Protein AF-A0A7W1SVP7-F1 (afdb_monomer)

Solvent-accessible surface area (backbone atoms only — not comparable to full-atom values): 25548 Å² total; per-residue (Å²): 128,88,80,67,82,64,46,71,54,61,38,70,56,96,87,42,77,47,46,69,47,73,54,61,92,83,50,46,76,50,76,49,80,47,77,47,55,62,50,96,64,29,56,47,53,60,30,68,34,83,86,42,60,93,93,51,44,38,65,47,50,73,44,81,31,41,32,37,41,35,35,33,38,31,66,30,43,86,88,39,77,67,35,49,58,38,66,38,47,73,22,39,77,49,75,40,72,68,48,72,66,72,82,87,90,76,89,82,87,52,100,83,60,86,76,84,83,90,82,86,86,86,77,90,73,79,76,60,49,39,33,35,20,51,80,97,49,75,73,42,78,51,44,72,46,55,47,71,77,19,26,39,25,35,75,56,95,58,102,47,83,44,58,43,90,93,48,60,78,58,90,77,42,46,75,47,77,51,70,73,89,85,76,84,55,62,57,42,60,41,55,67,67,61,23,61,72,62,38,51,94,90,48,81,28,82,78,86,84,85,78,38,59,52,36,66,56,55,77,39,38,64,31,29,30,32,43,44,38,23,47,52,66,34,63,74,56,89,57,46,70,54,71,48,76,45,48,49,80,72,32,63,95,66,60,57,83,79,52,63,72,40,78,44,81,47,78,40,72,96,76,73,39,74,49,70,25,34,26,74,39,64,45,78,44,81,76,35,84,90,80,67,40,28,41,36,41,40,31,33,27,18,61,54,57,52,60,78,78,58,41,68,44,90,61,82,58,74,79,84,63,98,61,73,68,40,51,48,90,40,55,90,64,64,47,43,72,60,47,67,62,45,43,78,78,44,79,54,56,54,35,36,33,31,37,41,64,50,75,43,49,81,77,30,17,37,43,32,20,63,48,97,62,56,82,68,94,86,42,64,90,45,51,73,48,75,35,72,51,33,67,43,80,44,79,44,91,52,44,67,44,59,38,24,36,34,40,30,41,53,50,90,78,59,36,38,20,78,53,73,37,77,46,80,43,81,49,75,99

Radius of gyration: 29.54 Å; Cα contacts (8 Å, |Δi|>4): 801; chains: 1; bounding box: 64×72×72 Å

Nearest PDB structures (foldseek):
  7jw7-assembly1_B  TM=5.241E-01  e=2.105E-01  synthetic construct
  2obg-assembly1_A-2  TM=4.899E-01  e=1.994E-01  unclassified
  5mtn-assembly1_B  TM=4.805E-01  e=2.616E-01  synthetic construct
  5n48-assembly1_B  TM=5.850E-01  e=6.948E-01  Homo sapiens
  2ha1-assembly1_A  TM=2.186E-01  e=3.250E-01  Homo sapiens

Sequence (429 aa):
MPSGAQSKIQALVNGQPGQAITTVAGHQYALSTRLYSAEVYRKRQIFHSPQHGPGQGLGGDAVSADVRVVLEVHDIDPNDPSSLVSAATVLYDGLLANVPEFCTYCLINATSLFADITFTRMLQGVDVEVRSALPNAGFRTRLVGARIDGAECSITMDPALQFFSQYVPAENELIEVHYRSGQRAAARVLDGASIAAVKNGTDDGVRGLVKGQQSPAPRTATDCENAARALLETFSGPAWSGSYETWSDFLPNASEDIFPGDAVQVNAPSRGGAFSALVHEVRIAVRDMAGEHSVYTIGFADEAAKPVMFTPMTATPYDAASLTAIDKEATGEAFMEDLTAAEVTDVSSTSMTVDAGVRPPGGGGIEVRRSDYGWGQVNDRNLAGRFTTQTIMLPRLSRTQDYFLRQYDGSKPPRYSRHTTALHVDYPL

Foldseek 3Di:
DPPPQWDKDWDADPNDTFAIDTDDPQKDKDKDKDKAKLDPAQFFDFFDAQVDDPPRTFGGDGDFIKIWIWIWMQIGRPVDPVSLQAATHTRDTDIDGRDHRDDDDDDDDDPPDPDDDPDDDDDDDANKWKWKADVVGDIDTFAEDDSSVRGQWYQDPPRDIGGDPVNPDDVPMDMDMAGDDDDDQAAAEDAPVQQVVQDDDPRSSDDDDDFAFDVVHGPHVLSNLSNNLRCCNHQSDDWDWDKDKDKCCPDPPRHDDDDFQDKDFDDDVVVPDTDIWTFHDWDWAQDDPVVRMIMIITIIIHCNHPNDSTDTDPDDDDDPPPHDYDYSVCRPPLADAWLSVKDFPDDDQWKTKIQSNDQAEPLWFKWKFQDPDDPDDPDCPRTQDTGRGRIDMGTDPDQKGKMKIWIWHNDVVIHIHPDIDMDIGRHHD

Secondary structure (DSSP, 8-state):
----TT-EEEEEETTEEEEEEE--TT-EEEEEEEEEES-S-SBPPEE--TTS-TT--EE--B----EEEEEEEEEE-TT-GGGGGSPPEEEEEEEETT--S---------TT--------------SEEEEEE-TTSPPEEE-BS-GGGT-SEEE-SSS-EEE-TTSPPPTT-EEEEEE---------EE-HHHHHHH--TT----------EEES---SHHHHHHHHHHHHHHHSS---EEEEEEEGGGSGGGTPPP-TT-EEEEEEGGGTEEEEEEEEEEEEEEEETTTTEEEEEEEEE-TTTS-SS-EE-SSPPPP--SPPPEEGGGTTTSSBPP-TT-EEEEE-SSEEEEE-SSPPPTT-EEEEESSS--TTTT--TTEEEEESSSEEEEE--SSEEEEEEEEE-SSSSPPBBSSPEEEEEE---

pLDDT: mean 88.81, std 8.26, range [36.69, 97.88]

Mean predicted aligned error: 8.08 Å

Structure (mmCIF, N/CA/C/O backbone):
data_AF-A0A7W1SVP7-F1
#
_entry.id   AF-A0A7W1SVP7-F1
#
loop_
_atom_site.group_PDB
_atom_site.id
_atom_site.type_symbol
_atom_site.label_atom_id
_atom_site.label_alt_id
_atom_site.label_comp_id
_atom_site.label_asym_id
_atom_site.label_entity_id
_atom_site.label_seq_id
_atom_site.pdbx_PDB_ins_code
_atom_site.Cartn_x
_atom_site.Cartn_y
_atom_site.Cartn_z
_atom_site.occupancy
_atom_site.B_iso_or_equiv
_atom_site.auth_seq_id
_atom_site.auth_comp_id
_atom_site.auth_asym_id
_atom_site.auth_atom_id
_atom_site.pdbx_PDB_model_num
ATOM 1 N N . MET A 1 1 ? -9.668 -41.669 27.945 1.00 36.69 1 MET A N 1
ATOM 2 C CA . MET A 1 1 ? -9.770 -40.269 27.491 1.00 36.69 1 MET A CA 1
ATOM 3 C C . MET A 1 1 ? -8.942 -39.434 28.454 1.00 36.69 1 MET A C 1
ATOM 5 O O . MET A 1 1 ? -9.292 -39.457 29.630 1.00 36.69 1 MET A O 1
ATOM 9 N N . PRO A 1 2 ? -7.825 -38.795 28.066 1.00 39.84 2 PRO A N 1
ATOM 10 C CA . PRO A 1 2 ? -7.155 -37.875 28.978 1.00 39.84 2 PRO A CA 1
ATOM 11 C C . PRO A 1 2 ? -8.128 -36.737 29.306 1.00 39.84 2 PRO A C 1
ATOM 13 O O . PRO A 1 2 ? -8.636 -36.073 28.406 1.00 39.84 2 PRO A O 1
ATOM 16 N N . SER A 1 3 ? -8.449 -36.569 30.586 1.00 46.09 3 SER A N 1
ATOM 17 C CA . SER A 1 3 ? -9.324 -35.510 31.077 1.00 46.09 3 SER A CA 1
ATOM 18 C C . SER A 1 3 ? -8.552 -34.189 31.099 1.00 46.09 3 SER A C 1
ATOM 20 O O . SER A 1 3 ? -7.839 -33.908 32.061 1.00 46.09 3 SER A O 1
ATOM 22 N N . GLY A 1 4 ? -8.690 -33.375 30.053 1.00 48.75 4 GLY A N 1
ATOM 23 C CA . GLY A 1 4 ? -8.208 -31.988 30.010 1.00 48.75 4 GLY A CA 1
ATOM 24 C C . GLY A 1 4 ? -9.033 -31.051 30.899 1.00 48.75 4 GLY A C 1
ATOM 25 O O . GLY A 1 4 ? -9.511 -30.019 30.436 1.00 48.75 4 GLY A O 1
ATOM 26 N N . ALA A 1 5 ? -9.277 -31.426 32.157 1.00 54.00 5 ALA A N 1
ATOM 27 C CA . ALA A 1 5 ? -9.993 -30.566 33.086 1.00 54.00 5 ALA A CA 1
ATOM 28 C C . ALA A 1 5 ? -9.142 -29.308 33.329 1.00 54.00 5 ALA A C 1
ATOM 30 O O . ALA A 1 5 ? -8.083 -29.394 33.944 1.00 54.00 5 ALA A O 1
ATOM 31 N N . GLN A 1 6 ? -9.631 -28.161 32.845 1.00 70.31 6 GLN A N 1
ATOM 32 C CA . GLN A 1 6 ? -9.048 -26.822 33.017 1.00 70.31 6 GLN A CA 1
ATOM 33 C C . GLN A 1 6 ? -7.821 -26.489 32.144 1.00 70.31 6 GLN A C 1
ATOM 35 O O . GLN A 1 6 ? -6.890 -25.828 32.612 1.00 70.31 6 GLN A O 1
ATOM 40 N N . SER A 1 7 ? -7.820 -26.870 30.861 1.00 83.56 7 SER A N 1
ATOM 41 C CA . SER A 1 7 ? -6.889 -26.255 29.902 1.00 83.56 7 SER A CA 1
ATOM 42 C C . SER A 1 7 ? -7.092 -24.734 29.862 1.00 83.56 7 SER A C 1
ATOM 44 O O . SER A 1 7 ? -8.197 -24.228 30.072 1.00 83.56 7 SER A O 1
ATOM 46 N N . LYS A 1 8 ? -6.016 -23.984 29.614 1.00 88.19 8 LYS A N 1
ATOM 47 C CA . LYS A 1 8 ? -6.078 -22.527 29.456 1.00 88.19 8 LYS A CA 1
ATOM 48 C C . LYS A 1 8 ? -5.736 -22.148 28.026 1.00 88.19 8 LYS A C 1
ATOM 50 O O . LYS A 1 8 ? -4.767 -22.662 27.475 1.00 88.19 8 LYS A O 1
ATOM 55 N N . ILE A 1 9 ? -6.506 -21.226 27.463 1.00 91.06 9 ILE A N 1
ATOM 56 C CA . ILE A 1 9 ? -6.196 -20.583 26.185 1.00 91.06 9 ILE A CA 1
ATOM 57 C C . ILE A 1 9 ? -5.713 -19.173 26.505 1.00 91.06 9 ILE A C 1
ATOM 59 O O . ILE A 1 9 ? -6.384 -18.443 27.232 1.00 91.06 9 ILE A O 1
ATOM 63 N N . GLN A 1 10 ? -4.539 -18.803 26.001 1.00 92.62 10 GLN A N 1
ATOM 64 C CA . GLN A 1 10 ? -3.907 -17.518 26.281 1.00 92.62 10 GLN A CA 1
ATOM 65 C C . GLN A 1 10 ? -3.123 -17.045 25.059 1.00 92.62 10 GLN A C 1
ATOM 67 O O . GLN A 1 10 ? -2.457 -17.839 24.396 1.00 92.62 10 GLN A O 1
ATOM 72 N N . ALA A 1 11 ? -3.186 -15.744 24.779 1.00 93.88 11 ALA A N 1
ATOM 73 C CA . ALA A 1 11 ? -2.334 -15.119 23.776 1.00 93.88 11 ALA A CA 1
ATOM 74 C C . ALA A 1 11 ? -0.880 -15.045 24.267 1.00 93.88 11 ALA A C 1
ATOM 76 O O . ALA A 1 11 ? -0.636 -14.730 25.429 1.00 93.88 11 ALA A O 1
ATOM 77 N N . LEU A 1 12 ? 0.087 -15.276 23.380 1.00 92.94 12 LEU A N 1
ATOM 78 C CA . LEU A 1 12 ? 1.503 -15.037 23.651 1.00 92.94 12 LEU A CA 1
ATOM 79 C C . LEU A 1 12 ? 2.052 -14.113 22.567 1.00 92.94 12 LEU A C 1
ATOM 81 O O . LEU A 1 12 ? 2.131 -14.503 21.404 1.00 92.94 12 LEU A O 1
ATOM 85 N N . VAL A 1 13 ? 2.430 -12.894 22.943 1.00 92.75 13 VAL A N 1
ATOM 86 C CA . VAL A 1 13 ? 2.922 -11.876 22.007 1.00 92.75 13 VAL A CA 1
ATOM 87 C C . VAL A 1 13 ? 4.297 -11.418 22.466 1.00 92.75 13 VAL A C 1
ATOM 89 O O . VAL A 1 13 ? 4.459 -10.982 23.601 1.00 92.75 13 VAL A O 1
ATOM 92 N N . ASN A 1 14 ? 5.315 -11.565 21.611 1.00 90.19 14 ASN A N 1
ATOM 93 C CA . ASN A 1 14 ? 6.721 -11.287 21.948 1.00 90.19 14 ASN A CA 1
ATOM 94 C C . ASN A 1 14 ? 7.183 -11.968 23.254 1.00 90.19 14 ASN A C 1
ATOM 96 O O . ASN A 1 14 ? 7.904 -11.388 24.064 1.00 90.19 14 ASN A O 1
ATOM 100 N N . GLY A 1 15 ? 6.724 -13.205 23.478 1.00 89.00 15 GLY A N 1
ATOM 101 C CA . GLY A 1 15 ? 7.018 -13.981 24.686 1.00 89.00 15 GLY A CA 1
ATOM 102 C C . GLY A 1 15 ? 6.269 -13.528 25.945 1.00 89.00 15 GLY A C 1
ATOM 103 O O . GLY A 1 15 ? 6.475 -14.121 27.000 1.00 89.00 15 GLY A O 1
ATOM 104 N N . GLN A 1 16 ? 5.395 -12.520 25.852 1.00 89.44 16 GLN A N 1
ATOM 105 C CA . GLN A 1 16 ? 4.590 -12.031 26.968 1.00 89.44 16 GLN A C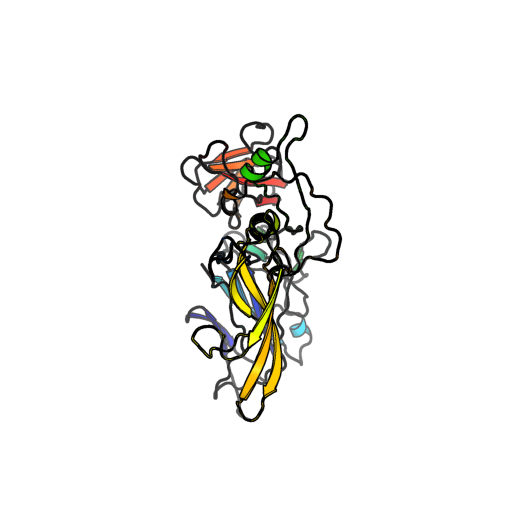A 1
ATOM 106 C C . GLN A 1 16 ? 3.166 -12.598 26.917 1.00 89.44 16 GLN A C 1
ATOM 108 O O . GLN A 1 16 ? 2.515 -12.529 25.867 1.00 89.44 16 GLN A O 1
ATOM 113 N N . PRO A 1 17 ? 2.672 -13.180 28.023 1.00 91.12 17 PRO A N 1
ATOM 114 C CA . PRO A 1 17 ? 1.328 -13.732 28.081 1.00 91.12 17 PRO A CA 1
ATOM 115 C C . PRO A 1 17 ? 0.265 -12.623 28.163 1.00 91.12 17 PRO A C 1
ATOM 117 O O . PRO A 1 17 ? 0.399 -11.679 28.939 1.00 91.12 17 PRO A O 1
ATOM 120 N N . GLY A 1 18 ? -0.808 -12.760 27.383 1.00 86.38 18 GLY A N 1
ATOM 121 C CA . GLY A 1 18 ? -1.999 -11.905 27.415 1.00 86.38 18 GLY A CA 1
ATOM 122 C C . GLY A 1 18 ? -3.057 -12.388 28.411 1.00 86.38 18 GLY A C 1
ATOM 123 O O . GLY A 1 18 ? -2.762 -13.118 29.359 1.00 86.38 18 GLY A O 1
ATOM 124 N N . GLN A 1 19 ? -4.319 -12.019 28.192 1.00 89.69 19 GLN A N 1
ATOM 125 C CA . GLN A 1 19 ? -5.432 -12.546 28.984 1.00 89.69 19 GLN A CA 1
ATOM 126 C C . GLN A 1 19 ? -5.613 -14.048 28.713 1.00 89.69 19 GLN A C 1
ATOM 128 O O . GLN A 1 19 ? -5.438 -14.514 27.586 1.00 89.69 19 GLN A O 1
ATOM 133 N N . ALA A 1 20 ? -5.939 -14.812 29.759 1.00 90.50 20 ALA A N 1
ATOM 134 C CA . ALA A 1 20 ? -6.217 -16.240 29.661 1.00 90.50 20 ALA A CA 1
ATOM 135 C C . ALA A 1 20 ? -7.700 -16.526 29.909 1.00 90.50 20 ALA A C 1
ATOM 137 O O . ALA A 1 20 ? -8.305 -15.933 30.803 1.00 90.50 20 ALA A O 1
ATOM 138 N N . ILE A 1 21 ? -8.248 -17.496 29.184 1.00 92.06 21 ILE A N 1
ATOM 139 C CA . ILE A 1 21 ? -9.541 -18.113 29.485 1.00 92.06 21 ILE A CA 1
ATOM 140 C C . ILE A 1 21 ? -9.334 -19.560 29.928 1.00 92.06 21 ILE A C 1
ATOM 142 O O . ILE A 1 21 ? -8.373 -20.216 29.521 1.00 92.06 21 ILE A O 1
ATOM 146 N N . THR A 1 22 ? -10.225 -20.059 30.781 1.00 91.12 22 THR A N 1
ATOM 147 C CA . THR A 1 22 ? -10.229 -21.469 31.195 1.00 91.12 22 THR A CA 1
ATOM 148 C C . THR A 1 22 ? -11.269 -22.212 30.374 1.00 91.12 22 THR A C 1
ATOM 150 O O . THR A 1 22 ? -12.414 -21.776 30.319 1.00 91.12 22 THR A O 1
ATOM 153 N N . THR A 1 23 ? -10.881 -23.318 29.745 1.00 89.69 23 THR A N 1
ATOM 154 C CA . THR A 1 23 ? -11.785 -24.106 28.907 1.00 89.69 23 THR A CA 1
ATOM 155 C C . THR A 1 23 ? -12.777 -24.906 29.744 1.00 89.69 23 THR A C 1
ATOM 157 O O . THR A 1 23 ? -12.420 -25.448 30.797 1.00 89.69 23 THR A O 1
ATOM 160 N N . VAL A 1 24 ? -13.982 -25.074 29.216 1.00 89.19 24 VAL A N 1
ATOM 161 C CA . VAL A 1 24 ? -15.057 -25.905 29.747 1.00 89.19 24 VAL A CA 1
ATOM 162 C C . VAL A 1 24 ? -15.164 -27.173 28.901 1.00 89.19 24 VAL A C 1
ATOM 164 O O . VAL A 1 24 ? -15.057 -27.151 27.675 1.00 89.19 24 VAL A O 1
ATOM 167 N N . ALA A 1 25 ? -15.331 -28.318 29.562 1.00 86.50 25 ALA A N 1
ATOM 168 C CA . ALA A 1 25 ? -15.445 -29.595 28.868 1.00 86.50 25 ALA A CA 1
ATOM 169 C C . ALA A 1 25 ? -16.718 -29.637 28.007 1.00 86.50 25 ALA A C 1
ATOM 171 O O . ALA A 1 25 ? -17.801 -29.323 28.489 1.00 86.50 25 ALA A O 1
ATOM 172 N N . GLY A 1 26 ? -16.585 -30.073 26.751 1.00 87.12 26 GLY A N 1
ATOM 173 C CA . GLY A 1 26 ? -17.698 -30.177 25.800 1.00 87.12 26 GLY A CA 1
ATOM 174 C C . GLY A 1 26 ? -17.946 -28.922 24.959 1.00 87.12 26 GLY A C 1
ATOM 175 O O . GLY A 1 26 ? -18.703 -29.000 23.996 1.00 87.12 26 GLY A O 1
ATOM 176 N N . HIS A 1 27 ? -17.285 -27.807 25.273 1.00 90.50 27 HIS A N 1
ATOM 177 C CA . HIS A 1 27 ? -17.357 -26.585 24.478 1.00 90.50 27 HIS A CA 1
ATOM 178 C C . HIS A 1 27 ? -16.434 -26.645 23.252 1.00 90.50 27 HIS A C 1
ATOM 180 O O . HIS A 1 27 ? -15.459 -27.401 23.211 1.00 90.50 27 HIS A O 1
ATOM 186 N N . GLN A 1 28 ? -16.743 -25.819 22.257 1.00 91.56 28 GLN A N 1
ATOM 187 C CA . GLN A 1 28 ? -15.927 -25.574 21.073 1.00 91.56 28 GLN A CA 1
ATOM 188 C C . GLN A 1 28 ? -15.304 -24.179 21.157 1.00 91.56 28 GLN A C 1
ATOM 190 O O . GLN A 1 28 ? -15.937 -23.237 21.620 1.00 91.56 28 GLN A O 1
ATOM 195 N N . TYR A 1 29 ? -14.066 -24.045 20.681 1.00 91.94 29 TYR A N 1
ATOM 196 C CA . TYR A 1 29 ? -13.320 -22.788 20.727 1.00 91.94 29 TYR A CA 1
ATOM 197 C C . TYR A 1 29 ? -12.892 -22.380 19.322 1.00 91.94 29 TYR A C 1
ATOM 199 O O . TYR A 1 29 ? -12.109 -23.089 18.686 1.00 91.94 29 TYR A O 1
ATOM 207 N N . ALA A 1 30 ? -13.371 -21.231 18.848 1.00 92.12 30 ALA A N 1
ATOM 208 C CA . ALA A 1 30 ? -12.880 -20.621 17.617 1.00 92.12 30 ALA A CA 1
ATOM 209 C C . ALA A 1 30 ? -11.862 -19.530 17.963 1.00 92.12 30 ALA A C 1
ATOM 211 O O . ALA A 1 30 ? -12.193 -18.546 18.621 1.00 92.12 30 ALA A O 1
ATOM 212 N N . LEU A 1 31 ? -10.611 -19.722 17.541 1.00 92.50 31 LEU A N 1
ATOM 213 C CA . LEU A 1 31 ? -9.551 -18.731 17.709 1.00 92.50 31 LEU A CA 1
ATOM 214 C C . LEU A 1 31 ? -9.426 -17.901 16.435 1.00 92.50 31 LEU A C 1
ATOM 216 O O . LEU A 1 31 ? -9.314 -18.467 15.345 1.00 92.50 31 LEU A O 1
ATOM 220 N N . SER A 1 32 ? -9.378 -16.581 16.582 1.00 92.00 32 SER A N 1
ATOM 221 C CA . SER A 1 32 ? -9.214 -15.663 15.455 1.00 92.00 32 SER A CA 1
ATOM 222 C C . SER A 1 32 ? -8.047 -14.708 15.694 1.00 92.00 32 SER A C 1
ATOM 224 O O . SER A 1 32 ? -7.818 -14.216 16.800 1.00 92.00 32 SER A O 1
ATOM 226 N N . THR A 1 33 ? -7.297 -14.447 14.624 1.00 92.75 33 THR A N 1
ATOM 227 C CA . THR A 1 33 ? -6.241 -13.432 14.570 1.00 92.75 33 THR A CA 1
ATOM 228 C C . THR A 1 33 ? -6.645 -12.387 13.546 1.00 92.75 33 THR A C 1
ATOM 230 O O . THR A 1 33 ? -6.779 -12.703 12.364 1.00 92.75 33 THR A O 1
ATOM 233 N N . ARG A 1 34 ? -6.836 -11.147 13.992 1.00 92.00 34 ARG A N 1
ATOM 234 C CA . ARG A 1 34 ? -7.135 -10.001 13.129 1.00 92.00 34 ARG A CA 1
ATOM 235 C C . ARG A 1 34 ? -5.907 -9.112 13.050 1.00 92.00 34 ARG A C 1
ATOM 237 O O . ARG A 1 34 ? -5.288 -8.826 14.075 1.00 92.00 34 ARG A O 1
ATOM 244 N N . LEU A 1 35 ? -5.564 -8.701 11.837 1.00 91.25 35 LEU A N 1
ATOM 245 C CA . LEU A 1 35 ? -4.407 -7.863 11.550 1.00 91.25 35 LEU A CA 1
ATOM 246 C C . LEU A 1 35 ? -4.898 -6.600 10.846 1.00 91.25 35 LEU A C 1
ATOM 248 O O . LEU A 1 35 ? -5.477 -6.697 9.767 1.00 91.25 35 LEU A O 1
ATOM 252 N N . TYR A 1 36 ? -4.645 -5.441 11.445 1.00 91.75 36 TYR A N 1
ATOM 253 C CA . TYR A 1 36 ? -4.925 -4.133 10.855 1.00 91.75 36 TYR A CA 1
ATOM 254 C C . TYR A 1 36 ? -3.595 -3.412 10.662 1.00 91.75 36 TYR A C 1
ATOM 256 O O . TYR A 1 36 ? -2.916 -3.095 11.636 1.00 91.75 36 TYR A O 1
ATOM 264 N N . SER A 1 37 ? -3.161 -3.220 9.415 1.00 89.56 37 SER A N 1
ATOM 265 C CA . SER A 1 37 ? -1.862 -2.600 9.128 1.00 89.56 37 SER A CA 1
ATOM 266 C C . SER A 1 37 ? -2.011 -1.183 8.596 1.00 89.56 37 SER A C 1
ATOM 268 O O . SER A 1 37 ? -2.863 -0.910 7.746 1.00 89.56 37 SER A O 1
ATOM 270 N N . ALA A 1 38 ? -1.098 -0.302 9.016 1.00 85.88 38 ALA A N 1
ATOM 271 C CA . ALA A 1 38 ? -0.952 1.035 8.446 1.00 85.88 38 ALA A CA 1
ATOM 272 C C . ALA A 1 38 ? -0.508 1.031 6.963 1.00 85.88 38 ALA A C 1
ATOM 274 O O . ALA A 1 38 ? -0.579 2.071 6.317 1.00 85.88 38 ALA A O 1
ATOM 275 N N . GLU A 1 39 ? -0.167 -0.131 6.388 1.00 87.19 39 GLU A N 1
ATOM 276 C CA . GLU A 1 39 ? 0.167 -0.289 4.966 1.00 87.19 39 GLU A CA 1
ATOM 277 C C . GLU A 1 39 ? -0.468 -1.552 4.363 1.00 87.19 39 GLU A C 1
ATOM 279 O O . GLU A 1 39 ? -0.489 -2.607 4.995 1.00 87.19 39 GLU A O 1
ATOM 284 N N . VAL A 1 40 ? -0.981 -1.471 3.126 1.00 83.69 40 VAL A N 1
ATOM 285 C CA . VAL A 1 40 ? -1.639 -2.623 2.457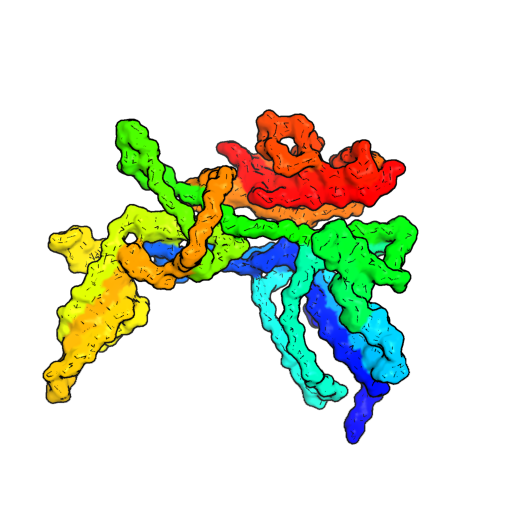 1.00 83.69 40 VAL A CA 1
ATOM 286 C C . VAL A 1 40 ? -0.601 -3.590 1.891 1.00 83.69 40 VAL A C 1
ATOM 288 O O . VAL A 1 40 ? -0.772 -4.809 1.907 1.00 83.69 40 VAL A O 1
ATOM 291 N N . TYR A 1 41 ? 0.500 -3.042 1.380 1.00 87.50 41 TYR A N 1
ATOM 292 C CA . TYR A 1 41 ? 1.576 -3.801 0.767 1.00 87.50 41 TYR A CA 1
ATOM 293 C C . TYR A 1 41 ? 2.860 -3.558 1.540 1.00 87.50 41 TYR A C 1
ATOM 295 O O . TYR A 1 41 ? 3.403 -2.461 1.540 1.00 87.50 41 TYR A O 1
ATOM 303 N N . ARG A 1 42 ? 3.367 -4.614 2.176 1.00 89.81 42 ARG A N 1
ATOM 304 C CA . ARG A 1 42 ? 4.581 -4.553 3.000 1.00 89.81 42 ARG A CA 1
ATOM 305 C C . ARG A 1 42 ? 5.876 -4.770 2.214 1.00 89.81 42 ARG A C 1
ATOM 307 O O . ARG A 1 42 ? 6.965 -4.599 2.752 1.00 89.81 42 ARG A O 1
ATOM 314 N N . LYS A 1 43 ? 5.762 -5.133 0.934 1.00 91.56 43 LYS A N 1
ATOM 315 C CA . LYS A 1 43 ? 6.881 -5.364 0.019 1.00 91.56 43 LYS A CA 1
ATOM 316 C C . LYS A 1 43 ? 6.521 -4.853 -1.371 1.00 91.56 43 LYS A C 1
ATOM 318 O O . LYS A 1 43 ? 5.516 -5.288 -1.944 1.00 91.56 43 LYS A O 1
ATOM 323 N N . ARG A 1 44 ? 7.341 -3.946 -1.904 1.00 91.94 44 ARG A N 1
ATOM 324 C CA . ARG A 1 44 ? 7.230 -3.470 -3.290 1.00 91.94 44 ARG A CA 1
ATOM 325 C C . ARG A 1 44 ? 7.648 -4.566 -4.268 1.00 91.94 44 ARG A C 1
ATOM 327 O O . ARG A 1 44 ? 8.385 -5.485 -3.909 1.00 91.94 44 ARG A O 1
ATOM 334 N N . GLN A 1 45 ? 7.160 -4.492 -5.501 1.00 93.12 45 GLN A N 1
ATOM 335 C CA . GLN A 1 45 ? 7.607 -5.401 -6.556 1.00 93.12 45 GLN A CA 1
ATOM 336 C C . GLN A 1 45 ? 8.995 -5.000 -7.063 1.00 93.12 45 GLN A C 1
ATOM 338 O O . GLN A 1 45 ? 9.380 -3.834 -6.976 1.00 93.12 45 GLN A O 1
ATOM 343 N N . ILE A 1 46 ? 9.732 -5.980 -7.587 1.00 92.81 46 ILE A N 1
ATOM 344 C CA . ILE A 1 46 ? 11.022 -5.771 -8.250 1.00 92.81 46 ILE A CA 1
ATOM 345 C C . ILE A 1 46 ? 10.786 -5.811 -9.757 1.00 92.81 46 ILE A C 1
ATOM 347 O O . ILE A 1 46 ? 10.190 -6.764 -10.259 1.00 92.81 46 ILE A O 1
ATOM 351 N N . PHE A 1 47 ? 11.274 -4.802 -10.471 1.00 92.56 47 PHE A N 1
ATOM 352 C CA . PHE A 1 47 ? 11.235 -4.729 -11.930 1.00 92.56 47 PHE A CA 1
ATOM 353 C C . PHE A 1 47 ? 12.657 -4.681 -12.481 1.00 92.56 47 PHE A C 1
ATOM 355 O O . PHE A 1 47 ? 13.469 -3.866 -12.052 1.00 92.56 47 PHE A O 1
ATOM 362 N N . HIS A 1 48 ? 12.974 -5.554 -13.431 1.00 89.06 48 HIS A N 1
ATOM 363 C CA . HIS A 1 48 ? 14.307 -5.621 -14.027 1.00 89.06 48 HIS A CA 1
ATOM 364 C C . HIS A 1 48 ? 14.363 -4.839 -15.337 1.00 89.06 48 HIS A C 1
ATOM 366 O O . HIS A 1 48 ? 13.380 -4.786 -16.069 1.00 89.06 48 HIS A O 1
ATOM 372 N N . SER A 1 49 ? 15.521 -4.263 -15.650 1.00 87.50 49 SER A N 1
ATOM 373 C CA . SER A 1 49 ? 15.805 -3.667 -16.956 1.00 87.50 49 SER A CA 1
ATOM 374 C C . SER A 1 49 ? 17.236 -4.013 -17.387 1.00 87.50 49 SER A C 1
ATOM 376 O O . SER A 1 49 ? 18.068 -4.321 -16.529 1.00 87.50 49 SER A O 1
ATOM 378 N N . PRO A 1 50 ? 17.564 -3.932 -18.690 1.00 79.50 50 PRO A N 1
ATOM 379 C CA . PRO A 1 50 ? 18.916 -4.187 -19.192 1.00 79.50 50 PRO A CA 1
ATOM 380 C C . PRO A 1 50 ? 19.999 -3.250 -18.637 1.00 79.50 50 PRO A C 1
ATOM 382 O O . PRO A 1 50 ? 21.184 -3.530 -18.795 1.00 79.50 50 PRO A O 1
ATOM 385 N N . GLN A 1 51 ? 19.616 -2.126 -18.022 1.00 83.06 51 GLN A N 1
ATOM 386 C CA . GLN A 1 51 ? 20.548 -1.126 -17.489 1.00 83.06 51 GLN A CA 1
ATOM 387 C C . GLN A 1 51 ? 21.069 -1.482 -16.091 1.00 83.06 51 GLN A C 1
ATOM 389 O O . GLN A 1 51 ? 22.052 -0.897 -15.638 1.00 83.06 51 GLN A O 1
ATOM 394 N N . HIS A 1 52 ? 20.446 -2.457 -15.426 1.00 82.19 52 HIS A N 1
ATOM 395 C CA . HIS A 1 52 ? 20.809 -2.872 -14.081 1.00 82.19 52 HIS A CA 1
ATOM 396 C C . HIS A 1 52 ? 21.332 -4.311 -14.069 1.00 82.19 52 HIS A C 1
ATOM 398 O O . HIS A 1 52 ? 20.804 -5.195 -14.742 1.00 82.19 52 HIS A O 1
ATOM 404 N N . GLY A 1 53 ? 22.390 -4.554 -13.291 1.00 74.00 53 GLY A N 1
ATOM 405 C CA . GLY A 1 53 ? 22.986 -5.884 -13.166 1.00 74.00 53 GLY A CA 1
ATOM 406 C C . GLY A 1 53 ? 22.070 -6.905 -12.469 1.00 74.00 53 GLY A C 1
ATOM 407 O O . GLY A 1 53 ? 21.049 -6.540 -11.876 1.00 74.00 53 GLY A O 1
ATOM 408 N N . PRO A 1 54 ? 22.442 -8.199 -12.479 1.00 71.25 54 PRO A N 1
ATOM 409 C CA . PRO A 1 54 ? 21.707 -9.239 -11.764 1.00 71.25 54 PRO A CA 1
ATOM 410 C C . PRO A 1 54 ? 21.485 -8.875 -10.289 1.00 71.25 54 PRO A C 1
ATOM 412 O O . PRO A 1 54 ? 22.411 -8.467 -9.589 1.00 71.25 54 PRO A O 1
ATOM 415 N N . GLY A 1 55 ? 20.241 -9.002 -9.819 1.00 77.56 55 GLY A N 1
ATOM 416 C CA . GLY A 1 55 ? 19.852 -8.663 -8.444 1.00 77.56 55 GLY A CA 1
ATOM 417 C C . GLY A 1 55 ? 19.680 -7.166 -8.149 1.00 77.56 55 GLY A C 1
ATOM 418 O O . GLY A 1 55 ? 19.248 -6.833 -7.053 1.00 77.56 55 GLY A O 1
ATOM 419 N N . GLN A 1 56 ? 19.952 -6.272 -9.105 1.00 85.44 56 GLN A N 1
ATOM 420 C CA . GLN A 1 56 ? 19.822 -4.814 -8.951 1.00 85.44 56 GLN A CA 1
ATOM 421 C C . GLN A 1 56 ? 18.530 -4.281 -9.595 1.00 85.44 56 GLN A C 1
ATOM 423 O O . GLN A 1 56 ? 18.541 -3.276 -10.295 1.00 85.44 56 GLN A O 1
ATOM 428 N N . GLY A 1 57 ? 17.410 -4.990 -9.434 1.00 88.25 57 GLY A N 1
ATOM 429 C CA . GLY A 1 57 ? 16.131 -4.530 -9.982 1.00 88.25 57 GLY A CA 1
ATOM 430 C C . GLY A 1 57 ? 15.618 -3.257 -9.295 1.00 88.25 57 GLY A C 1
ATOM 431 O O . GLY A 1 57 ? 15.989 -2.949 -8.167 1.00 88.25 57 GLY A O 1
ATOM 432 N N . LEU A 1 58 ? 14.733 -2.535 -9.976 1.00 92.00 58 LEU A N 1
ATOM 433 C CA . LEU A 1 58 ? 14.061 -1.345 -9.467 1.00 92.00 58 LEU A CA 1
ATOM 434 C C . LEU A 1 58 ? 12.935 -1.740 -8.501 1.00 92.00 58 LEU A C 1
ATOM 436 O O . LEU A 1 58 ? 12.089 -2.573 -8.838 1.00 92.00 58 LEU A O 1
ATOM 440 N N . GLY A 1 59 ? 12.888 -1.106 -7.330 1.00 91.81 59 GLY A N 1
ATOM 441 C CA . GLY A 1 59 ? 11.905 -1.394 -6.285 1.00 91.81 59 GLY A CA 1
ATOM 442 C C . GLY A 1 59 ? 12.330 -2.538 -5.365 1.00 91.81 59 GLY A C 1
ATOM 443 O O . GLY A 1 59 ? 13.502 -2.704 -5.052 1.00 91.81 59 GLY A O 1
ATOM 444 N N . GLY A 1 60 ? 11.366 -3.326 -4.887 1.00 90.31 60 GLY A N 1
ATOM 445 C CA . GLY A 1 60 ? 11.634 -4.413 -3.936 1.00 90.31 60 GLY A CA 1
ATOM 446 C C . GLY A 1 60 ? 11.839 -3.989 -2.485 1.00 90.31 60 GLY A C 1
ATOM 447 O O . GLY A 1 60 ? 12.065 -4.852 -1.634 1.00 90.31 60 GLY A O 1
ATOM 448 N N . ASP A 1 61 ? 11.744 -2.701 -2.169 1.00 89.88 61 ASP A N 1
ATOM 449 C CA . ASP A 1 61 ? 11.903 -2.218 -0.800 1.00 89.88 61 ASP A CA 1
ATOM 450 C C . ASP A 1 61 ? 10.825 -2.791 0.125 1.00 89.88 61 ASP A C 1
ATOM 452 O O . ASP A 1 61 ? 9.661 -2.981 -0.258 1.00 89.88 61 ASP A O 1
ATOM 456 N N . ALA A 1 62 ? 11.229 -3.078 1.362 1.00 90.50 62 ALA A N 1
ATOM 457 C CA . ALA A 1 62 ? 10.280 -3.336 2.432 1.00 90.50 62 ALA A CA 1
ATOM 458 C C . ALA A 1 62 ? 9.605 -2.016 2.819 1.00 90.50 62 ALA A C 1
ATOM 460 O O . ALA A 1 62 ? 10.262 -0.984 2.946 1.00 90.50 62 ALA A O 1
ATOM 461 N N . VAL A 1 63 ? 8.293 -2.061 3.023 1.00 88.75 63 VAL A N 1
ATOM 462 C CA . VAL A 1 63 ? 7.527 -0.929 3.540 1.00 88.75 63 VAL A CA 1
ATOM 463 C C . VAL A 1 63 ? 7.336 -1.168 5.032 1.00 88.75 63 VAL A C 1
ATOM 465 O O . VAL A 1 63 ? 6.701 -2.154 5.436 1.00 88.75 63 VAL A O 1
ATOM 468 N N . SER A 1 64 ? 7.930 -0.305 5.857 1.00 86.31 64 SER A N 1
ATOM 469 C CA . SER A 1 64 ? 7.718 -0.376 7.300 1.00 86.31 64 SER A CA 1
ATOM 470 C C . SER A 1 64 ? 6.302 0.068 7.628 1.00 86.31 64 SER A C 1
ATOM 472 O O . SER A 1 64 ? 5.825 1.069 7.106 1.00 86.31 64 SER A O 1
ATOM 474 N N . ALA A 1 65 ? 5.640 -0.686 8.493 1.00 88.94 65 ALA A N 1
ATOM 475 C CA . ALA A 1 65 ? 4.377 -0.296 9.072 1.00 88.94 65 ALA A CA 1
ATOM 476 C C . ALA A 1 65 ? 4.152 -1.022 10.384 1.00 88.94 65 ALA A C 1
ATOM 478 O O . ALA A 1 65 ? 4.551 -2.182 10.582 1.00 88.94 65 ALA A O 1
ATOM 479 N N . ASP A 1 66 ? 3.417 -0.341 11.238 1.00 90.69 66 ASP A N 1
ATOM 480 C CA . ASP A 1 66 ? 2.885 -0.936 12.437 1.00 90.69 66 ASP A CA 1
ATOM 481 C C . ASP A 1 66 ? 1.625 -1.739 12.086 1.00 90.69 66 ASP A C 1
ATOM 483 O O . ASP A 1 66 ? 0.937 -1.498 11.080 1.00 90.69 66 ASP A O 1
ATOM 487 N N . VAL A 1 67 ? 1.364 -2.769 12.885 1.00 91.94 67 VAL A N 1
ATOM 488 C CA . VAL A 1 67 ? 0.213 -3.656 12.713 1.00 91.94 67 VAL A CA 1
ATOM 489 C C . VAL A 1 67 ? -0.473 -3.805 14.051 1.00 91.94 67 VAL A C 1
ATOM 491 O O . VAL A 1 67 ? 0.125 -4.304 15.005 1.00 91.94 67 VAL A O 1
ATOM 494 N N . ARG A 1 68 ? -1.741 -3.409 14.132 1.00 93.56 68 ARG A N 1
ATOM 495 C CA . ARG A 1 68 ? -2.571 -3.778 15.267 1.00 93.56 68 ARG A CA 1
ATOM 496 C C . ARG A 1 68 ? -2.975 -5.234 15.128 1.00 93.56 68 ARG A C 1
ATOM 498 O O . ARG A 1 68 ? -3.522 -5.651 14.107 1.00 93.56 68 ARG A O 1
ATOM 505 N N . VAL A 1 69 ? -2.701 -5.998 16.173 1.00 93.69 69 VAL A N 1
ATOM 506 C CA . VAL A 1 69 ? -3.040 -7.412 16.264 1.00 93.69 69 VAL A CA 1
ATOM 507 C C . VAL A 1 69 ? -4.107 -7.579 17.327 1.00 93.69 69 VAL A C 1
ATOM 509 O O . VAL A 1 69 ? -3.912 -7.178 18.475 1.00 93.69 69 VAL A O 1
ATOM 512 N N . VAL A 1 70 ? -5.213 -8.210 16.944 1.00 94.50 70 VAL A N 1
ATOM 513 C CA . VAL A 1 70 ? -6.252 -8.645 17.876 1.00 94.50 70 VAL A CA 1
ATOM 514 C C . VAL A 1 70 ? -6.310 -10.163 17.857 1.00 94.50 70 VAL A C 1
ATOM 516 O O . VAL A 1 70 ? -6.507 -10.776 16.806 1.00 94.50 70 VAL A O 1
ATOM 519 N N . LEU A 1 71 ? -6.095 -10.767 19.021 1.00 95.38 71 LEU A N 1
ATOM 520 C CA . LEU A 1 71 ? -6.226 -12.203 19.237 1.00 95.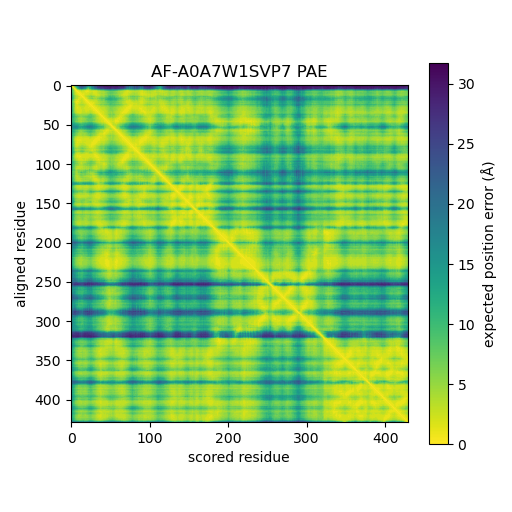38 71 LEU A CA 1
ATOM 521 C C . LEU A 1 71 ? -7.466 -12.427 20.082 1.00 95.38 71 LEU A C 1
ATOM 523 O O . LEU A 1 71 ? -7.569 -11.879 21.177 1.00 95.38 71 LEU A O 1
ATOM 527 N N . GLU A 1 72 ? -8.393 -13.231 19.586 1.00 94.00 72 GLU A N 1
ATOM 528 C CA . GLU A 1 72 ? -9.679 -13.468 20.234 1.00 94.00 72 GLU A CA 1
ATOM 529 C C . GLU A 1 72 ? -10.020 -14.953 20.262 1.00 94.00 72 GLU A C 1
ATOM 531 O O . GLU A 1 72 ? -9.516 -15.755 19.469 1.00 94.00 72 GLU A O 1
ATOM 536 N N . VAL A 1 73 ? -10.893 -15.307 21.197 1.00 94.12 73 VAL A N 1
ATOM 537 C CA . VAL A 1 73 ? -11.450 -16.645 21.325 1.00 94.12 73 VAL A CA 1
ATOM 538 C C . VAL A 1 73 ? -12.955 -16.568 21.521 1.00 94.12 73 VAL A C 1
ATOM 540 O O . VAL A 1 73 ? -13.453 -15.885 22.417 1.00 94.12 73 VAL A O 1
ATOM 543 N N . HIS A 1 74 ? -13.687 -17.276 20.675 1.00 93.25 74 HIS A N 1
ATOM 544 C CA . HIS A 1 74 ? -15.126 -17.449 20.791 1.00 93.25 74 HIS A CA 1
ATOM 545 C C . HIS A 1 74 ? -15.409 -18.816 21.412 1.00 93.25 74 HIS A C 1
ATOM 547 O O . HIS A 1 74 ? -15.047 -19.846 20.842 1.00 93.25 74 HIS A O 1
ATOM 553 N N . ASP A 1 75 ? -15.989 -18.799 22.611 1.00 92.44 75 ASP A N 1
ATOM 554 C CA . ASP A 1 75 ? -16.418 -19.988 23.348 1.00 92.44 75 ASP A CA 1
ATOM 555 C C . ASP A 1 75 ? -17.865 -20.333 22.975 1.00 92.44 75 ASP A C 1
ATOM 557 O O . ASP A 1 75 ? -18.775 -19.517 23.149 1.00 92.44 75 ASP A O 1
ATOM 561 N N . ILE A 1 76 ? -18.059 -21.535 22.441 1.00 91.88 76 ILE A N 1
ATOM 562 C CA . ILE A 1 76 ? -19.331 -22.032 21.936 1.00 91.88 76 ILE A CA 1
ATOM 563 C C . ILE A 1 76 ? -19.719 -23.266 22.751 1.00 91.88 76 ILE A C 1
ATOM 565 O O . ILE A 1 76 ? -19.092 -24.318 22.627 1.00 91.88 76 ILE A O 1
ATOM 569 N N . ASP A 1 77 ? -20.791 -23.159 23.533 1.00 93.06 77 ASP A N 1
ATOM 570 C CA . ASP A 1 77 ? -21.455 -24.294 24.166 1.00 93.06 77 ASP A CA 1
ATOM 571 C C . ASP A 1 77 ? -22.466 -24.902 23.177 1.00 93.06 77 ASP A C 1
ATOM 573 O O . ASP A 1 77 ? -23.478 -24.273 22.858 1.00 93.06 77 ASP A O 1
ATOM 577 N N . PRO A 1 78 ? -22.262 -26.144 22.699 1.00 90.31 78 PRO A N 1
ATOM 578 C CA . PRO A 1 78 ? -23.219 -26.805 21.814 1.00 90.31 78 PRO A CA 1
ATOM 579 C C . PRO A 1 78 ? -24.621 -26.976 22.424 1.00 90.31 78 PRO A C 1
ATOM 581 O O . PRO A 1 78 ? -25.572 -27.242 21.688 1.00 90.31 78 PRO A O 1
ATOM 584 N N . ASN A 1 79 ? -24.755 -26.854 23.748 1.00 93.94 79 ASN A N 1
ATOM 585 C CA . ASN A 1 79 ? -26.020 -26.979 24.468 1.00 93.94 79 ASN A CA 1
ATOM 586 C C . ASN A 1 79 ? -26.716 -25.632 24.718 1.00 93.94 79 ASN A C 1
ATOM 588 O O . ASN A 1 79 ? -27.881 -25.632 25.122 1.00 93.94 79 ASN A O 1
ATOM 592 N N . ASP A 1 80 ? -26.052 -24.503 24.450 1.00 92.94 80 ASP A N 1
ATOM 593 C CA . ASP A 1 80 ? -26.621 -23.161 24.567 1.00 92.94 80 ASP A CA 1
ATOM 594 C C . ASP A 1 80 ? -26.495 -22.405 23.235 1.00 92.94 80 ASP A C 1
ATOM 596 O O . ASP A 1 80 ? -25.481 -21.764 22.961 1.00 92.94 80 ASP A O 1
ATOM 600 N N . PRO A 1 81 ? -27.552 -22.389 22.401 1.00 87.38 81 PRO A N 1
ATOM 601 C CA . PRO A 1 81 ? -27.538 -21.662 21.134 1.00 87.38 81 PRO A CA 1
ATOM 602 C C . PRO A 1 81 ? -27.222 -20.166 21.267 1.00 87.38 81 PRO A C 1
ATOM 604 O O . PRO A 1 81 ? -26.839 -19.540 20.279 1.00 87.38 81 PRO A O 1
ATOM 607 N N . SER A 1 82 ? -27.384 -19.567 22.454 1.00 87.88 82 SER A N 1
ATOM 608 C CA . SER A 1 82 ? -27.037 -18.164 22.675 1.00 87.88 82 SER A CA 1
ATOM 609 C C . SER A 1 82 ? -25.524 -17.913 22.628 1.00 87.88 82 SER A C 1
ATOM 611 O O . SER A 1 82 ? -25.108 -16.817 22.242 1.00 87.88 82 SER A O 1
ATOM 613 N N . SER A 1 83 ? -24.695 -18.932 22.896 1.00 89.50 83 SER A N 1
ATOM 614 C CA . SER A 1 83 ? -23.237 -18.836 22.782 1.00 89.50 83 SER A CA 1
ATOM 615 C C . SER A 1 83 ? -22.767 -18.706 21.331 1.00 89.50 83 SER A C 1
ATOM 617 O O . SER A 1 83 ? -21.678 -18.208 21.087 1.00 89.50 83 SER A O 1
ATOM 619 N N . LEU A 1 84 ? -23.572 -19.109 20.340 1.00 85.44 84 LEU A N 1
ATOM 620 C CA . LEU A 1 84 ? -23.225 -18.959 18.916 1.00 85.44 84 LEU A CA 1
ATOM 621 C C . LEU A 1 84 ? -23.190 -17.496 18.456 1.00 85.44 84 LEU A C 1
ATOM 623 O O . LEU A 1 84 ? -22.658 -17.196 17.393 1.00 85.44 84 LEU A O 1
ATOM 627 N N . VAL A 1 85 ? -23.800 -16.591 19.220 1.00 84.69 85 VAL A N 1
ATOM 628 C CA . VAL A 1 85 ? -23.912 -15.163 18.886 1.00 84.69 85 VAL A CA 1
ATOM 629 C C . VAL A 1 85 ? -23.386 -14.260 20.002 1.00 84.69 85 VAL A C 1
ATOM 631 O O . VAL A 1 85 ? -23.652 -13.056 19.991 1.00 84.69 85 VAL A O 1
ATOM 634 N N . SER A 1 86 ? -22.681 -14.837 20.979 1.00 85.94 86 SER A N 1
ATOM 635 C CA . SER A 1 86 ? -21.937 -14.095 21.993 1.00 85.94 86 SER A CA 1
ATOM 636 C C . SER A 1 86 ? -20.676 -13.479 21.378 1.00 85.94 86 SER A C 1
ATOM 638 O O . SER A 1 86 ? -20.128 -14.003 20.409 1.00 85.94 86 SER A O 1
ATOM 640 N N . ALA A 1 87 ? -20.207 -12.356 21.926 1.00 82.50 87 ALA A N 1
ATOM 641 C CA . ALA A 1 87 ? -18.932 -11.785 21.493 1.00 82.50 87 ALA A CA 1
ATOM 642 C C . ALA A 1 87 ? -17.774 -12.722 21.821 1.00 82.50 87 ALA A C 1
ATOM 644 O O . ALA A 1 87 ? -17.728 -13.341 22.889 1.00 82.50 87 ALA A O 1
ATOM 645 N N . ALA A 1 88 ? -16.786 -12.719 20.932 1.00 91.62 88 ALA A N 1
ATOM 646 C CA . ALA A 1 88 ? -15.499 -13.309 21.233 1.00 91.62 88 ALA A CA 1
ATOM 647 C C . ALA A 1 88 ? -14.819 -12.556 22.390 1.00 91.62 88 ALA A C 1
ATOM 649 O O . ALA A 1 88 ? -14.896 -11.332 22.517 1.00 91.62 88 ALA A O 1
ATOM 650 N N . THR A 1 89 ? -14.121 -13.302 23.241 1.00 92.50 89 THR A N 1
ATOM 651 C CA . THR A 1 89 ? -13.258 -12.730 24.273 1.00 92.50 89 THR A CA 1
ATOM 652 C C . THR A 1 89 ? -11.939 -12.317 23.640 1.00 92.50 89 THR A C 1
ATOM 654 O O . THR A 1 89 ? -11.229 -13.150 23.078 1.00 92.50 89 THR A O 1
ATOM 657 N N . 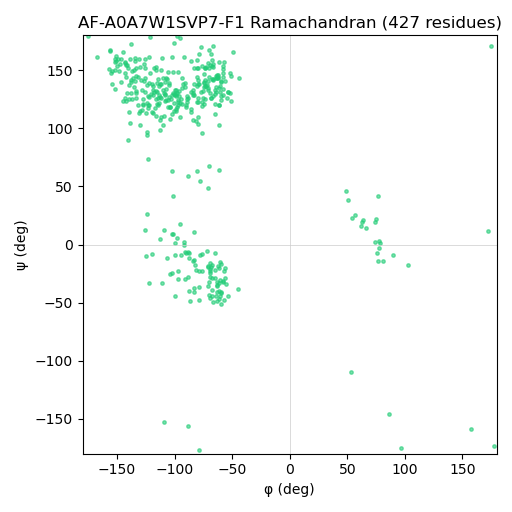VAL A 1 90 ? -11.584 -11.040 23.762 1.00 94.19 90 VAL A N 1
ATOM 658 C CA . VAL A 1 90 ? -10.279 -10.533 23.329 1.00 94.19 90 VAL A CA 1
ATOM 659 C C . VAL A 1 90 ? -9.210 -10.990 24.323 1.00 94.19 90 VAL A C 1
ATOM 661 O O . VAL A 1 90 ? -9.277 -10.691 25.511 1.00 94.19 90 VAL A O 1
ATOM 664 N N . LEU A 1 91 ? -8.222 -11.733 23.833 1.00 95.50 91 LEU A N 1
ATOM 665 C CA . LEU A 1 91 ? -7.067 -12.208 24.597 1.00 95.50 91 LEU A CA 1
ATOM 666 C C . LEU A 1 91 ? -5.887 -11.232 24.523 1.00 95.50 91 LEU A C 1
ATOM 668 O O . LEU A 1 91 ? -5.068 -11.168 25.444 1.00 95.50 91 LEU A O 1
ATOM 672 N N . TYR A 1 92 ? -5.790 -10.499 23.414 1.00 95.69 92 TYR A N 1
ATOM 673 C CA . TYR A 1 92 ? -4.799 -9.457 23.176 1.00 95.69 92 TYR A CA 1
ATOM 674 C C . TYR A 1 92 ? -5.339 -8.441 22.169 1.00 95.69 92 TYR A C 1
ATOM 676 O O . TYR A 1 92 ? -5.915 -8.832 21.157 1.00 95.69 92 TYR A O 1
ATOM 684 N N . ASP A 1 93 ? -5.102 -7.161 22.435 1.00 95.00 93 ASP A N 1
ATOM 685 C CA . ASP A 1 93 ? -5.292 -6.049 21.506 1.00 95.00 93 ASP A CA 1
ATOM 686 C C . ASP A 1 93 ? -4.115 -5.095 21.695 1.00 95.00 93 ASP A C 1
ATOM 688 O O . ASP A 1 93 ? -3.932 -4.518 22.770 1.00 95.00 93 ASP A O 1
ATOM 692 N N . GLY A 1 94 ? -3.282 -4.967 20.669 1.00 93.62 94 GLY A N 1
ATOM 693 C CA . GLY A 1 94 ? -2.115 -4.108 20.749 1.00 93.62 94 GLY A CA 1
ATOM 694 C C . GLY A 1 94 ? -1.465 -3.848 19.406 1.00 93.62 94 GLY A C 1
ATOM 695 O O . GLY A 1 94 ? -1.672 -4.570 18.431 1.00 93.62 94 GLY A O 1
ATOM 696 N N . LEU A 1 95 ? -0.668 -2.784 19.376 1.00 92.38 95 LEU A N 1
ATOM 697 C CA . LEU A 1 95 ? 0.123 -2.398 18.219 1.00 92.38 95 LEU A CA 1
ATOM 698 C C . LEU A 1 95 ? 1.483 -3.096 18.271 1.00 92.38 95 LEU A C 1
ATOM 700 O O . LEU A 1 95 ? 2.216 -2.981 19.255 1.00 92.38 95 LEU A O 1
ATOM 704 N N . LEU A 1 96 ? 1.826 -3.796 17.198 1.00 92.50 96 LEU A N 1
ATOM 705 C CA . LEU A 1 96 ? 3.170 -4.290 16.954 1.00 92.50 96 LEU A CA 1
ATOM 706 C C . LEU A 1 96 ? 3.888 -3.321 16.026 1.00 92.50 96 LEU A C 1
ATOM 708 O O . LEU A 1 96 ? 3.448 -3.092 14.900 1.00 92.50 96 LEU A O 1
ATOM 712 N N . ALA A 1 97 ? 4.990 -2.763 16.515 1.00 90.44 97 ALA A N 1
ATOM 713 C CA . ALA A 1 97 ? 5.792 -1.827 15.748 1.00 90.44 97 ALA A CA 1
ATOM 714 C C . ALA A 1 97 ? 6.727 -2.555 14.774 1.00 90.44 97 ALA A C 1
ATOM 716 O O . ALA A 1 97 ? 7.278 -3.602 15.121 1.00 90.44 97 ALA A O 1
ATOM 717 N N . ASN A 1 98 ? 6.950 -1.974 13.591 1.00 84.94 98 ASN A N 1
ATOM 718 C CA . ASN A 1 98 ? 7.927 -2.447 12.596 1.00 84.94 98 ASN A CA 1
ATOM 719 C C . ASN A 1 98 ? 7.841 -3.961 12.298 1.00 84.94 98 ASN A C 1
ATOM 721 O O . ASN A 1 98 ? 8.851 -4.669 12.276 1.00 84.94 98 ASN A O 1
ATOM 725 N N . VAL A 1 99 ? 6.625 -4.477 12.099 1.00 88.31 99 VAL A N 1
ATOM 726 C CA . VAL A 1 99 ? 6.407 -5.910 11.826 1.00 88.31 99 VAL A CA 1
ATOM 727 C C . VAL A 1 99 ? 7.095 -6.309 10.510 1.00 88.31 99 VAL A C 1
ATOM 729 O O . VAL A 1 99 ? 7.119 -5.487 9.595 1.00 88.31 99 VAL A O 1
ATOM 732 N N . PRO A 1 100 ? 7.636 -7.534 10.367 1.00 88.50 100 PRO A N 1
ATOM 733 C CA . PRO A 1 100 ? 8.233 -7.994 9.111 1.00 88.50 100 PRO A CA 1
ATOM 734 C C . PRO A 1 100 ? 7.264 -7.945 7.926 1.00 88.50 100 PRO A C 1
ATOM 736 O O . PRO A 1 100 ? 6.046 -8.018 8.093 1.00 88.50 100 PRO A O 1
ATOM 739 N N . GLU A 1 101 ? 7.804 -7.885 6.708 1.00 88.12 101 GLU A N 1
ATOM 740 C CA . GLU A 1 101 ? 6.996 -7.814 5.489 1.00 88.12 101 GLU A CA 1
ATOM 741 C C . GLU A 1 101 ? 6.217 -9.100 5.173 1.00 88.12 101 GLU A C 1
ATOM 743 O O . GLU A 1 101 ? 5.203 -9.062 4.474 1.00 88.12 101 GLU A O 1
ATOM 748 N N . PHE A 1 102 ? 6.680 -10.233 5.703 1.00 87.81 102 PHE A N 1
ATOM 749 C CA . PHE A 1 102 ? 6.057 -11.540 5.560 1.00 87.81 102 PHE A CA 1
ATOM 750 C C . PHE A 1 102 ? 5.958 -12.215 6.923 1.00 87.81 102 PHE A C 1
ATOM 752 O O . PHE A 1 102 ? 6.861 -12.121 7.754 1.00 87.81 102 PHE A O 1
ATOM 759 N N . CYS A 1 103 ? 4.876 -12.957 7.131 1.00 86.12 103 CYS A N 1
ATOM 760 C CA . CYS A 1 103 ? 4.723 -13.836 8.280 1.00 86.12 103 CYS A CA 1
ATOM 761 C C . CYS A 1 103 ? 4.279 -15.224 7.818 1.00 86.12 103 CYS A C 1
ATOM 763 O O . CYS A 1 103 ? 3.651 -15.383 6.771 1.00 86.12 103 CYS A O 1
ATOM 765 N N . THR A 1 104 ? 4.626 -16.238 8.607 1.00 89.25 104 THR A N 1
ATOM 766 C CA . THR A 1 104 ? 4.108 -17.595 8.421 1.00 89.25 104 THR A CA 1
ATOM 767 C C . THR A 1 104 ? 2.997 -17.815 9.432 1.00 89.25 104 THR A C 1
ATOM 769 O O . THR A 1 104 ? 3.231 -17.711 10.633 1.00 89.25 104 THR A O 1
ATOM 772 N N . TYR A 1 105 ? 1.797 -18.129 8.949 1.00 89.06 105 TYR A N 1
ATOM 773 C CA . TYR A 1 105 ? 0.696 -18.561 9.801 1.00 89.06 105 TYR A CA 1
ATOM 774 C C . TYR A 1 105 ? 0.671 -20.089 9.829 1.00 89.06 105 TYR A C 1
ATOM 776 O O . TYR A 1 105 ? 0.378 -20.725 8.815 1.00 89.06 105 TYR A O 1
ATOM 784 N N . CYS A 1 106 ? 1.021 -20.684 10.967 1.00 88.38 106 CYS A N 1
ATOM 785 C CA . CYS A 1 106 ? 1.075 -22.132 11.122 1.00 88.38 106 CYS A CA 1
ATOM 786 C C . CYS A 1 106 ? 0.469 -22.588 12.450 1.00 88.38 106 CYS A C 1
ATOM 788 O O . CYS A 1 106 ? 0.529 -21.897 13.466 1.00 88.38 106 CYS A O 1
ATOM 790 N N . LEU A 1 107 ? -0.101 -23.791 12.425 1.00 87.69 107 LEU A N 1
ATOM 791 C CA . LEU A 1 107 ? -0.496 -24.506 13.628 1.00 87.69 107 LEU A CA 1
ATOM 792 C C . LEU A 1 107 ? 0.721 -25.246 14.179 1.00 87.69 107 LEU A C 1
ATOM 794 O O . LEU A 1 107 ? 1.415 -25.941 13.436 1.00 87.69 107 LEU A O 1
ATOM 798 N N . ILE A 1 108 ? 0.950 -25.123 15.482 1.00 85.88 108 ILE A N 1
ATOM 799 C CA . ILE A 1 108 ? 2.036 -25.812 16.179 1.00 85.88 108 ILE A CA 1
ATOM 800 C C . ILE A 1 108 ? 1.403 -26.799 17.156 1.00 85.88 108 ILE A C 1
ATOM 802 O O . ILE A 1 108 ? 0.559 -26.420 17.968 1.00 85.88 108 ILE A O 1
ATOM 806 N N . ASN A 1 109 ? 1.793 -28.071 17.069 1.00 83.00 109 ASN A N 1
ATOM 807 C CA . ASN A 1 109 ? 1.357 -29.095 18.010 1.00 83.00 109 ASN A CA 1
ATOM 808 C C . ASN A 1 109 ? 2.349 -29.233 19.175 1.00 83.00 109 ASN A C 1
ATOM 810 O O . ASN A 1 109 ? 3.509 -28.834 19.102 1.00 83.00 109 ASN A O 1
ATOM 814 N N . ALA A 1 110 ? 1.879 -29.829 20.264 1.00 80.75 110 ALA A N 1
ATOM 815 C CA . ALA A 1 110 ? 2.710 -30.228 21.389 1.00 80.75 110 ALA A CA 1
ATOM 816 C C . ALA A 1 110 ? 2.208 -31.573 21.915 1.00 80.75 110 ALA A C 1
ATOM 818 O O . ALA A 1 110 ? 1.027 -31.888 21.790 1.00 80.75 110 ALA A O 1
ATOM 819 N N . THR A 1 111 ? 3.080 -32.358 22.550 1.00 80.88 111 THR A N 1
ATOM 820 C CA . THR A 1 111 ? 2.687 -33.625 23.200 1.00 80.88 111 THR A CA 1
ATOM 821 C C . THR A 1 111 ? 1.677 -33.420 24.333 1.00 80.88 111 THR A C 1
ATOM 823 O O . THR A 1 111 ? 0.977 -34.354 24.710 1.00 80.88 111 THR A O 1
ATOM 826 N N . SER A 1 112 ? 1.593 -32.197 24.857 1.00 77.31 112 SER A N 1
ATOM 827 C CA . SER A 1 112 ? 0.635 -31.748 25.866 1.00 77.31 112 SER A CA 1
ATOM 828 C C . SER A 1 112 ? -0.582 -31.012 25.289 1.00 77.31 112 SER A C 1
ATOM 830 O O . SER A 1 112 ? -1.380 -30.478 26.060 1.00 77.31 112 SER A O 1
ATOM 832 N N . LEU A 1 113 ? -0.742 -30.943 23.961 1.00 77.50 113 LEU A N 1
ATOM 833 C CA . LEU A 1 113 ? -1.929 -30.354 23.344 1.00 77.50 113 LEU A CA 1
ATOM 834 C C . LEU A 1 113 ? -3.064 -31.386 23.344 1.00 77.50 113 LEU A C 1
ATOM 836 O O . LEU A 1 113 ? -3.056 -32.336 22.566 1.00 77.50 113 LEU A O 1
ATOM 840 N N . PHE A 1 114 ? -4.046 -31.186 24.221 1.00 77.00 114 PHE A N 1
ATOM 841 C CA . PHE A 1 114 ? -5.225 -32.047 24.349 1.00 77.00 114 PHE A CA 1
ATOM 842 C C . PHE A 1 114 ? -6.446 -31.402 23.684 1.00 77.00 114 PHE A C 1
ATOM 844 O O . PHE A 1 114 ? -7.411 -31.049 24.359 1.00 77.00 114 PHE A O 1
ATOM 851 N N . ALA A 1 115 ? -6.377 -31.199 22.369 1.00 78.75 115 ALA A N 1
ATOM 852 C CA . ALA A 1 115 ? -7.463 -30.632 21.576 1.00 78.75 115 ALA A CA 1
ATOM 853 C C . ALA A 1 115 ? -7.457 -31.201 20.152 1.00 78.75 115 ALA A C 1
ATOM 855 O O . ALA A 1 115 ? -6.391 -31.482 19.604 1.00 78.75 115 ALA A O 1
ATOM 856 N N . ASP A 1 116 ? -8.643 -31.299 19.553 1.00 84.06 116 ASP A N 1
ATOM 857 C CA . ASP A 1 116 ? -8.819 -31.628 18.140 1.00 84.06 116 ASP A CA 1
ATOM 858 C C . ASP A 1 116 ? -9.075 -30.345 17.342 1.00 84.06 116 ASP A C 1
ATOM 860 O O . ASP A 1 116 ? -9.895 -29.507 17.724 1.00 84.06 116 ASP A O 1
ATOM 864 N N . ILE A 1 117 ? -8.378 -30.181 16.216 1.00 86.81 117 ILE A N 1
ATOM 865 C CA . ILE A 1 117 ? -8.546 -29.027 15.326 1.00 86.81 117 ILE A CA 1
ATOM 866 C C . ILE A 1 117 ? -9.473 -29.432 14.187 1.00 86.81 117 ILE A C 1
ATOM 868 O O . ILE A 1 117 ? -9.149 -30.320 13.403 1.00 86.81 117 ILE A O 1
ATOM 872 N N . THR A 1 118 ? -10.621 -28.761 14.081 1.00 89.00 118 THR A N 1
ATOM 873 C CA . THR A 1 118 ? -11.601 -29.061 13.025 1.00 89.00 118 THR A CA 1
ATOM 874 C C . THR A 1 118 ? -11.191 -28.451 11.684 1.00 89.00 118 THR A C 1
ATOM 876 O O . THR A 1 118 ? -11.214 -29.134 10.663 1.00 89.00 118 THR A O 1
ATOM 879 N N . PHE A 1 119 ? -10.811 -27.169 11.661 1.00 89.62 119 PHE A N 1
ATOM 880 C CA . PHE A 1 119 ? -10.357 -26.487 10.449 1.00 89.62 119 PHE A CA 1
ATOM 881 C C . PHE A 1 119 ? -9.470 -25.281 10.772 1.00 89.62 119 PHE A C 1
ATOM 883 O O . PHE A 1 119 ? -9.399 -24.802 11.901 1.00 89.62 119 PHE A O 1
ATOM 890 N N . THR A 1 120 ? -8.805 -24.761 9.746 1.00 90.81 120 THR A N 1
ATOM 891 C CA . THR A 1 120 ? -8.136 -23.459 9.768 1.00 90.81 120 THR A CA 1
ATOM 892 C C . THR A 1 120 ? -8.380 -22.787 8.431 1.00 90.81 120 THR A C 1
ATOM 894 O O . THR A 1 120 ? -8.333 -23.437 7.388 1.00 90.81 120 THR A O 1
ATOM 897 N N . ARG A 1 121 ? -8.679 -21.489 8.462 1.00 90.44 121 ARG A N 1
ATOM 898 C CA . ARG A 1 121 ? -8.915 -20.683 7.265 1.00 90.44 121 ARG A CA 1
ATOM 899 C C . ARG A 1 121 ? -8.196 -19.351 7.397 1.00 90.44 121 ARG A C 1
ATOM 901 O O . ARG A 1 121 ? -8.163 -18.775 8.478 1.00 90.44 121 ARG A O 1
ATOM 908 N N . MET A 1 122 ? -7.674 -18.863 6.282 1.00 90.19 122 MET A N 1
ATOM 909 C CA . MET A 1 122 ? -7.189 -17.497 6.144 1.00 90.19 122 MET A CA 1
ATOM 910 C C . MET A 1 122 ? -8.119 -16.787 5.171 1.00 90.19 122 MET A C 1
ATOM 912 O O . MET A 1 122 ? -8.392 -17.301 4.087 1.00 90.19 122 MET A O 1
ATOM 916 N N . LEU A 1 123 ? -8.647 -15.643 5.589 1.00 88.50 123 LEU A N 1
ATOM 917 C CA . LEU A 1 123 ? -9.603 -14.863 4.818 1.00 88.50 123 LEU A CA 1
ATOM 918 C C . LEU A 1 123 ? -9.075 -13.442 4.681 1.00 88.50 123 LEU A C 1
ATOM 920 O O . LEU A 1 123 ? -8.510 -12.894 5.626 1.00 88.50 123 LEU A O 1
ATOM 924 N N . GLN A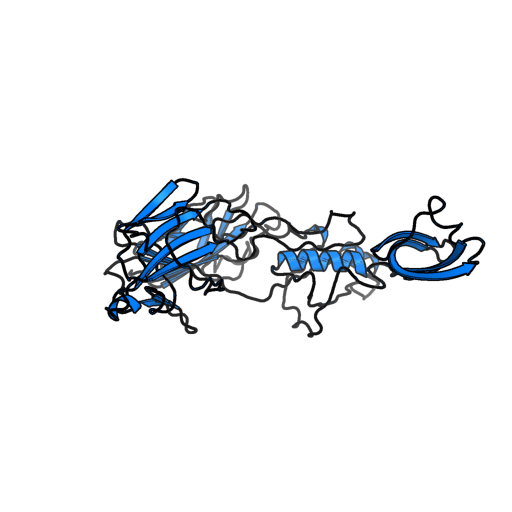 1 124 ? -9.302 -12.837 3.520 1.00 83.69 124 GLN A N 1
ATOM 925 C CA . GLN A 1 124 ? -9.157 -11.399 3.371 1.00 83.69 124 GLN A CA 1
ATOM 926 C C . GLN A 1 124 ? -10.462 -10.749 3.835 1.00 83.69 124 GLN A C 1
ATOM 928 O O . GLN A 1 124 ? -11.498 -10.888 3.184 1.00 83.69 124 GLN A O 1
ATOM 933 N N . GLY A 1 125 ? -10.417 -10.118 5.007 1.00 75.19 125 GLY A N 1
ATOM 934 C CA . GLY A 1 125 ? -11.540 -9.370 5.561 1.00 75.19 125 GLY A CA 1
ATOM 935 C C . GLY A 1 125 ? -11.695 -7.987 4.929 1.00 75.19 125 GLY A C 1
ATOM 936 O O . GLY A 1 125 ? -10.962 -7.601 4.019 1.00 75.19 125 GLY A O 1
ATOM 937 N N . VAL A 1 126 ? -12.659 -7.233 5.451 1.00 74.00 126 VAL A N 1
ATOM 938 C CA . VAL A 1 126 ? -12.800 -5.801 5.171 1.00 74.00 126 VAL A CA 1
ATOM 939 C C . VAL A 1 126 ? -11.602 -5.064 5.786 1.00 74.00 126 VAL A C 1
ATOM 941 O O . VAL A 1 126 ? -11.318 -5.253 6.967 1.00 74.00 126 VAL A O 1
ATOM 944 N N . ASP A 1 127 ? -10.904 -4.244 4.994 1.00 80.62 127 ASP A N 1
ATOM 945 C CA . ASP A 1 127 ? -9.725 -3.466 5.422 1.00 80.62 127 ASP A CA 1
ATOM 946 C C . ASP A 1 127 ? -10.150 -2.191 6.170 1.00 80.62 127 ASP A C 1
ATOM 948 O O . ASP A 1 127 ? -9.989 -1.065 5.691 1.00 80.62 127 ASP A O 1
ATOM 952 N N . VAL A 1 128 ? -10.816 -2.393 7.309 1.00 89.62 128 VAL A N 1
ATOM 953 C CA . VAL A 1 128 ? -11.298 -1.323 8.181 1.00 89.62 128 VAL A CA 1
ATOM 954 C C . VAL A 1 128 ? -11.072 -1.706 9.636 1.00 89.62 128 VAL A C 1
ATOM 956 O O . VAL A 1 128 ? -11.557 -2.735 10.107 1.00 89.62 128 VAL A O 1
ATOM 959 N N . GLU A 1 129 ? -10.379 -0.838 10.358 1.00 93.38 129 GLU A N 1
ATOM 960 C CA . GLU A 1 129 ? -10.226 -0.909 11.803 1.00 93.38 129 GLU A CA 1
ATOM 961 C C . GLU A 1 129 ? -11.273 -0.006 12.456 1.00 93.38 129 GLU A C 1
ATOM 963 O O . GLU A 1 129 ? -11.390 1.173 12.125 1.00 93.38 129 GLU A O 1
ATOM 968 N N . VAL A 1 130 ? -12.039 -0.558 13.396 1.00 95.19 130 VAL A N 1
ATOM 969 C CA . VAL A 1 130 ? -12.972 0.213 14.222 1.00 95.19 130 VAL A CA 1
ATOM 970 C C . VAL A 1 130 ? -12.467 0.169 15.648 1.00 95.19 130 VAL A C 1
ATOM 972 O O . VAL A 1 130 ? -12.227 -0.911 16.188 1.00 95.19 130 VAL A O 1
ATOM 975 N N . ARG A 1 131 ? -12.337 1.329 16.280 1.00 95.56 131 ARG A N 1
ATOM 976 C CA . ARG A 1 131 ? -11.957 1.448 17.685 1.00 95.56 131 ARG A CA 1
ATOM 977 C C . ARG A 1 131 ? -12.979 2.286 18.419 1.00 95.56 131 ARG A C 1
ATOM 979 O O . ARG A 1 131 ? -13.674 3.107 17.825 1.00 95.56 131 ARG A O 1
ATOM 986 N N . SER A 1 132 ? -13.077 2.082 19.721 1.00 95.50 132 SER A N 1
ATOM 987 C CA . SER A 1 132 ? -13.870 2.969 20.553 1.00 95.50 132 SER A CA 1
ATOM 988 C C . SER A 1 132 ? -13.303 3.126 21.953 1.00 95.50 132 SER A C 1
ATOM 990 O O . SER A 1 132 ? -12.586 2.253 22.452 1.00 95.50 132 SER A O 1
ATOM 992 N N . ALA A 1 133 ? -13.638 4.244 22.583 1.00 95.12 133 ALA A N 1
ATOM 993 C CA . ALA A 1 133 ? -13.231 4.578 23.935 1.00 95.12 133 ALA A CA 1
ATOM 994 C C . ALA A 1 133 ? -14.412 5.166 24.706 1.00 95.12 133 ALA A C 1
ATOM 996 O O . ALA A 1 133 ? -15.011 6.161 24.295 1.00 95.12 133 ALA A O 1
ATOM 997 N N . LEU A 1 134 ? -14.723 4.571 25.859 1.00 93.62 134 LEU A N 1
ATOM 998 C CA . LEU A 1 134 ? -15.595 5.216 26.838 1.00 93.62 134 LEU A CA 1
ATOM 999 C C . LEU A 1 134 ? -14.951 6.525 27.327 1.00 93.62 134 LEU A C 1
ATOM 1001 O O . LEU A 1 134 ? -13.722 6.643 27.301 1.00 93.62 134 LEU A O 1
ATOM 1005 N N . PRO A 1 135 ? -15.741 7.480 27.846 1.00 87.12 135 PRO A N 1
ATOM 1006 C CA . PRO A 1 135 ? -15.191 8.687 28.449 1.00 87.12 135 PRO A CA 1
ATOM 1007 C C . PRO A 1 135 ? -14.104 8.361 29.486 1.00 87.12 135 PRO A C 1
ATOM 1009 O O . PRO A 1 135 ? -14.357 7.648 30.458 1.00 87.12 135 PRO A O 1
ATOM 1012 N N . ASN A 1 136 ? -12.901 8.911 29.293 1.00 85.31 136 ASN A N 1
ATOM 1013 C CA . ASN A 1 136 ? -11.708 8.694 30.130 1.00 85.31 136 ASN A CA 1
ATOM 1014 C C . ASN A 1 136 ? -11.118 7.268 30.114 1.00 85.31 136 ASN A C 1
ATOM 1016 O O . ASN A 1 136 ? -10.298 6.940 30.973 1.00 85.31 136 ASN A O 1
ATOM 1020 N N . ALA A 1 137 ? -11.509 6.418 29.163 1.00 91.00 137 ALA A N 1
ATOM 1021 C CA . ALA A 1 137 ? -10.902 5.109 28.944 1.00 91.00 137 ALA A CA 1
ATOM 1022 C C . ALA A 1 137 ? -9.951 5.130 27.737 1.00 91.00 137 ALA A C 1
ATOM 1024 O O . ALA A 1 137 ? -10.024 6.004 26.877 1.00 91.00 137 ALA A O 1
ATOM 1025 N N . GLY A 1 138 ? -9.058 4.141 27.667 1.00 90.38 138 GLY A N 1
ATOM 1026 C CA . GLY A 1 138 ? -8.267 3.900 26.464 1.00 90.38 138 GLY A CA 1
ATOM 1027 C C . GLY A 1 138 ? -9.114 3.278 25.352 1.00 90.38 138 GLY A C 1
ATOM 1028 O O . GLY A 1 138 ? -10.077 2.558 25.622 1.00 90.38 138 GLY A O 1
ATOM 1029 N N . PHE A 1 139 ? -8.722 3.527 24.105 1.00 93.06 139 PHE A N 1
ATOM 1030 C CA . PHE A 1 139 ? -9.342 2.895 22.946 1.00 93.06 139 PHE A CA 1
ATOM 1031 C C . PHE A 1 139 ? -9.125 1.383 22.936 1.00 93.06 139 PHE A C 1
ATOM 1033 O O . PHE A 1 139 ? -8.000 0.908 23.104 1.00 93.06 139 PHE A O 1
ATOM 1040 N N . ARG A 1 140 ? -10.197 0.648 22.637 1.00 94.00 140 ARG A N 1
ATOM 1041 C CA . ARG A 1 140 ? -10.172 -0.777 22.301 1.00 94.00 140 ARG A CA 1
ATOM 1042 C C . ARG A 1 140 ? -10.649 -0.995 20.875 1.00 94.00 140 ARG A C 1
ATOM 1044 O O . ARG A 1 140 ? -11.481 -0.241 20.375 1.00 94.00 140 ARG A O 1
ATOM 1051 N N . THR A 1 141 ? -10.180 -2.060 20.251 1.00 95.12 141 THR A N 1
ATOM 1052 C CA . THR A 1 141 ? -10.667 -2.490 18.944 1.00 95.12 141 THR A CA 1
ATOM 1053 C C . THR A 1 141 ? -12.053 -3.104 19.082 1.00 95.12 141 THR A C 1
ATOM 1055 O O . THR A 1 141 ? -12.324 -3.888 19.996 1.00 95.12 141 THR A O 1
ATOM 1058 N N . ARG A 1 142 ? -12.938 -2.739 18.158 1.00 94.44 142 ARG A N 1
ATOM 1059 C CA . ARG A 1 142 ? -14.251 -3.346 17.980 1.00 94.44 142 ARG A CA 1
ATOM 1060 C C . ARG A 1 142 ? -14.163 -4.464 16.956 1.00 94.44 142 ARG A C 1
ATOM 1062 O O . ARG A 1 142 ? -13.501 -4.342 15.925 1.00 94.44 142 ARG A O 1
ATOM 1069 N N . LEU A 1 143 ? -14.834 -5.572 17.242 1.00 92.81 143 LEU A N 1
ATOM 1070 C CA . LEU A 1 143 ? -14.769 -6.750 16.382 1.00 92.81 143 LEU A CA 1
ATOM 1071 C C . LEU A 1 143 ? -15.696 -6.569 15.175 1.00 92.81 143 LEU A C 1
ATOM 1073 O O . LEU A 1 143 ? -16.909 -6.706 15.299 1.00 92.81 143 LEU A O 1
ATOM 1077 N N . VAL A 1 144 ? -15.134 -6.265 14.005 1.00 91.75 144 VAL A N 1
ATOM 1078 C CA . VAL A 1 144 ? -15.887 -6.091 12.750 1.00 91.75 144 VAL A CA 1
ATOM 1079 C C . VAL A 1 144 ? -16.162 -7.440 12.079 1.00 91.75 144 VAL A C 1
ATOM 1081 O O . VAL A 1 144 ? -15.236 -8.214 11.850 1.00 91.75 144 VAL A O 1
ATOM 1084 N N . GLY A 1 145 ? -17.403 -7.752 11.714 1.00 89.75 145 GLY A N 1
ATOM 1085 C CA . GLY A 1 145 ? -17.711 -8.980 10.979 1.00 89.75 145 GLY A CA 1
ATOM 1086 C C . GLY A 1 145 ? -19.157 -9.436 11.108 1.00 89.75 145 GLY A C 1
ATOM 1087 O O . GLY A 1 145 ? -20.053 -8.654 11.420 1.00 89.75 145 GLY A O 1
ATOM 1088 N N . ALA A 1 146 ? -19.390 -10.723 10.854 1.00 88.06 146 ALA A N 1
ATOM 1089 C CA . ALA A 1 146 ? -20.694 -11.328 11.072 1.00 88.06 146 ALA A CA 1
ATOM 1090 C C . ALA A 1 146 ? -20.891 -11.653 12.557 1.00 88.06 146 ALA A C 1
ATOM 1092 O O . ALA A 1 146 ? -19.987 -12.141 13.231 1.00 88.06 146 ALA A O 1
ATOM 1093 N N . ARG A 1 147 ? -22.111 -11.447 13.060 1.00 86.62 147 ARG A N 1
ATOM 1094 C CA . ARG A 1 147 ? -22.452 -11.720 14.465 1.00 86.62 147 ARG A CA 1
ATOM 1095 C C . ARG A 1 147 ? -22.213 -13.175 14.881 1.00 86.62 147 ARG A C 1
ATOM 1097 O O . ARG A 1 147 ? -21.879 -13.428 16.029 1.00 86.62 147 ARG A O 1
ATOM 1104 N N . ILE A 1 148 ? -22.384 -14.117 13.951 1.00 84.88 148 ILE A N 1
ATOM 1105 C CA . ILE A 1 148 ? -22.151 -15.549 14.196 1.00 84.88 148 ILE A CA 1
ATOM 1106 C C . ILE A 1 148 ? -20.668 -15.887 14.411 1.00 84.88 148 ILE A C 1
ATOM 1108 O O . ILE A 1 148 ? -20.359 -16.922 14.983 1.00 84.88 148 ILE A O 1
ATOM 1112 N N . ASP A 1 149 ? -19.759 -15.005 13.984 1.00 84.06 149 ASP A N 1
ATOM 1113 C CA . ASP A 1 149 ? -18.317 -15.121 14.224 1.00 84.06 149 ASP A CA 1
ATOM 1114 C C . ASP A 1 149 ? -17.886 -14.313 15.474 1.00 84.06 149 ASP A C 1
ATOM 1116 O O . ASP A 1 149 ? -16.718 -13.957 15.618 1.00 84.06 149 ASP A O 1
ATOM 1120 N N . GLY A 1 150 ? -18.832 -13.942 16.348 1.00 85.12 150 GLY A N 1
ATOM 1121 C CA . GLY A 1 150 ? -18.561 -13.203 17.585 1.00 85.12 150 GLY A CA 1
ATOM 1122 C C . GLY A 1 150 ? -18.226 -11.718 17.400 1.00 85.12 150 GLY A C 1
ATOM 1123 O O . GLY A 1 150 ? -17.647 -11.104 18.298 1.00 85.12 150 GLY A O 1
ATOM 1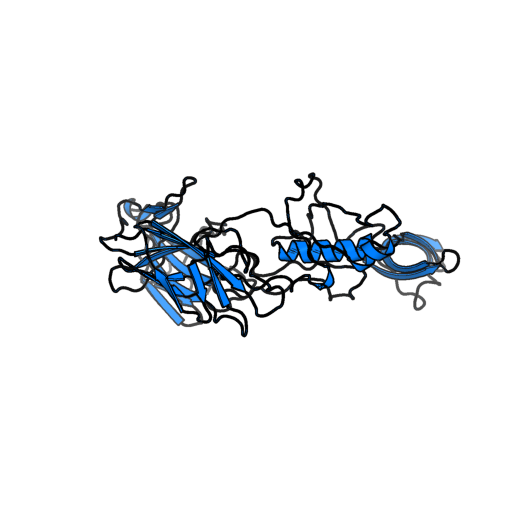124 N N . ALA A 1 151 ? -18.576 -11.132 16.250 1.00 90.00 151 ALA A N 1
ATOM 1125 C CA . ALA A 1 151 ? -18.380 -9.711 15.964 1.00 90.00 151 ALA A CA 1
ATOM 1126 C C . ALA A 1 151 ? -19.315 -8.794 16.781 1.00 90.00 151 ALA A C 1
ATOM 1128 O O . ALA A 1 151 ? -20.443 -9.156 17.113 1.00 90.00 151 ALA A O 1
ATOM 1129 N N . GLU A 1 152 ? -18.864 -7.565 17.038 1.00 93.25 152 GLU A N 1
ATOM 1130 C CA . GLU A 1 152 ? -19.601 -6.508 17.743 1.00 93.25 152 GLU A CA 1
ATOM 1131 C C . GLU A 1 152 ? -20.282 -5.520 16.781 1.00 93.25 152 GLU A C 1
ATOM 1133 O O . GLU A 1 152 ? -21.329 -4.944 17.101 1.00 93.25 152 GLU A O 1
ATOM 1138 N N . CYS A 1 153 ? -19.703 -5.329 15.596 1.00 93.69 153 CYS A N 1
ATOM 1139 C CA . CYS A 1 153 ? -20.211 -4.427 14.572 1.00 93.69 153 CYS A CA 1
ATOM 1140 C C . CYS A 1 153 ? -19.978 -4.976 13.160 1.00 93.69 153 CYS A C 1
ATOM 1142 O O . CYS A 1 153 ? -19.202 -5.906 12.942 1.00 93.69 153 CYS A O 1
ATOM 1144 N N . SER A 1 154 ? -20.658 -4.385 12.185 1.00 92.38 154 SER A N 1
ATOM 1145 C CA . SER A 1 154 ? -20.520 -4.706 10.768 1.00 92.38 154 SER A CA 1
ATOM 1146 C C . SER A 1 154 ? -20.450 -3.437 9.931 1.00 92.38 154 SER A C 1
ATOM 1148 O O . SER A 1 154 ? -21.068 -2.425 10.266 1.00 92.38 154 SER A O 1
ATOM 1150 N N . ILE A 1 155 ? -19.737 -3.526 8.814 1.00 89.06 155 ILE A N 1
ATOM 1151 C CA . ILE A 1 155 ? -19.648 -2.470 7.808 1.00 89.06 155 ILE A CA 1
ATOM 1152 C C . ILE A 1 155 ? -20.390 -2.948 6.569 1.00 89.06 155 ILE A C 1
ATOM 1154 O O . ILE A 1 155 ? -20.228 -4.095 6.147 1.00 89.06 155 ILE A O 1
ATOM 1158 N N . THR A 1 156 ? -21.232 -2.084 6.014 1.00 82.00 156 THR A N 1
ATOM 1159 C CA . THR A 1 156 ? -22.037 -2.391 4.829 1.00 82.00 156 THR A CA 1
ATOM 1160 C C . THR A 1 156 ? -21.434 -1.792 3.557 1.00 82.00 156 THR A C 1
ATOM 1162 O O . THR A 1 156 ? -20.452 -1.058 3.601 1.00 82.00 156 THR A O 1
ATOM 1165 N N . MET A 1 157 ? -22.020 -2.124 2.402 1.00 72.38 157 MET A N 1
ATOM 1166 C CA . MET A 1 157 ? -21.673 -1.499 1.115 1.00 72.38 157 MET A CA 1
ATOM 1167 C C . MET A 1 157 ? -22.126 -0.033 1.045 1.00 72.38 157 MET A C 1
ATOM 1169 O O . MET A 1 157 ? -21.499 0.770 0.360 1.00 72.38 157 MET A O 1
ATOM 1173 N N . ASP A 1 158 ? -23.183 0.320 1.779 1.00 76.81 158 ASP A N 1
ATOM 1174 C CA . ASP A 1 158 ? -23.452 1.711 2.134 1.00 76.81 158 ASP A CA 1
ATOM 1175 C C . ASP A 1 158 ? -22.442 2.133 3.211 1.00 76.81 158 ASP A C 1
ATOM 1177 O O . ASP A 1 158 ? -22.146 1.302 4.077 1.00 76.81 158 ASP A O 1
ATOM 1181 N N . PRO A 1 159 ? -21.913 3.373 3.194 1.00 74.81 159 PRO A N 1
ATOM 1182 C CA . PRO A 1 159 ? -20.873 3.846 4.113 1.00 74.81 159 PRO A CA 1
ATOM 1183 C C . PRO A 1 159 ? -21.423 4.017 5.539 1.00 74.81 159 PRO A C 1
ATOM 1185 O O . PRO A 1 159 ? -21.577 5.124 6.050 1.00 74.81 159 PRO A O 1
ATOM 1188 N N . ALA A 1 160 ? -21.764 2.900 6.170 1.00 87.06 160 ALA A N 1
ATOM 1189 C CA . ALA A 1 160 ? -22.408 2.816 7.461 1.00 87.06 160 ALA A CA 1
ATOM 1190 C C . ALA A 1 160 ? -21.699 1.775 8.328 1.00 87.06 160 ALA A C 1
ATOM 1192 O O . ALA A 1 160 ? -21.481 0.627 7.928 1.00 87.06 160 ALA A O 1
ATOM 1193 N N . LEU A 1 161 ? -21.383 2.200 9.547 1.00 92.25 161 LEU A N 1
ATOM 1194 C CA . LEU A 1 161 ? -20.975 1.340 10.644 1.00 92.25 161 LEU A CA 1
ATOM 1195 C C . LEU A 1 161 ? -22.218 1.001 11.469 1.00 92.25 161 LEU A C 1
ATOM 1197 O O . LEU A 1 161 ? -22.888 1.894 11.986 1.00 92.25 161 LEU A O 1
ATOM 1201 N N . GLN A 1 162 ? -22.528 -0.286 11.593 1.00 94.62 162 GLN A N 1
ATOM 1202 C CA . GLN A 1 162 ? -23.685 -0.766 12.344 1.00 94.62 162 GLN A CA 1
ATOM 1203 C C . GLN A 1 162 ? -23.223 -1.608 13.529 1.00 94.62 162 GLN A C 1
ATOM 1205 O O . GLN A 1 162 ? -22.503 -2.588 13.354 1.00 94.62 162 GLN A O 1
ATOM 1210 N N . PHE A 1 163 ? -23.655 -1.247 14.734 1.00 94.81 163 PHE A N 1
ATOM 1211 C CA . PHE A 1 163 ? -23.415 -2.041 15.938 1.00 94.81 163 PHE A CA 1
ATOM 1212 C C . PHE A 1 163 ? -24.560 -3.026 16.150 1.00 94.81 163 PHE A C 1
ATOM 1214 O O . PHE A 1 163 ? -25.731 -2.669 15.988 1.00 94.81 163 PHE A O 1
ATOM 1221 N N . PHE A 1 164 ? -24.248 -4.262 16.545 1.00 93.62 164 PHE A N 1
ATOM 1222 C CA . PHE A 1 164 ? -25.305 -5.184 16.953 1.00 93.62 164 PHE A CA 1
ATOM 1223 C C . PHE A 1 164 ? -25.942 -4.699 18.258 1.00 93.62 164 PHE A C 1
ATOM 1225 O O . PHE A 1 164 ? -25.307 -4.029 19.068 1.00 93.62 164 PHE A O 1
ATOM 1232 N N . SER A 1 165 ? -27.204 -5.062 18.492 1.00 91.31 165 SER A N 1
ATOM 1233 C CA . SER A 1 165 ? -28.018 -4.526 19.596 1.00 91.31 165 SER A CA 1
ATOM 1234 C C . SER A 1 165 ? -27.418 -4.709 20.997 1.00 91.31 165 SER A C 1
ATOM 1236 O O . SER A 1 165 ? -27.784 -3.990 21.916 1.00 91.31 165 SER A O 1
ATOM 1238 N N . GLN A 1 166 ? -26.521 -5.681 21.175 1.00 87.94 166 GLN A N 1
ATOM 1239 C CA . GLN A 1 166 ? -25.819 -5.954 22.437 1.00 87.94 166 GLN A CA 1
ATOM 1240 C C . GLN A 1 166 ? -24.568 -5.084 22.636 1.00 87.94 166 GLN A C 1
ATOM 1242 O O . GLN A 1 166 ? -24.045 -5.019 23.743 1.00 87.94 166 GLN A O 1
ATOM 1247 N N . TYR A 1 167 ? -24.101 -4.421 21.578 1.00 91.69 167 TYR A N 1
ATOM 1248 C CA . TYR A 1 167 ? -22.860 -3.646 21.532 1.00 91.69 167 TYR A CA 1
ATOM 1249 C C . TYR A 1 167 ? -23.107 -2.203 21.100 1.00 91.69 167 TYR A C 1
ATOM 1251 O O . TYR A 1 167 ? -22.214 -1.566 20.546 1.00 91.69 167 TYR A O 1
ATOM 1259 N N . VAL A 1 168 ? -24.318 -1.694 21.346 1.00 94.12 168 VAL A N 1
ATOM 1260 C CA . VAL A 1 168 ? -24.641 -0.283 21.128 1.00 94.12 168 VAL A CA 1
ATOM 1261 C C . VAL A 1 168 ? -23.633 0.566 21.912 1.00 94.12 168 VAL A C 1
ATOM 1263 O O . VAL A 1 168 ? -23.465 0.321 23.112 1.00 94.12 168 VAL A O 1
ATOM 1266 N N . PRO A 1 169 ? -22.947 1.521 21.258 1.00 94.81 169 PRO A N 1
ATOM 1267 C CA . PRO A 1 169 ? -22.012 2.402 21.937 1.00 94.81 169 PRO A CA 1
ATOM 1268 C C . PRO A 1 169 ? -22.687 3.138 23.091 1.00 94.81 169 PRO A C 1
ATOM 1270 O O . PRO A 1 169 ? -23.850 3.543 22.989 1.00 94.81 169 PRO A O 1
ATOM 1273 N N . ALA A 1 170 ? -21.966 3.294 24.196 1.00 93.81 170 ALA A N 1
ATOM 1274 C CA . ALA A 1 170 ? -22.470 4.039 25.338 1.00 93.81 170 ALA A CA 1
ATOM 1275 C C . ALA A 1 170 ? -22.596 5.535 25.007 1.00 93.81 170 ALA A C 1
ATOM 1277 O O . ALA A 1 170 ? -22.010 6.045 24.049 1.00 93.81 170 ALA A O 1
ATOM 1278 N N . GLU A 1 171 ? -23.347 6.265 25.831 1.00 91.12 171 GLU A N 1
ATOM 1279 C CA . GLU A 1 171 ? -23.412 7.719 25.709 1.00 91.12 171 GLU A CA 1
ATOM 1280 C C . GLU A 1 171 ? -22.008 8.330 25.851 1.00 91.12 171 GLU A C 1
ATOM 1282 O O . GLU A 1 171 ? -21.254 7.974 26.760 1.00 91.12 171 GLU A O 1
ATOM 1287 N N . ASN A 1 172 ? -21.670 9.256 24.951 1.00 89.50 172 ASN A N 1
ATOM 1288 C CA . ASN A 1 172 ? -20.358 9.909 24.861 1.00 89.50 172 ASN A CA 1
ATOM 1289 C C . ASN A 1 172 ? -19.178 8.964 24.566 1.00 89.50 172 ASN A C 1
ATOM 1291 O O . ASN A 1 172 ? -18.026 9.351 24.754 1.00 89.50 172 ASN A O 1
ATOM 1295 N N . GLU A 1 173 ? -19.432 7.738 24.103 1.00 93.62 173 GLU A N 1
ATOM 1296 C CA . GLU A 1 173 ? -18.372 6.865 23.609 1.00 93.62 173 GLU A CA 1
ATOM 1297 C C . GLU A 1 173 ? -17.788 7.416 22.299 1.00 93.62 173 GLU A C 1
ATOM 1299 O O . GLU A 1 173 ? -18.514 7.679 21.339 1.00 93.62 173 GLU A O 1
ATOM 1304 N N . LEU A 1 174 ? -16.465 7.589 22.263 1.00 93.19 174 LEU A N 1
ATOM 1305 C CA . LEU A 1 174 ? -15.743 7.995 21.062 1.00 93.19 174 LEU A CA 1
ATOM 1306 C C . LEU A 1 174 ? -15.566 6.788 20.151 1.00 93.19 174 LEU A C 1
ATOM 1308 O O . LEU A 1 174 ? -15.247 5.697 20.624 1.00 93.19 174 LEU A O 1
ATOM 1312 N N . ILE A 1 175 ? -15.759 6.986 18.850 1.00 95.12 175 ILE A N 1
ATOM 1313 C CA . ILE A 1 175 ? -15.650 5.935 17.840 1.00 95.12 175 ILE A CA 1
ATOM 1314 C C . ILE A 1 175 ? -14.701 6.420 16.754 1.00 95.12 175 ILE A C 1
ATOM 1316 O O . ILE A 1 175 ? -14.918 7.472 16.156 1.00 95.12 175 ILE A O 1
ATOM 1320 N N . GLU A 1 176 ? -13.677 5.622 16.489 1.00 94.50 176 GLU A N 1
ATOM 1321 C CA . GLU A 1 176 ? -12.710 5.835 15.420 1.00 94.50 176 GLU A CA 1
ATOM 1322 C C . GLU A 1 176 ? -12.879 4.748 14.366 1.00 94.50 176 GLU A C 1
ATOM 1324 O O . GLU A 1 176 ? -13.066 3.569 14.681 1.00 94.50 176 GLU A O 1
ATOM 1329 N N . VAL A 1 177 ? -12.807 5.150 13.101 1.00 93.94 177 VAL A N 1
ATOM 1330 C CA . VAL A 1 177 ? -12.857 4.237 11.962 1.00 93.94 177 VAL A CA 1
ATOM 1331 C C . VAL A 1 177 ? -11.697 4.577 11.042 1.00 93.94 177 VAL A C 1
ATOM 1333 O O . VAL A 1 177 ? -11.682 5.644 10.431 1.00 93.94 177 VAL A O 1
ATOM 1336 N N . HIS A 1 178 ? -10.741 3.661 10.928 1.00 92.31 178 HIS A N 1
ATOM 1337 C CA . HIS A 1 178 ? -9.594 3.793 10.039 1.00 92.31 178 HIS A CA 1
ATOM 1338 C C . HIS A 1 178 ? -9.785 2.868 8.850 1.00 92.31 178 HIS A C 1
ATOM 1340 O O . HIS A 1 178 ? -9.977 1.663 8.999 1.00 92.31 178 HIS A O 1
ATOM 1346 N N . TYR A 1 179 ? -9.737 3.439 7.656 1.00 89.69 179 TYR A N 1
ATOM 1347 C CA . TYR A 1 179 ? -9.891 2.699 6.416 1.00 89.69 179 TYR A CA 1
ATOM 1348 C C . TYR A 1 179 ? -9.114 3.377 5.302 1.00 89.69 179 TYR A C 1
ATOM 1350 O O . TYR A 1 179 ? -8.766 4.557 5.384 1.00 89.69 179 TYR A O 1
ATOM 1358 N N . ARG A 1 180 ? -8.867 2.631 4.229 1.00 84.38 180 ARG A N 1
ATOM 1359 C CA . ARG A 1 180 ? -8.279 3.177 3.010 1.00 84.38 180 ARG A CA 1
ATOM 1360 C C . ARG A 1 180 ? -9.292 3.151 1.884 1.00 84.38 180 ARG A C 1
ATOM 1362 O O . ARG A 1 180 ? -10.008 2.173 1.684 1.00 84.38 180 ARG A O 1
ATOM 1369 N N . SER A 1 181 ? -9.315 4.230 1.112 1.00 79.62 181 SER A N 1
ATOM 1370 C CA . SER A 1 181 ? -9.950 4.192 -0.199 1.00 79.62 181 SER A CA 1
ATOM 1371 C C . SER A 1 181 ? -8.994 3.536 -1.195 1.00 79.62 181 SER A C 1
ATOM 1373 O O . SER A 1 181 ? -7.786 3.768 -1.173 1.00 79.62 181 SER A O 1
ATOM 1375 N N . GLY A 1 182 ? -9.533 2.671 -2.051 1.00 75.44 182 GLY A N 1
ATOM 1376 C CA . GLY A 1 182 ? -8.775 1.995 -3.097 1.00 75.44 182 GLY A CA 1
ATOM 1377 C C . GLY A 1 182 ? -9.063 2.601 -4.464 1.00 75.44 182 GLY A C 1
ATOM 1378 O O . GLY A 1 182 ? -10.214 2.871 -4.806 1.00 75.44 182 GLY A O 1
ATOM 1379 N N . GLN A 1 183 ? -8.023 2.758 -5.277 1.00 77.69 183 GLN A N 1
ATOM 1380 C CA . GLN A 1 183 ? -8.137 2.987 -6.716 1.00 77.69 183 GLN A CA 1
ATOM 1381 C C . GLN A 1 183 ? -7.088 2.153 -7.452 1.00 77.69 183 GLN A C 1
ATOM 1383 O O . GLN A 1 183 ? -6.227 1.520 -6.838 1.00 77.69 183 GLN A O 1
ATOM 1388 N N . ARG A 1 184 ? -7.164 2.126 -8.785 1.00 81.50 184 ARG A N 1
ATOM 1389 C CA . ARG A 1 184 ? -6.128 1.478 -9.594 1.00 81.50 184 ARG A CA 1
ATOM 1390 C C . ARG A 1 184 ? -4.805 2.220 -9.414 1.00 81.50 184 ARG A C 1
ATOM 1392 O O . ARG A 1 184 ? -4.760 3.438 -9.559 1.00 81.50 184 ARG A O 1
ATOM 1399 N N . ALA A 1 185 ? -3.738 1.473 -9.154 1.00 88.12 185 ALA A N 1
ATOM 1400 C CA . ALA A 1 185 ? -2.388 2.008 -9.198 1.00 88.12 185 ALA A CA 1
ATOM 1401 C C . ALA A 1 185 ? -2.043 2.429 -10.634 1.00 88.12 185 ALA A C 1
ATOM 1403 O O . ALA A 1 185 ? -2.249 1.666 -11.581 1.00 88.12 185 ALA A O 1
ATOM 1404 N N . ALA A 1 186 ? -1.545 3.652 -10.791 1.00 90.06 186 ALA A N 1
ATOM 1405 C CA . ALA A 1 186 ? -1.089 4.181 -12.065 1.00 90.06 186 ALA A CA 1
ATOM 1406 C C . ALA A 1 186 ? 0.010 5.219 -11.831 1.00 90.06 186 ALA A C 1
ATOM 1408 O O . ALA A 1 186 ? 0.017 5.912 -10.814 1.00 90.06 186 ALA A O 1
ATOM 1409 N N . ALA A 1 187 ? 0.915 5.333 -12.795 1.00 92.06 187 ALA A N 1
ATOM 1410 C CA . ALA A 1 187 ? 1.950 6.350 -12.816 1.00 92.06 187 ALA A CA 1
ATOM 1411 C C . ALA A 1 187 ? 2.297 6.716 -14.258 1.00 92.06 187 ALA A C 1
ATOM 1413 O O . ALA A 1 187 ? 2.032 5.950 -15.188 1.00 92.06 187 ALA A O 1
ATOM 1414 N N . ARG A 1 188 ? 2.904 7.889 -14.435 1.00 92.44 188 ARG A N 1
ATOM 1415 C CA . ARG A 1 188 ? 3.406 8.358 -15.723 1.00 92.44 188 ARG A CA 1
ATOM 1416 C C . ARG A 1 188 ? 4.858 8.781 -15.558 1.00 92.44 188 ARG A C 1
ATOM 1418 O O . ARG A 1 188 ? 5.138 9.743 -14.852 1.00 92.44 188 ARG A O 1
ATOM 1425 N N . VAL A 1 189 ? 5.752 8.077 -16.238 1.00 94.19 189 VAL A N 1
ATOM 1426 C CA . VAL A 1 189 ? 7.190 8.359 -16.248 1.00 94.19 189 VAL A CA 1
ATOM 1427 C C . VAL A 1 189 ? 7.597 8.792 -17.654 1.00 94.19 189 VAL A C 1
ATOM 1429 O O . VAL A 1 189 ? 7.054 8.281 -18.636 1.00 94.19 189 VAL A O 1
ATOM 1432 N N . LEU A 1 190 ? 8.514 9.751 -17.758 1.00 94.31 190 LEU A N 1
ATOM 1433 C CA . LEU A 1 190 ? 9.118 10.191 -19.014 1.00 94.31 190 LEU A CA 1
ATOM 1434 C C . LEU A 1 190 ? 10.644 10.131 -18.950 1.00 94.31 190 LEU A C 1
ATOM 1436 O O . LEU A 1 190 ? 11.232 10.140 -17.874 1.00 94.31 190 LEU A O 1
ATOM 1440 N N . ASP A 1 191 ? 11.276 10.104 -20.118 1.00 93.94 191 ASP A N 1
ATOM 1441 C CA . ASP A 1 191 ? 12.719 10.281 -20.268 1.00 93.94 191 ASP A CA 1
ATOM 1442 C C . ASP A 1 191 ? 12.967 11.599 -21.008 1.00 93.94 191 ASP A C 1
ATOM 1444 O O . ASP A 1 191 ? 12.840 11.670 -22.236 1.00 93.94 191 ASP A O 1
ATOM 1448 N N . GLY A 1 192 ? 13.279 12.662 -20.261 1.00 92.25 192 GLY A N 1
ATOM 1449 C CA . GLY A 1 192 ? 13.493 13.986 -20.841 1.00 92.25 192 GLY A CA 1
ATOM 1450 C C . GLY A 1 192 ? 14.658 14.028 -21.835 1.00 92.25 192 GLY A C 1
ATOM 1451 O O . GLY A 1 192 ? 14.581 14.743 -22.838 1.00 92.25 192 GLY A O 1
ATOM 1452 N N . ALA A 1 193 ? 15.707 13.232 -21.605 1.00 91.19 193 ALA A N 1
ATOM 1453 C CA . ALA A 1 193 ? 16.861 13.154 -22.497 1.00 91.19 193 ALA A CA 1
ATOM 1454 C C . ALA A 1 193 ? 16.496 12.466 -23.820 1.00 91.19 193 ALA A C 1
ATOM 1456 O O . ALA A 1 193 ? 16.844 12.971 -24.888 1.00 91.19 193 ALA A O 1
ATOM 1457 N N . SER A 1 194 ? 15.742 11.364 -23.757 1.00 91.50 194 SER A N 1
ATOM 1458 C CA . SER A 1 194 ? 15.231 10.674 -24.948 1.00 91.50 194 SER A CA 1
ATOM 1459 C C . SER A 1 194 ? 14.313 11.580 -25.775 1.00 91.50 194 SER A C 1
ATOM 1461 O O . SER A 1 194 ? 14.521 11.726 -26.980 1.00 91.50 194 SER A O 1
ATOM 1463 N N . ILE A 1 195 ? 13.366 12.271 -25.124 1.00 93.44 195 ILE A N 1
ATOM 1464 C CA . ILE A 1 195 ? 12.459 13.227 -25.781 1.00 93.44 195 ILE A CA 1
ATOM 1465 C C . ILE A 1 195 ? 13.258 14.323 -26.495 1.00 93.44 195 ILE A C 1
ATOM 1467 O O . ILE A 1 195 ? 13.009 14.614 -27.665 1.00 93.44 195 ILE A O 1
ATOM 1471 N N . ALA A 1 196 ? 14.252 14.911 -25.822 1.00 93.31 196 ALA A N 1
ATOM 1472 C CA . ALA A 1 196 ? 15.089 15.953 -26.407 1.00 93.31 196 ALA A CA 1
ATOM 1473 C C . ALA A 1 196 ? 15.914 15.456 -27.608 1.00 93.31 196 ALA A C 1
ATOM 1475 O O . ALA A 1 196 ? 16.104 16.212 -28.559 1.00 93.31 196 ALA A O 1
ATOM 1476 N N . ALA A 1 197 ? 16.376 14.202 -27.585 1.00 91.50 197 ALA A N 1
ATOM 1477 C CA . ALA A 1 197 ? 17.196 13.621 -28.646 1.00 91.50 197 ALA A CA 1
ATOM 1478 C C . ALA A 1 197 ? 16.425 13.381 -29.955 1.00 91.50 197 ALA A C 1
ATOM 1480 O O . ALA A 1 197 ? 17.013 13.475 -31.033 1.00 91.50 197 ALA A O 1
ATOM 1481 N N . VAL A 1 198 ? 15.125 13.078 -29.877 1.00 91.00 198 VAL A N 1
ATOM 1482 C CA . VAL A 1 198 ? 14.285 12.796 -31.060 1.00 91.00 198 VAL A CA 1
ATOM 1483 C C . VAL A 1 198 ? 13.436 13.985 -31.508 1.00 91.00 198 VAL A C 1
ATOM 1485 O O . VAL A 1 198 ? 12.836 13.944 -32.581 1.00 91.00 198 VAL A O 1
ATOM 1488 N N . LYS A 1 199 ? 13.388 15.053 -30.708 1.00 93.75 199 LYS A N 1
ATOM 1489 C CA . LYS A 1 199 ? 12.683 16.291 -31.036 1.00 93.75 199 LYS A CA 1
ATOM 1490 C C . LYS A 1 199 ? 13.235 16.922 -32.320 1.00 93.75 199 LYS A C 1
ATOM 1492 O O . LYS A 1 199 ? 14.430 17.204 -32.411 1.00 93.75 199 LYS A O 1
ATOM 1497 N N . ASN A 1 200 ? 12.370 17.231 -33.291 1.00 92.69 200 ASN A N 1
ATOM 1498 C CA . ASN A 1 200 ? 12.767 17.913 -34.525 1.00 92.69 200 ASN A CA 1
ATOM 1499 C C . ASN A 1 200 ? 11.720 18.928 -35.030 1.00 92.69 200 ASN A C 1
ATOM 1501 O O . ASN A 1 200 ? 10.561 18.613 -35.267 1.00 92.69 200 ASN A O 1
ATOM 1505 N N . GLY A 1 201 ? 12.131 20.179 -35.267 1.00 91.12 201 GLY A N 1
ATOM 1506 C CA . GLY A 1 201 ? 11.251 21.206 -35.845 1.00 91.12 201 GLY A CA 1
ATOM 1507 C C . GLY A 1 201 ? 9.928 21.381 -35.079 1.00 91.12 201 GLY A C 1
ATOM 1508 O O . GLY A 1 201 ? 9.928 21.921 -33.976 1.00 91.12 201 GLY A O 1
ATOM 1509 N N . THR A 1 202 ? 8.812 20.962 -35.688 1.00 91.50 202 THR A N 1
ATOM 1510 C CA . THR A 1 202 ? 7.455 21.026 -35.107 1.00 91.50 202 THR A CA 1
ATOM 1511 C C . THR A 1 202 ? 7.068 19.813 -34.258 1.00 91.50 202 THR A C 1
ATOM 1513 O O . THR A 1 202 ? 6.035 19.855 -33.599 1.00 91.50 202 THR A O 1
ATOM 1516 N N . ASP A 1 203 ? 7.846 18.734 -34.296 1.00 91.94 203 ASP A N 1
ATOM 1517 C CA . ASP A 1 203 ? 7.666 17.561 -33.443 1.00 91.94 203 ASP A CA 1
ATOM 1518 C C . ASP A 1 203 ? 8.146 17.886 -32.025 1.00 91.94 203 ASP A C 1
ATOM 1520 O O . ASP A 1 203 ? 9.237 18.432 -31.839 1.00 91.94 203 ASP A O 1
ATOM 1524 N N . ASP A 1 204 ? 7.339 17.565 -31.017 1.00 91.19 204 ASP A N 1
ATOM 1525 C CA . ASP A 1 204 ? 7.687 17.778 -29.612 1.00 91.19 204 ASP A CA 1
ATOM 1526 C C . ASP A 1 204 ? 8.654 16.711 -29.068 1.00 91.19 204 ASP A C 1
ATOM 1528 O O . ASP A 1 204 ? 9.204 16.892 -27.980 1.00 91.19 204 ASP A O 1
ATOM 1532 N N . GLY A 1 205 ? 8.908 15.650 -29.844 1.00 91.56 205 GLY A N 1
ATOM 1533 C CA . GLY A 1 205 ? 9.756 14.519 -29.477 1.00 91.56 205 GLY A CA 1
ATOM 1534 C C . GLY A 1 205 ? 9.076 13.531 -28.527 1.00 91.56 205 GLY A C 1
ATOM 1535 O O . GLY A 1 205 ? 9.699 12.562 -28.095 1.00 91.56 205 GLY A O 1
ATOM 1536 N N . VAL A 1 206 ? 7.802 13.739 -28.182 1.00 90.38 206 VAL A N 1
ATOM 1537 C CA . VAL A 1 206 ? 7.090 12.887 -27.232 1.00 90.38 206 VAL A CA 1
ATOM 1538 C C . VAL A 1 206 ? 6.612 11.632 -27.949 1.00 90.38 206 VAL A C 1
ATOM 1540 O O . VAL A 1 206 ? 5.864 11.678 -28.927 1.00 90.38 206 VAL A O 1
ATOM 1543 N N . ARG A 1 207 ? 7.040 10.478 -27.441 1.00 88.69 207 ARG A N 1
ATOM 1544 C CA . ARG A 1 207 ? 6.541 9.154 -27.819 1.00 88.69 207 ARG A CA 1
ATOM 1545 C C . ARG A 1 207 ? 6.108 8.452 -26.546 1.00 88.69 207 ARG A C 1
ATOM 1547 O O . ARG A 1 207 ? 6.827 8.479 -25.553 1.00 88.69 207 ARG A O 1
ATOM 1554 N N . GLY A 1 208 ? 4.911 7.881 -26.553 1.00 86.88 208 GLY A N 1
ATOM 1555 C CA . GLY A 1 208 ? 4.301 7.343 -25.345 1.00 86.88 208 GLY A CA 1
ATOM 1556 C C . GLY A 1 208 ? 3.577 6.036 -25.600 1.00 86.88 208 GLY A C 1
ATOM 1557 O O . GLY A 1 208 ? 3.061 5.789 -26.689 1.00 86.88 208 GLY A O 1
ATOM 1558 N N . LEU A 1 209 ? 3.522 5.222 -24.555 1.00 85.19 209 LEU A N 1
ATOM 1559 C CA . LEU A 1 209 ? 2.746 3.998 -24.494 1.00 85.19 209 LEU A CA 1
ATOM 1560 C C . LEU A 1 209 ? 2.034 3.965 -23.144 1.00 85.19 209 LEU A C 1
ATOM 1562 O O . LEU A 1 209 ? 2.644 4.228 -22.110 1.00 85.19 209 LEU A O 1
ATOM 1566 N N . VAL A 1 210 ? 0.754 3.606 -23.153 1.00 87.00 210 VAL A N 1
ATOM 1567 C CA . VAL A 1 210 ? 0.019 3.249 -21.937 1.00 87.00 210 VAL A CA 1
ATOM 1568 C C . VAL A 1 210 ? -0.092 1.733 -21.906 1.00 87.00 210 VAL A C 1
ATOM 1570 O O . VAL A 1 210 ? -0.555 1.118 -22.871 1.00 87.00 210 VAL A O 1
ATOM 1573 N N . LYS A 1 211 ? 0.351 1.113 -20.811 1.00 85.31 211 LYS A N 1
ATOM 1574 C CA . LYS A 1 211 ? 0.388 -0.344 -20.688 1.00 85.31 211 LYS A CA 1
ATOM 1575 C C . LYS A 1 211 ? -0.086 -0.792 -19.311 1.00 85.31 211 LYS A C 1
ATOM 1577 O O . LYS A 1 211 ? 0.385 -0.292 -18.297 1.00 85.31 211 LYS A O 1
ATOM 1582 N N . GLY A 1 212 ? -1.008 -1.753 -19.287 1.00 88.06 212 GLY A N 1
ATOM 1583 C CA . GLY A 1 212 ? -1.295 -2.527 -18.083 1.00 88.06 212 GLY A CA 1
ATOM 1584 C C . GLY A 1 212 ? -0.258 -3.636 -17.922 1.00 88.06 212 GLY A C 1
ATOM 1585 O O . GLY A 1 212 ? 0.072 -4.310 -18.899 1.00 88.06 212 GLY A O 1
ATOM 1586 N N . GLN A 1 213 ? 0.236 -3.837 -16.704 1.00 88.62 213 GLN A N 1
ATOM 1587 C CA . GLN A 1 213 ? 1.251 -4.842 -16.392 1.00 88.62 213 GLN A CA 1
ATOM 1588 C C . GLN A 1 213 ? 0.636 -5.988 -15.580 1.00 88.62 213 GLN A C 1
ATOM 1590 O O . GLN A 1 213 ? -0.054 -5.743 -14.593 1.00 88.62 213 GLN A O 1
ATOM 1595 N N . GLN A 1 214 ? 0.873 -7.233 -16.002 1.00 90.19 214 GLN A N 1
ATOM 1596 C CA . GLN A 1 214 ? 0.364 -8.432 -15.328 1.00 90.19 214 GLN A CA 1
ATOM 1597 C C . GLN A 1 214 ? 1.423 -9.098 -14.445 1.00 90.19 214 GLN A C 1
ATOM 1599 O O . GLN A 1 214 ? 1.100 -9.495 -13.330 1.00 90.19 214 GLN A O 1
ATOM 1604 N N . SER A 1 215 ? 2.664 -9.241 -14.921 1.00 90.06 215 SER A N 1
ATOM 1605 C CA . SER A 1 215 ? 3.740 -9.879 -14.149 1.00 90.06 215 SER A CA 1
ATOM 1606 C C . SER A 1 215 ? 5.096 -9.221 -14.412 1.00 90.06 215 SER A C 1
ATOM 1608 O O . SER A 1 215 ? 5.477 -9.166 -15.582 1.00 90.06 215 SER A O 1
ATOM 1610 N N . PRO A 1 216 ? 5.816 -8.727 -13.386 1.00 91.88 216 PRO A N 1
ATOM 1611 C CA . PRO A 1 216 ? 5.370 -8.567 -11.999 1.00 91.88 216 PRO A CA 1
ATOM 1612 C C . PRO A 1 216 ? 4.151 -7.642 -11.912 1.00 91.88 216 PRO A C 1
ATOM 1614 O O . PRO A 1 216 ? 4.068 -6.665 -12.651 1.00 91.88 216 PRO A O 1
ATOM 1617 N N . ALA A 1 217 ? 3.181 -7.955 -11.051 1.00 91.44 217 ALA A N 1
ATOM 1618 C CA . ALA A 1 217 ? 1.949 -7.172 -10.936 1.00 91.44 217 ALA A CA 1
ATOM 1619 C C . ALA A 1 217 ? 2.203 -5.906 -10.099 1.00 91.44 217 ALA A C 1
ATOM 1621 O O . ALA A 1 217 ? 2.381 -6.050 -8.889 1.00 91.44 217 ALA A O 1
ATOM 1622 N N . PRO A 1 218 ? 2.205 -4.683 -10.666 1.00 91.88 218 PRO A N 1
ATOM 1623 C CA . PRO A 1 218 ? 2.382 -3.473 -9.874 1.00 91.88 218 PRO A CA 1
ATOM 1624 C C . PRO A 1 218 ? 1.159 -3.260 -8.980 1.00 91.88 218 PRO A C 1
ATOM 1626 O O . PRO A 1 218 ? 0.022 -3.247 -9.454 1.00 91.88 218 PRO A O 1
ATOM 1629 N N . ARG A 1 219 ? 1.388 -3.118 -7.673 1.00 89.50 219 ARG A N 1
ATOM 1630 C CA . ARG A 1 219 ? 0.319 -3.040 -6.665 1.00 89.50 219 ARG A CA 1
ATOM 1631 C C . ARG A 1 219 ? 0.104 -1.619 -6.163 1.00 89.50 219 ARG A C 1
ATOM 1633 O O . ARG A 1 219 ? -0.991 -1.274 -5.730 1.00 89.50 219 ARG A O 1
ATOM 1640 N N . THR A 1 220 ? 1.147 -0.801 -6.249 1.00 90.75 220 THR A N 1
ATOM 1641 C CA . THR A 1 220 ? 1.174 0.597 -5.818 1.00 90.75 220 THR A CA 1
ATOM 1642 C C . THR A 1 220 ? 1.554 1.518 -6.973 1.00 90.75 220 THR A C 1
ATOM 1644 O O . THR A 1 220 ? 2.143 1.084 -7.963 1.00 90.75 220 THR A O 1
ATOM 1647 N N . ALA A 1 221 ? 1.253 2.814 -6.855 1.00 90.69 221 ALA A N 1
ATOM 1648 C CA . ALA A 1 221 ? 1.709 3.792 -7.843 1.00 90.69 221 ALA A CA 1
ATOM 1649 C C . ALA A 1 221 ? 3.249 3.845 -7.931 1.00 90.69 221 ALA A C 1
ATOM 1651 O O . ALA A 1 221 ? 3.779 4.027 -9.019 1.00 90.69 221 ALA A O 1
ATOM 1652 N N . THR A 1 222 ? 3.973 3.579 -6.836 1.00 92.06 222 THR A N 1
ATOM 1653 C CA . THR A 1 222 ? 5.443 3.472 -6.857 1.00 92.06 222 THR A CA 1
ATOM 1654 C C . THR A 1 222 ? 5.907 2.251 -7.650 1.00 92.06 222 THR A C 1
ATOM 1656 O O . THR A 1 222 ? 6.851 2.351 -8.428 1.00 92.06 222 THR A O 1
ATOM 1659 N N . ASP A 1 223 ? 5.215 1.111 -7.536 1.00 94.38 223 ASP A N 1
ATOM 1660 C CA . ASP A 1 223 ? 5.487 -0.035 -8.413 1.00 94.38 223 ASP A CA 1
ATOM 1661 C C . ASP A 1 223 ? 5.228 0.324 -9.883 1.00 94.38 223 ASP A C 1
ATOM 1663 O O . ASP A 1 223 ? 6.000 -0.071 -10.750 1.00 94.38 223 ASP A O 1
ATOM 1667 N N . CYS A 1 224 ? 4.170 1.090 -10.180 1.00 93.38 224 CYS A N 1
ATOM 1668 C CA . CYS A 1 224 ? 3.909 1.565 -11.540 1.00 93.38 224 CYS A CA 1
ATOM 1669 C C . CYS A 1 224 ? 5.016 2.490 -12.064 1.00 93.38 224 CYS A C 1
ATOM 1671 O O . CYS A 1 224 ? 5.320 2.428 -13.252 1.00 93.38 224 CYS A O 1
ATOM 1673 N N . GLU A 1 225 ? 5.626 3.325 -11.219 1.00 94.50 225 GLU A N 1
ATOM 1674 C CA . GLU A 1 225 ? 6.773 4.153 -11.611 1.00 94.50 225 GLU A CA 1
ATOM 1675 C C . GLU A 1 225 ? 7.996 3.299 -11.925 1.00 94.50 225 GLU A C 1
ATOM 1677 O O . GLU A 1 225 ? 8.571 3.437 -13.002 1.00 94.50 225 GLU A O 1
ATOM 1682 N N . ASN A 1 226 ? 8.346 2.367 -11.035 1.00 94.50 226 ASN A N 1
ATOM 1683 C CA . ASN A 1 226 ? 9.463 1.445 -11.244 1.00 94.50 226 ASN A CA 1
ATOM 1684 C C . ASN A 1 226 ? 9.257 0.588 -12.500 1.00 94.50 226 ASN A C 1
ATOM 1686 O O . ASN A 1 226 ? 10.179 0.427 -13.297 1.00 94.50 226 ASN A O 1
ATOM 1690 N N . ALA A 1 227 ? 8.035 0.096 -12.721 1.00 93.75 227 ALA A N 1
ATOM 1691 C CA . ALA A 1 227 ? 7.675 -0.633 -13.929 1.00 93.75 227 ALA A CA 1
ATOM 1692 C C . ALA A 1 227 ? 7.804 0.246 -15.180 1.00 93.75 227 ALA A C 1
ATOM 1694 O O . ALA A 1 227 ? 8.416 -0.168 -16.159 1.00 93.75 227 ALA A O 1
ATOM 1695 N N . ALA A 1 228 ? 7.257 1.466 -15.161 1.00 93.06 228 ALA A N 1
ATOM 1696 C CA . ALA A 1 228 ? 7.326 2.381 -16.297 1.00 93.06 228 ALA A CA 1
ATOM 1697 C C . ALA A 1 228 ? 8.772 2.786 -16.619 1.00 93.06 228 ALA A C 1
ATOM 1699 O O . ALA A 1 228 ? 9.146 2.804 -17.792 1.00 93.06 228 ALA A O 1
ATOM 1700 N N . ARG A 1 229 ? 9.600 3.038 -15.598 1.00 93.50 229 ARG A N 1
ATOM 1701 C CA . ARG A 1 229 ? 11.040 3.270 -15.748 1.00 93.50 229 ARG A CA 1
ATOM 1702 C C . ARG A 1 229 ? 11.723 2.066 -16.391 1.00 93.50 229 ARG A C 1
ATOM 1704 O O . ARG A 1 229 ? 12.388 2.232 -17.408 1.00 93.50 229 ARG A O 1
ATOM 1711 N N . ALA A 1 230 ? 11.499 0.860 -15.872 1.00 92.44 230 ALA A N 1
ATOM 1712 C CA . ALA A 1 230 ? 12.097 -0.349 -16.429 1.00 92.44 230 ALA A CA 1
ATOM 1713 C C . ALA A 1 230 ? 11.689 -0.582 -17.896 1.00 92.44 230 ALA A C 1
ATOM 1715 O O . ALA A 1 230 ? 12.529 -0.924 -18.728 1.00 92.44 230 ALA A O 1
ATOM 1716 N N . LEU A 1 231 ? 10.420 -0.337 -18.242 1.00 90.94 231 LEU A N 1
ATOM 1717 C CA . LEU A 1 231 ? 9.933 -0.408 -19.622 1.00 90.94 231 LEU A CA 1
ATOM 1718 C C . LEU A 1 231 ? 10.609 0.644 -20.518 1.00 90.94 231 LEU A C 1
ATOM 1720 O O . LEU A 1 231 ? 11.032 0.310 -21.623 1.00 90.94 231 LEU A O 1
ATOM 1724 N N . LEU A 1 232 ? 10.750 1.892 -20.059 1.00 91.44 232 LEU A N 1
ATOM 1725 C CA . LEU A 1 232 ? 11.450 2.943 -20.810 1.00 91.44 232 LEU A CA 1
ATOM 1726 C C . LEU A 1 232 ? 12.915 2.577 -21.062 1.00 91.44 232 LEU A C 1
ATOM 1728 O O . LEU A 1 232 ? 13.405 2.729 -22.179 1.00 91.44 232 LEU A O 1
ATOM 1732 N N . GLU A 1 233 ? 13.605 2.057 -20.052 1.00 90.00 233 GLU A N 1
ATOM 1733 C CA . GLU A 1 233 ? 15.008 1.644 -20.145 1.00 90.00 233 GLU A CA 1
ATOM 1734 C C . GLU A 1 233 ? 15.218 0.435 -21.067 1.00 90.00 233 GLU A C 1
ATOM 1736 O O . GLU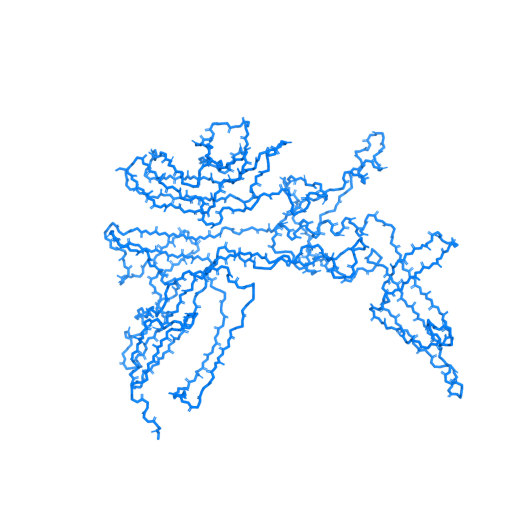 A 1 233 ? 16.283 0.300 -21.668 1.00 90.00 233 GLU A O 1
ATOM 1741 N N . THR A 1 234 ? 14.203 -0.423 -21.190 1.00 87.69 234 THR A N 1
ATOM 1742 C CA . THR A 1 234 ? 14.250 -1.654 -21.987 1.00 87.69 234 THR A CA 1
ATOM 1743 C C . THR A 1 234 ? 13.875 -1.414 -23.446 1.00 87.69 234 THR A C 1
ATOM 1745 O O . THR A 1 234 ? 14.582 -1.849 -24.347 1.00 87.69 234 THR A O 1
ATOM 1748 N N . PHE A 1 235 ? 12.763 -0.721 -23.699 1.00 86.00 235 PHE A N 1
ATOM 1749 C CA . PHE A 1 235 ? 12.133 -0.665 -25.024 1.00 86.00 235 PHE A CA 1
ATOM 1750 C C . PHE A 1 235 ? 12.453 0.608 -25.822 1.00 86.00 235 PHE A C 1
ATOM 1752 O O . PHE A 1 235 ? 11.945 0.772 -26.930 1.00 86.00 235 PHE A O 1
ATOM 1759 N N . SER A 1 236 ? 13.276 1.517 -25.288 1.00 82.06 236 SER A N 1
ATOM 1760 C CA . SER A 1 236 ? 13.732 2.709 -26.025 1.00 82.06 236 SER A CA 1
ATOM 1761 C C . SER A 1 236 ? 14.922 2.441 -26.957 1.00 82.06 236 SER A C 1
ATOM 1763 O O . SER A 1 236 ? 15.184 3.244 -27.854 1.00 82.06 236 SER A O 1
ATOM 1765 N N . GLY A 1 237 ? 15.637 1.329 -26.759 1.00 80.06 237 GLY A N 1
ATOM 1766 C CA . GLY A 1 237 ? 16.803 0.929 -27.548 1.00 80.06 237 GLY A CA 1
ATOM 1767 C C . GLY A 1 237 ? 16.491 -0.041 -28.698 1.00 80.06 237 GLY A C 1
ATOM 1768 O O . GLY A 1 237 ? 15.348 -0.466 -28.878 1.00 80.06 237 GLY A O 1
ATOM 1769 N N . PRO A 1 238 ? 17.509 -0.407 -29.499 1.00 85.19 238 PRO A N 1
ATOM 1770 C CA . PRO A 1 238 ? 17.386 -1.473 -30.488 1.00 85.19 238 PRO A CA 1
ATOM 1771 C C . PRO A 1 238 ? 17.123 -2.823 -29.808 1.00 85.19 238 PRO A C 1
ATOM 1773 O O . PRO A 1 238 ? 17.690 -3.110 -28.759 1.00 85.19 238 PRO A O 1
ATOM 1776 N N . ALA A 1 239 ? 16.295 -3.644 -30.451 1.00 90.94 239 ALA A N 1
ATOM 1777 C CA . ALA A 1 239 ? 15.933 -4.982 -30.003 1.00 90.94 239 ALA A CA 1
ATOM 1778 C C . ALA A 1 239 ? 16.703 -6.045 -30.797 1.00 90.94 239 ALA A C 1
ATOM 1780 O O . ALA A 1 239 ? 16.683 -6.035 -32.033 1.00 90.94 239 ALA A O 1
ATOM 1781 N N . TRP A 1 240 ? 17.349 -6.977 -30.100 1.00 92.06 240 TRP A N 1
ATOM 1782 C CA . TRP A 1 240 ? 18.201 -7.996 -30.702 1.00 92.06 240 TRP A CA 1
ATOM 1783 C C . TRP A 1 240 ? 17.704 -9.415 -30.448 1.00 92.06 240 TRP A C 1
ATOM 1785 O O . TRP A 1 240 ? 17.465 -9.838 -29.322 1.00 92.06 240 TRP A O 1
ATOM 1795 N N . SER A 1 241 ? 17.632 -10.203 -31.517 1.00 94.31 241 SER A N 1
ATOM 1796 C CA . SER A 1 241 ? 17.443 -11.650 -31.440 1.00 94.31 241 SER A CA 1
ATOM 1797 C C . SER A 1 241 ? 18.243 -12.348 -32.530 1.00 94.31 241 SER A C 1
ATOM 1799 O O . SER A 1 241 ? 18.600 -11.744 -33.546 1.00 94.31 241 SER A O 1
ATOM 1801 N N . GLY A 1 242 ? 18.553 -13.619 -32.312 1.00 94.06 242 GLY A N 1
ATOM 1802 C CA . GLY A 1 242 ? 19.305 -14.407 -33.268 1.00 94.06 242 GLY A CA 1
ATOM 1803 C C . GLY A 1 242 ? 19.445 -15.862 -32.863 1.00 94.06 242 GLY A C 1
ATOM 1804 O O . GLY A 1 242 ? 18.960 -16.308 -31.823 1.00 94.06 242 GLY A O 1
ATOM 1805 N N . SER A 1 243 ? 20.126 -16.603 -33.726 1.00 94.44 243 SER A N 1
ATOM 1806 C CA . SER A 1 243 ? 20.519 -17.980 -33.476 1.00 94.44 243 SER A CA 1
ATOM 1807 C C . SER A 1 243 ? 21.975 -18.177 -33.867 1.00 94.44 243 SER A C 1
ATOM 1809 O O . SER A 1 243 ? 22.404 -17.666 -34.904 1.00 94.44 243 SER A O 1
ATOM 1811 N N . TYR A 1 244 ? 22.710 -18.949 -33.077 1.00 92.19 244 TYR A N 1
ATOM 1812 C CA . TYR A 1 244 ? 24.075 -19.357 -33.381 1.00 92.19 244 TYR A CA 1
ATOM 1813 C C . TYR A 1 244 ? 24.158 -20.879 -33.447 1.00 92.19 244 TYR A C 1
ATOM 1815 O O . TYR A 1 244 ? 23.668 -21.563 -32.551 1.00 92.19 244 TYR A O 1
ATOM 1823 N N . GLU A 1 245 ? 24.744 -21.403 -34.522 1.00 94.06 245 GLU A N 1
ATOM 1824 C CA . GLU A 1 245 ? 24.966 -22.836 -34.697 1.00 94.06 245 GLU A CA 1
ATOM 1825 C C . GLU A 1 245 ? 26.452 -23.144 -34.545 1.00 94.06 245 GLU A C 1
ATOM 1827 O O . GLU A 1 245 ? 27.289 -22.488 -35.168 1.00 94.06 245 GLU A O 1
ATOM 1832 N N . THR A 1 246 ? 26.777 -24.126 -33.707 1.00 91.12 246 THR A N 1
ATOM 1833 C CA . THR A 1 246 ? 28.160 -24.522 -33.445 1.00 91.12 246 THR A CA 1
ATOM 1834 C C . THR A 1 246 ? 28.265 -25.991 -33.050 1.00 91.12 246 THR A C 1
ATOM 1836 O O . THR A 1 246 ? 27.283 -26.603 -32.632 1.00 91.12 246 THR A O 1
ATOM 1839 N N . TRP A 1 247 ? 29.454 -26.572 -33.185 1.00 90.75 247 TRP A N 1
ATOM 1840 C CA . TRP A 1 247 ? 29.735 -27.904 -32.646 1.00 90.75 247 TRP A CA 1
ATOM 1841 C C . TRP A 1 247 ? 30.023 -27.821 -31.145 1.00 90.75 247 TRP A C 1
ATOM 1843 O O . TRP A 1 247 ? 30.530 -26.801 -30.676 1.00 90.75 247 TRP A O 1
ATOM 1853 N N . SER A 1 248 ? 29.740 -28.904 -30.415 1.00 87.19 248 SER A N 1
ATOM 1854 C CA . SER A 1 248 ? 30.047 -29.079 -28.984 1.00 87.19 248 SER A CA 1
ATOM 1855 C C . SER A 1 248 ? 31.462 -28.622 -28.619 1.00 87.19 248 SER A C 1
ATOM 1857 O O . SER A 1 248 ? 31.670 -27.967 -27.603 1.00 87.19 248 SER A O 1
ATOM 1859 N N . ASP A 1 249 ? 32.420 -28.889 -29.504 1.00 85.31 249 ASP A N 1
ATOM 1860 C CA . ASP A 1 249 ? 33.848 -28.627 -29.305 1.00 85.31 249 ASP A CA 1
ATOM 1861 C C . ASP A 1 249 ? 34.198 -27.126 -29.284 1.00 85.31 249 ASP A C 1
ATOM 1863 O O . ASP A 1 249 ? 35.286 -26.740 -28.860 1.00 85.31 249 ASP A O 1
ATOM 1867 N N . PHE A 1 250 ? 33.288 -26.270 -29.757 1.00 84.62 250 PHE A N 1
ATOM 1868 C CA . PHE A 1 250 ? 33.463 -24.818 -29.840 1.00 84.62 250 PHE A CA 1
ATOM 1869 C C . PHE A 1 250 ? 32.592 -24.055 -28.833 1.00 84.62 250 PHE A C 1
ATOM 1871 O O . PHE A 1 250 ? 32.438 -22.836 -28.955 1.00 84.62 250 PHE A O 1
ATOM 1878 N N . LEU A 1 251 ? 32.002 -24.746 -27.853 1.00 82.75 251 LEU A N 1
ATOM 1879 C CA . LEU A 1 251 ? 31.324 -24.091 -26.738 1.00 82.75 251 LEU A CA 1
ATOM 1880 C C . LEU A 1 251 ? 32.327 -23.329 -25.843 1.00 82.75 251 LEU A C 1
ATOM 1882 O O . LEU A 1 251 ? 33.523 -23.653 -25.821 1.00 82.75 251 LEU A O 1
ATOM 1886 N N . PRO A 1 252 ? 31.870 -22.295 -25.106 1.00 71.12 252 PRO A N 1
ATOM 1887 C CA . PRO A 1 252 ? 32.708 -21.560 -24.163 1.00 71.12 252 PRO A CA 1
ATOM 1888 C C . PRO A 1 252 ? 33.435 -22.495 -23.188 1.00 71.12 252 PRO A C 1
ATOM 1890 O O . PRO A 1 252 ? 32.920 -23.541 -22.796 1.00 71.12 252 PRO A O 1
ATOM 1893 N N . ASN A 1 253 ? 34.661 -22.120 -22.809 1.00 68.56 253 ASN A N 1
ATOM 1894 C CA . ASN A 1 253 ? 35.511 -22.890 -21.891 1.00 68.56 253 ASN A CA 1
ATOM 1895 C C . ASN A 1 253 ? 35.750 -24.358 -22.304 1.00 68.56 253 ASN A C 1
ATOM 1897 O O . ASN A 1 253 ? 36.116 -25.177 -21.467 1.00 68.56 253 ASN A O 1
ATOM 1901 N N . ALA A 1 254 ? 35.599 -24.666 -23.596 1.00 57.97 254 ALA A N 1
ATOM 1902 C CA . ALA A 1 254 ? 35.878 -25.962 -24.206 1.00 57.97 254 ALA A CA 1
ATOM 1903 C C . ALA A 1 254 ? 35.026 -27.151 -23.713 1.00 57.97 254 ALA A C 1
ATOM 1905 O O . ALA A 1 254 ? 35.458 -28.275 -23.948 1.00 57.97 254 ALA A O 1
ATOM 1906 N N . SER A 1 255 ? 33.857 -26.929 -23.080 1.00 60.84 255 SER A N 1
ATOM 1907 C CA . SER A 1 255 ? 32.808 -27.961 -22.863 1.00 60.84 255 SER A CA 1
ATOM 1908 C C . SER A 1 255 ? 31.642 -27.537 -21.946 1.00 60.84 255 SER A C 1
ATOM 1910 O O . SER A 1 255 ? 30.914 -28.408 -21.472 1.00 60.84 255 SER A O 1
ATOM 1912 N N . GLU A 1 256 ? 31.478 -26.262 -21.578 1.00 79.00 256 GLU A N 1
ATOM 1913 C CA . GLU A 1 256 ? 30.368 -25.901 -20.684 1.00 79.00 256 GLU A CA 1
ATOM 1914 C C . GLU A 1 256 ? 29.056 -25.886 -21.478 1.00 79.00 256 GLU A C 1
ATOM 1916 O O . GLU A 1 256 ? 28.923 -25.152 -22.462 1.00 79.00 256 GLU A O 1
ATOM 1921 N N . ASP A 1 257 ? 28.112 -26.745 -21.082 1.00 85.88 257 ASP A N 1
ATOM 1922 C CA . ASP A 1 257 ? 26.779 -26.763 -21.673 1.00 85.88 257 ASP A CA 1
ATOM 1923 C C . ASP A 1 257 ? 26.102 -25.407 -21.472 1.00 85.88 257 ASP A C 1
ATOM 1925 O O . ASP A 1 257 ? 26.187 -24.796 -20.409 1.00 85.88 257 ASP A O 1
ATOM 1929 N N . ILE A 1 258 ? 25.402 -24.961 -22.511 1.00 89.00 258 ILE A N 1
ATOM 1930 C CA . ILE A 1 258 ? 24.595 -23.745 -22.477 1.00 89.00 258 ILE A CA 1
ATOM 1931 C C . ILE A 1 258 ? 23.143 -24.148 -22.249 1.00 89.00 258 ILE A C 1
ATOM 1933 O O . ILE A 1 258 ? 22.611 -25.014 -22.949 1.00 89.00 258 ILE A O 1
ATOM 1937 N N . PHE A 1 259 ? 22.484 -23.475 -21.315 1.00 91.44 259 PHE A N 1
ATOM 1938 C CA . PHE A 1 259 ? 21.100 -23.717 -20.937 1.00 91.44 259 PHE A CA 1
ATOM 1939 C C . PHE A 1 259 ? 20.214 -22.501 -21.237 1.00 91.44 259 PHE A C 1
ATOM 1941 O O . PHE A 1 259 ? 20.661 -21.352 -21.186 1.00 91.44 259 PHE A O 1
ATOM 1948 N N . PRO A 1 260 ? 18.916 -22.712 -21.533 1.00 91.56 260 PRO A N 1
ATOM 1949 C CA . PRO A 1 260 ? 17.950 -21.624 -21.502 1.00 91.56 260 PRO A CA 1
ATOM 1950 C C . PRO A 1 260 ? 17.979 -20.905 -20.146 1.00 91.56 260 PRO A C 1
ATOM 1952 O O . PRO A 1 260 ? 17.906 -21.545 -19.099 1.00 91.56 260 PRO A O 1
ATOM 1955 N N . GLY A 1 261 ? 18.058 -19.576 -20.179 1.00 88.00 261 GLY A N 1
ATOM 1956 C CA . GLY A 1 261 ? 18.262 -18.724 -19.007 1.00 88.00 261 GLY A CA 1
ATOM 1957 C C . GLY A 1 261 ? 19.691 -18.197 -18.859 1.00 88.00 261 GLY A C 1
ATOM 1958 O O . GLY A 1 261 ? 19.874 -17.187 -18.180 1.00 88.00 261 GLY A O 1
ATOM 1959 N N . ASP A 1 262 ? 20.677 -18.796 -19.533 1.00 89.06 262 ASP A N 1
ATOM 1960 C CA . ASP A 1 262 ? 22.050 -18.293 -19.506 1.00 89.06 262 ASP A CA 1
ATOM 1961 C C . ASP A 1 262 ? 22.163 -16.943 -20.219 1.00 89.06 262 ASP A C 1
ATOM 1963 O O . ASP A 1 262 ? 21.531 -16.690 -21.252 1.00 89.06 262 ASP A O 1
ATOM 1967 N N . ALA A 1 263 ? 23.001 -16.066 -19.669 1.00 87.94 263 ALA A N 1
ATOM 1968 C CA . ALA A 1 263 ? 23.352 -14.804 -20.298 1.00 87.94 263 ALA A CA 1
ATOM 1969 C C . ALA A 1 263 ? 24.520 -15.008 -21.270 1.00 87.94 263 ALA A C 1
ATOM 1971 O O . ALA A 1 263 ? 25.558 -15.560 -20.908 1.00 87.94 263 ALA A O 1
ATOM 1972 N N . VAL A 1 264 ? 24.379 -14.498 -22.491 1.00 88.94 264 VAL A N 1
ATOM 1973 C CA . VAL A 1 264 ? 25.420 -14.539 -23.522 1.00 88.94 264 VAL A CA 1
ATOM 1974 C C . VAL A 1 264 ? 25.770 -13.133 -23.991 1.00 88.94 264 VAL A C 1
ATOM 1976 O O . VAL A 1 264 ? 24.896 -12.288 -24.189 1.00 88.94 264 VAL A O 1
ATOM 1979 N N . GLN A 1 265 ? 27.064 -12.884 -24.190 1.00 90.81 265 GLN A N 1
ATOM 1980 C CA . GLN A 1 265 ? 27.544 -11.683 -24.870 1.00 90.81 265 GLN A CA 1
ATOM 1981 C C . GLN A 1 265 ? 27.647 -11.968 -26.364 1.00 90.81 265 GLN A C 1
ATOM 1983 O O . GLN A 1 265 ? 28.419 -12.826 -26.791 1.00 90.81 265 GLN A O 1
ATOM 1988 N N . VAL A 1 266 ? 26.877 -11.237 -27.163 1.00 90.56 266 VAL A N 1
ATOM 1989 C CA . VAL A 1 266 ? 26.856 -11.382 -28.616 1.00 90.56 266 VAL A CA 1
ATOM 1990 C C . VAL A 1 266 ? 27.621 -10.223 -29.231 1.00 90.56 266 VAL A C 1
ATOM 1992 O O . VAL A 1 266 ? 27.234 -9.062 -29.101 1.00 90.56 266 VAL A O 1
ATOM 1995 N N . ASN A 1 267 ? 28.701 -10.550 -29.938 1.00 92.12 267 ASN A N 1
ATOM 1996 C CA . ASN A 1 267 ? 29.463 -9.593 -30.725 1.00 92.12 267 ASN A CA 1
ATOM 1997 C C . ASN A 1 267 ? 29.302 -9.912 -32.215 1.00 92.12 267 ASN A C 1
ATOM 1999 O O . ASN A 1 267 ? 29.865 -10.878 -32.727 1.00 92.12 267 ASN A O 1
ATOM 2003 N N . ALA A 1 268 ? 28.537 -9.078 -32.913 1.00 90.44 268 ALA A N 1
ATOM 2004 C CA . ALA A 1 268 ? 28.295 -9.138 -34.347 1.00 90.44 268 ALA A CA 1
ATOM 2005 C C . ALA A 1 268 ? 28.687 -7.802 -35.015 1.00 90.44 268 ALA A C 1
ATOM 2007 O O . ALA A 1 268 ? 27.809 -7.044 -35.453 1.00 90.44 268 ALA A O 1
ATOM 2008 N N . PRO A 1 269 ? 29.997 -7.498 -35.158 1.00 91.38 269 PRO A N 1
ATOM 2009 C CA . PRO A 1 269 ? 30.468 -6.223 -35.708 1.00 91.38 269 PRO A CA 1
ATOM 2010 C C . PRO A 1 269 ? 29.953 -5.934 -37.121 1.00 91.38 269 PRO A C 1
ATOM 2012 O O . PRO A 1 269 ? 29.699 -4.784 -37.465 1.00 91.38 269 PRO A O 1
ATOM 2015 N N . SER A 1 270 ? 29.726 -6.975 -37.929 1.00 91.75 270 SER A N 1
ATOM 2016 C CA . SER A 1 270 ? 29.161 -6.864 -39.284 1.00 91.75 270 SER A CA 1
ATOM 2017 C C . SER A 1 270 ? 27.741 -6.286 -39.317 1.00 91.75 270 SER A C 1
ATOM 2019 O O . SER A 1 270 ? 27.282 -5.829 -40.363 1.00 91.75 270 SER A O 1
ATOM 2021 N N . ARG A 1 271 ? 27.040 -6.305 -38.180 1.00 88.81 271 ARG A N 1
ATOM 2022 C CA . ARG A 1 271 ? 25.714 -5.712 -37.975 1.00 88.81 271 ARG A CA 1
ATOM 2023 C C . ARG A 1 271 ? 25.746 -4.522 -37.012 1.00 88.81 271 ARG A C 1
ATOM 2025 O O . ARG A 1 271 ? 24.687 -4.012 -36.667 1.00 88.81 271 ARG A O 1
ATOM 2032 N N . GLY A 1 272 ? 26.933 -4.104 -36.564 1.00 87.75 272 GLY A N 1
ATOM 2033 C CA . GLY A 1 272 ? 27.091 -3.095 -35.515 1.00 87.75 272 GLY A CA 1
ATOM 2034 C C . GLY A 1 272 ? 26.535 -3.527 -34.153 1.00 87.75 272 GLY A C 1
ATOM 2035 O O . GLY A 1 272 ? 26.220 -2.669 -33.337 1.00 87.75 272 GLY A O 1
ATOM 2036 N N . GLY A 1 273 ? 26.370 -4.834 -33.918 1.00 87.44 273 GLY A N 1
ATOM 2037 C CA . GLY A 1 273 ? 25.776 -5.365 -32.694 1.00 87.44 273 GLY A CA 1
ATOM 2038 C C . GLY A 1 273 ? 26.837 -5.781 -31.682 1.00 87.44 273 GLY A C 1
ATOM 2039 O O . GLY A 1 273 ? 27.667 -6.633 -31.982 1.00 87.44 273 GLY A O 1
ATOM 2040 N N . ALA A 1 274 ? 26.782 -5.214 -30.483 1.00 91.31 274 ALA A N 1
ATOM 2041 C CA . ALA A 1 274 ? 27.488 -5.702 -29.303 1.00 91.31 274 ALA A CA 1
ATOM 2042 C C . ALA A 1 274 ? 26.525 -5.576 -28.118 1.00 91.31 274 ALA A C 1
ATOM 2044 O O . ALA A 1 274 ? 26.236 -4.463 -27.681 1.00 91.31 274 ALA A O 1
ATOM 2045 N N . PHE A 1 275 ? 25.954 -6.694 -27.672 1.00 88.94 275 PHE A N 1
ATOM 2046 C CA . PHE A 1 275 ? 24.863 -6.691 -26.696 1.00 88.94 275 PHE A CA 1
ATOM 2047 C C . PHE A 1 275 ? 24.849 -7.959 -25.841 1.00 88.94 275 PHE A C 1
ATOM 2049 O O . PHE A 1 275 ? 25.361 -9.009 -26.234 1.00 88.94 275 PHE A O 1
ATOM 2056 N N . SER A 1 276 ? 24.213 -7.850 -24.677 1.00 89.19 276 SER A N 1
ATOM 2057 C CA . SER A 1 276 ? 23.894 -8.985 -23.816 1.00 89.19 276 SER A CA 1
ATOM 2058 C C . SER A 1 276 ? 22.510 -9.520 -24.172 1.00 89.19 276 SER A C 1
ATOM 2060 O O . SER A 1 276 ? 21.572 -8.739 -24.314 1.00 89.19 276 SER A O 1
ATOM 2062 N N . ALA A 1 277 ? 22.364 -10.837 -24.275 1.00 90.44 277 ALA A N 1
ATOM 2063 C CA . ALA A 1 277 ? 21.085 -11.502 -24.514 1.00 90.44 277 ALA A CA 1
ATOM 2064 C C . ALA A 1 277 ? 20.910 -12.703 -23.583 1.00 90.44 277 ALA A C 1
ATOM 2066 O O . ALA A 1 277 ? 21.885 -13.229 -23.047 1.00 90.44 277 ALA A O 1
ATOM 2067 N N . LEU A 1 278 ? 19.666 -13.139 -23.407 1.00 91.25 278 LEU A N 1
ATOM 2068 C CA . LEU A 1 278 ? 19.355 -14.399 -22.742 1.00 91.25 278 LEU A CA 1
ATOM 2069 C C . LEU A 1 278 ? 19.227 -15.500 -23.786 1.00 91.25 278 LEU A C 1
ATOM 2071 O O . LEU A 1 278 ? 18.701 -15.275 -24.879 1.00 91.25 278 LEU A O 1
ATOM 2075 N N . VAL A 1 279 ? 19.678 -16.700 -23.445 1.00 93.00 279 VAL A N 1
ATOM 2076 C CA . VAL A 1 279 ? 19.394 -17.904 -24.221 1.00 93.00 279 VAL A CA 1
ATOM 2077 C C . VAL A 1 279 ? 17.959 -18.331 -23.928 1.00 93.00 279 VAL A C 1
ATOM 2079 O O . VAL A 1 279 ? 17.586 -18.562 -22.782 1.00 93.00 279 VAL A O 1
ATOM 2082 N N . HIS A 1 280 ? 17.132 -18.433 -24.965 1.00 92.75 280 HIS A N 1
ATOM 2083 C CA . HIS A 1 280 ? 15.724 -18.840 -24.844 1.00 92.75 280 HIS A CA 1
ATOM 2084 C C . HIS A 1 280 ? 15.495 -20.284 -25.257 1.00 92.75 280 HIS A C 1
ATOM 2086 O O . HIS A 1 280 ? 14.492 -20.886 -24.884 1.00 92.75 280 HIS A O 1
ATOM 2092 N N . GLU A 1 281 ? 16.378 -20.809 -26.097 1.00 94.69 281 GLU A N 1
ATOM 2093 C CA . GLU A 1 281 ? 16.227 -22.123 -26.689 1.00 94.69 281 GLU A CA 1
ATOM 2094 C C . GLU A 1 281 ? 17.603 -22.698 -27.001 1.00 94.69 281 GLU A C 1
ATOM 2096 O O . GLU A 1 281 ? 18.446 -22.026 -27.593 1.00 94.69 281 GLU A O 1
ATOM 2101 N N . VAL A 1 282 ? 17.808 -23.960 -26.635 1.00 95.12 282 VAL A N 1
ATOM 2102 C CA . VAL A 1 282 ? 18.984 -24.732 -27.029 1.00 95.12 282 VAL A CA 1
ATOM 2103 C C . VAL A 1 282 ? 18.485 -26.024 -27.650 1.00 95.12 282 VAL A C 1
ATOM 2105 O O . VAL A 1 282 ? 17.761 -26.791 -27.016 1.00 95.12 282 VAL A O 1
ATOM 2108 N N . ARG A 1 283 ? 18.840 -26.252 -28.914 1.00 95.56 283 ARG A N 1
ATOM 2109 C CA . ARG A 1 283 ? 18.590 -27.522 -29.603 1.00 95.56 283 ARG A CA 1
ATOM 2110 C C . ARG A 1 283 ? 19.910 -28.241 -29.786 1.00 95.56 283 ARG A C 1
ATOM 2112 O O . ARG A 1 283 ? 20.843 -27.661 -30.330 1.00 95.56 283 ARG A O 1
ATOM 2119 N N . ILE A 1 284 ? 19.956 -29.502 -29.375 1.00 93.19 284 ILE A N 1
ATOM 2120 C CA . ILE A 1 284 ? 21.140 -30.349 -29.499 1.00 93.19 284 ILE A CA 1
ATOM 2121 C C . ILE A 1 284 ? 20.799 -31.478 -30.464 1.00 93.19 284 ILE A C 1
ATOM 2123 O O . ILE A 1 284 ? 19.864 -32.248 -30.237 1.00 93.19 284 ILE A O 1
ATOM 2127 N N . ALA A 1 285 ? 21.543 -31.561 -31.561 1.00 93.38 285 ALA A N 1
ATOM 2128 C CA . ALA A 1 285 ? 21.452 -32.649 -32.518 1.00 93.38 285 ALA A CA 1
ATOM 2129 C C . ALA A 1 285 ? 22.739 -33.471 -32.459 1.00 93.38 285 ALA A C 1
ATOM 2131 O O . ALA A 1 285 ? 23.787 -33.013 -32.916 1.00 93.38 285 ALA A O 1
ATOM 2132 N N . VAL A 1 286 ? 22.656 -34.695 -31.935 1.00 89.75 286 VAL A N 1
ATOM 2133 C CA . VAL A 1 286 ? 23.780 -35.641 -31.960 1.00 89.75 286 VAL A CA 1
ATOM 2134 C C . VAL A 1 286 ? 24.070 -36.000 -33.417 1.00 89.75 286 VAL A C 1
ATOM 2136 O O . VAL A 1 286 ? 23.182 -36.474 -34.133 1.00 89.75 286 VAL A O 1
ATOM 2139 N N . ARG A 1 287 ? 25.292 -35.726 -33.883 1.00 89.19 287 ARG A N 1
ATOM 2140 C CA . ARG A 1 287 ? 25.703 -35.976 -35.275 1.00 89.19 287 ARG A CA 1
ATOM 2141 C C . ARG A 1 287 ? 26.714 -37.105 -35.388 1.00 89.19 287 ARG A C 1
ATOM 2143 O O . ARG A 1 287 ? 26.646 -37.848 -36.363 1.00 89.19 287 ARG A O 1
ATOM 2150 N N . ASP A 1 288 ? 27.585 -37.263 -34.397 1.00 84.19 288 ASP A N 1
ATOM 2151 C CA . ASP A 1 288 ? 28.533 -38.368 -34.314 1.00 84.19 288 ASP A CA 1
ATOM 2152 C C . ASP A 1 288 ? 28.465 -39.014 -32.928 1.00 84.19 288 ASP A C 1
ATOM 2154 O O . ASP A 1 288 ? 28.795 -38.393 -31.924 1.00 84.19 288 ASP A O 1
ATOM 2158 N N . MET A 1 289 ? 28.026 -40.271 -32.870 1.00 78.75 289 MET A N 1
ATOM 2159 C CA . MET A 1 289 ? 27.979 -41.030 -31.616 1.00 78.75 289 MET A CA 1
ATOM 2160 C C . MET A 1 289 ? 29.333 -41.638 -31.238 1.00 78.75 289 MET A C 1
ATOM 2162 O O . MET A 1 289 ? 29.526 -41.973 -30.077 1.00 78.75 289 MET A O 1
ATOM 2166 N N . ALA A 1 290 ? 30.248 -41.828 -32.194 1.00 82.56 290 ALA A N 1
ATOM 2167 C CA . ALA A 1 290 ? 31.550 -42.437 -31.930 1.00 82.56 290 ALA A CA 1
ATOM 2168 C C . ALA A 1 290 ? 32.554 -41.411 -31.388 1.00 82.56 290 ALA A C 1
ATOM 2170 O O . ALA A 1 290 ? 33.347 -41.746 -30.513 1.00 82.56 290 ALA A O 1
ATOM 2171 N N . GLY A 1 291 ? 32.501 -40.177 -31.898 1.00 77.62 291 GLY A N 1
ATOM 2172 C CA . GLY A 1 291 ? 33.248 -39.029 -31.378 1.00 77.62 291 GLY A CA 1
ATOM 2173 C C . GLY A 1 291 ? 32.492 -38.193 -30.340 1.00 77.62 291 GLY A C 1
ATOM 2174 O O . GLY A 1 291 ? 33.036 -37.209 -29.859 1.00 77.62 291 GLY A O 1
ATOM 2175 N N . GLU A 1 292 ? 31.248 -38.562 -30.010 1.00 81.00 292 GLU A N 1
ATOM 2176 C CA . GLU A 1 292 ? 30.353 -37.823 -29.097 1.00 81.00 292 GLU A CA 1
ATOM 2177 C C . GLU A 1 292 ? 30.087 -36.358 -29.514 1.00 81.00 292 GLU A C 1
ATOM 2179 O O . GLU A 1 292 ? 29.714 -35.515 -28.698 1.00 81.00 292 GLU A O 1
ATOM 2184 N N . HIS A 1 293 ? 30.210 -36.042 -30.807 1.00 86.19 293 HIS A N 1
ATOM 2185 C CA . HIS A 1 293 ? 30.011 -34.685 -31.308 1.00 86.19 293 HIS A CA 1
ATOM 2186 C C . HIS A 1 293 ? 28.535 -34.372 -31.565 1.00 86.19 293 HIS A C 1
ATOM 2188 O O . HIS A 1 293 ? 27.812 -35.073 -32.294 1.00 86.19 293 HIS A O 1
ATOM 2194 N N . SER A 1 294 ? 28.107 -33.234 -31.026 1.00 90.56 294 SER A N 1
ATOM 2195 C CA . SER A 1 294 ? 26.761 -32.698 -31.203 1.00 90.56 294 SER A CA 1
ATOM 2196 C C . SER A 1 294 ? 26.803 -31.310 -31.830 1.00 90.56 294 SER A C 1
ATOM 2198 O O . SER A 1 294 ? 27.725 -30.533 -31.594 1.00 90.56 294 SER A O 1
ATOM 2200 N N . VAL A 1 295 ? 25.788 -30.987 -32.628 1.00 92.69 295 VAL A N 1
ATOM 2201 C CA . VAL A 1 295 ? 25.567 -29.631 -33.138 1.00 92.69 295 VAL A CA 1
ATOM 2202 C C . VAL A 1 295 ? 24.543 -28.942 -32.247 1.00 92.69 295 VAL A C 1
ATOM 2204 O O . VAL A 1 295 ? 23.435 -29.449 -32.063 1.00 92.69 295 VAL A O 1
ATOM 2207 N N . TYR A 1 296 ? 24.924 -27.787 -31.714 1.00 93.56 296 TYR A N 1
ATOM 2208 C CA . TYR A 1 296 ? 24.096 -26.913 -30.898 1.00 93.56 296 TYR A CA 1
ATOM 2209 C C . TYR A 1 296 ? 23.526 -25.808 -31.778 1.00 93.56 296 TYR A C 1
ATOM 2211 O O . TYR A 1 296 ? 24.268 -25.118 -32.473 1.00 93.56 296 TYR A O 1
ATOM 2219 N N . THR A 1 297 ? 22.216 -25.595 -31.703 1.00 95.94 297 THR A N 1
ATOM 2220 C CA . THR A 1 297 ? 21.560 -24.378 -32.187 1.00 95.94 297 THR A CA 1
ATOM 2221 C C . THR A 1 297 ? 21.082 -23.589 -30.976 1.00 95.94 297 THR A C 1
ATOM 2223 O O . THR A 1 297 ? 20.161 -24.012 -30.274 1.00 95.94 297 THR A O 1
ATOM 2226 N N . ILE A 1 298 ? 21.717 -22.447 -30.735 1.00 94.94 298 ILE A N 1
ATOM 2227 C CA . ILE A 1 298 ? 21.494 -21.589 -29.572 1.00 94.94 298 ILE A CA 1
ATOM 2228 C C . ILE A 1 298 ? 20.665 -20.391 -30.021 1.00 94.94 298 ILE A C 1
ATOM 2230 O O . ILE A 1 298 ? 21.163 -19.526 -30.738 1.00 94.94 298 ILE A O 1
ATOM 2234 N N . GLY A 1 299 ? 19.397 -20.349 -29.626 1.00 96.44 299 GLY A N 1
ATOM 2235 C CA . GLY A 1 299 ? 18.504 -19.216 -29.839 1.00 96.44 299 GLY A CA 1
ATOM 2236 C C . GLY A 1 299 ? 18.597 -18.230 -28.681 1.00 96.44 299 GLY A C 1
ATOM 2237 O O . GLY A 1 299 ? 18.382 -18.602 -27.527 1.00 96.44 299 GLY A O 1
ATOM 2238 N N . PHE A 1 300 ? 18.872 -16.964 -28.983 1.00 94.75 300 PHE A N 1
ATOM 2239 C CA . PHE A 1 300 ? 19.013 -15.905 -27.989 1.00 94.75 300 PHE A CA 1
ATOM 2240 C C . PHE A 1 300 ? 18.235 -14.652 -28.386 1.00 94.75 300 PHE A C 1
ATOM 2242 O O . PHE A 1 300 ? 18.017 -14.366 -29.566 1.00 94.75 300 PHE A O 1
ATOM 2249 N N . ALA A 1 301 ? 17.817 -13.893 -27.383 1.00 94.12 301 ALA A N 1
ATOM 2250 C CA . ALA A 1 301 ? 17.187 -12.596 -27.562 1.00 94.12 301 ALA A CA 1
ATOM 2251 C C . ALA A 1 301 ? 17.374 -11.742 -26.310 1.00 94.12 301 ALA A C 1
ATOM 2253 O O . ALA A 1 301 ? 17.423 -12.265 -25.193 1.00 94.12 301 ALA A O 1
ATOM 2254 N N . ASP A 1 302 ? 17.485 -10.434 -26.506 1.00 90.62 302 ASP A N 1
ATOM 2255 C CA . ASP A 1 302 ? 17.371 -9.475 -25.418 1.00 90.62 302 ASP A CA 1
ATOM 2256 C C . ASP A 1 302 ? 15.903 -9.265 -25.012 1.00 90.62 302 ASP A C 1
ATOM 2258 O O . ASP A 1 302 ? 14.961 -9.731 -25.667 1.00 90.62 302 ASP A O 1
ATOM 2262 N N . GLU A 1 303 ? 15.715 -8.565 -23.896 1.00 87.19 303 GLU A N 1
ATOM 2263 C CA . GLU A 1 303 ? 14.390 -8.314 -23.327 1.00 87.19 303 GLU A CA 1
ATOM 2264 C C . GLU A 1 303 ? 13.514 -7.451 -24.252 1.00 87.19 303 GLU A C 1
ATOM 2266 O O . GLU A 1 303 ? 12.294 -7.604 -24.272 1.00 87.19 303 GLU A O 1
ATOM 2271 N N . ALA A 1 304 ? 14.120 -6.577 -25.063 1.00 88.06 304 ALA A N 1
ATOM 2272 C CA . ALA A 1 304 ? 13.396 -5.731 -26.004 1.00 88.06 304 ALA A CA 1
ATOM 2273 C C . ALA A 1 304 ? 12.820 -6.533 -27.188 1.00 88.06 304 ALA A C 1
ATOM 2275 O O . ALA A 1 304 ? 11.721 -6.230 -27.658 1.00 88.06 304 ALA A O 1
ATOM 2276 N N . ALA A 1 305 ? 13.530 -7.561 -27.666 1.00 90.50 305 ALA A N 1
ATOM 2277 C CA . ALA A 1 305 ? 13.094 -8.409 -28.776 1.00 90.50 305 ALA A CA 1
ATOM 2278 C C . ALA A 1 305 ? 12.138 -9.519 -28.338 1.00 90.50 305 ALA A C 1
ATOM 2280 O O . ALA A 1 305 ? 11.168 -9.815 -29.042 1.00 90.50 305 ALA A O 1
ATOM 2281 N N . LYS A 1 306 ? 12.412 -10.155 -27.196 1.00 89.25 306 LYS A N 1
ATOM 2282 C CA . LYS A 1 306 ? 11.585 -11.237 -26.659 1.00 89.25 306 LYS A CA 1
ATOM 2283 C C . LYS A 1 306 ? 11.478 -11.108 -25.135 1.00 89.25 306 LYS A C 1
ATOM 2285 O O . LYS A 1 306 ? 12.290 -11.702 -24.426 1.00 89.25 306 LYS A O 1
ATOM 2290 N N . PRO A 1 307 ? 10.466 -10.370 -24.642 1.00 83.62 307 PRO A N 1
ATOM 2291 C CA . PRO A 1 307 ? 10.305 -10.115 -23.217 1.00 83.62 307 PRO A CA 1
ATOM 2292 C C . PRO A 1 307 ? 10.092 -11.397 -22.408 1.00 83.62 307 PRO A C 1
ATOM 2294 O O . PRO A 1 307 ? 9.273 -12.243 -22.780 1.00 83.62 307 PRO A O 1
ATOM 2297 N N . VAL A 1 308 ? 10.795 -11.516 -21.285 1.00 82.75 308 VAL A N 1
ATOM 2298 C CA . VAL A 1 308 ? 10.635 -12.581 -20.277 1.00 82.75 308 VAL A CA 1
ATOM 2299 C C . VAL A 1 308 ? 10.313 -11.979 -18.914 1.00 82.75 308 VAL A C 1
ATOM 2301 O O . VAL A 1 308 ? 9.552 -12.560 -18.141 1.00 82.75 308 VAL A O 1
ATOM 2304 N N . MET A 1 309 ? 10.854 -10.795 -18.635 1.00 81.38 309 MET A N 1
ATOM 2305 C CA . MET A 1 309 ? 10.702 -10.089 -17.366 1.00 81.38 309 MET A CA 1
ATOM 2306 C C . MET A 1 309 ? 9.352 -9.381 -17.256 1.00 81.38 309 MET A C 1
ATOM 2308 O O . MET A 1 309 ? 8.890 -9.140 -16.145 1.00 81.38 309 MET A O 1
ATOM 2312 N N . PHE A 1 310 ? 8.698 -9.064 -18.379 1.00 84.88 310 PHE A N 1
ATOM 2313 C CA . PHE A 1 310 ? 7.404 -8.381 -18.386 1.00 84.88 310 PHE A CA 1
ATOM 2314 C C . PHE A 1 310 ? 6.339 -9.175 -19.132 1.00 84.88 310 PHE A C 1
ATOM 2316 O O . PHE A 1 310 ? 6.409 -9.379 -20.340 1.00 84.88 310 PHE A O 1
ATOM 2323 N N . THR A 1 311 ? 5.267 -9.525 -18.422 1.00 88.38 311 THR A N 1
ATOM 2324 C CA . THR A 1 311 ? 4.017 -9.966 -19.047 1.00 88.38 311 THR A CA 1
ATOM 2325 C C . THR A 1 311 ? 3.002 -8.826 -19.015 1.00 88.38 311 THR A C 1
ATOM 2327 O O . THR A 1 311 ? 2.544 -8.453 -17.930 1.00 88.38 311 THR A O 1
ATOM 2330 N N . PRO A 1 312 ? 2.628 -8.251 -20.168 1.00 83.25 312 PRO A N 1
ATOM 2331 C CA . PRO A 1 312 ? 1.597 -7.229 -20.212 1.00 83.25 312 PRO A CA 1
ATOM 2332 C C . PRO A 1 312 ? 0.199 -7.809 -19.992 1.00 83.25 312 PRO A C 1
ATOM 2334 O O . PRO A 1 312 ? -0.085 -8.939 -20.381 1.00 83.25 312 PRO A O 1
ATOM 2337 N N . MET A 1 313 ? -0.710 -6.995 -19.458 1.00 84.31 313 MET A N 1
ATOM 2338 C CA . MET A 1 313 ? -2.135 -7.321 -19.466 1.00 84.31 313 MET A CA 1
ATOM 2339 C C . MET A 1 313 ? -2.684 -7.327 -20.898 1.00 84.31 313 MET A C 1
ATOM 2341 O O . MET A 1 313 ? -2.336 -6.479 -21.723 1.00 84.31 313 MET A O 1
ATOM 2345 N N . THR A 1 314 ? -3.593 -8.262 -21.171 1.00 76.50 314 THR A N 1
ATOM 2346 C CA . THR A 1 314 ? -4.349 -8.358 -22.431 1.00 76.50 314 THR A CA 1
ATOM 2347 C C . THR A 1 314 ? -5.469 -7.325 -22.542 1.00 76.50 314 THR A C 1
ATOM 2349 O O . THR A 1 314 ? -5.880 -6.990 -23.650 1.00 76.50 314 THR A O 1
ATOM 2352 N N . ALA A 1 315 ? -5.961 -6.804 -21.416 1.00 71.44 315 ALA A N 1
ATOM 2353 C CA . ALA A 1 315 ? -6.982 -5.765 -21.402 1.00 71.44 315 ALA A CA 1
ATOM 2354 C C . ALA A 1 315 ? -6.400 -4.400 -21.795 1.00 71.44 315 ALA A C 1
ATOM 2356 O O . ALA A 1 315 ? -5.313 -4.023 -21.349 1.00 71.44 315 ALA A O 1
ATOM 2357 N N . THR A 1 316 ? -7.155 -3.634 -22.586 1.00 60.97 316 THR A N 1
ATOM 2358 C CA . THR A 1 316 ? -6.814 -2.247 -22.914 1.00 60.97 316 THR A CA 1
ATOM 2359 C C . THR A 1 316 ? -6.791 -1.425 -21.623 1.00 60.97 316 THR A C 1
ATOM 2361 O O . THR A 1 316 ? -7.808 -1.379 -20.921 1.00 60.97 316 THR A O 1
ATOM 2364 N N . PRO A 1 317 ? -5.657 -0.803 -21.258 1.00 63.81 317 PRO A N 1
ATOM 2365 C CA . PRO A 1 317 ? -5.631 0.085 -20.109 1.00 63.81 317 PRO A CA 1
ATOM 2366 C C . PRO A 1 317 ? -6.579 1.266 -20.353 1.00 63.81 317 PRO A C 1
ATOM 2368 O O . PRO A 1 317 ? -6.742 1.725 -21.483 1.00 63.81 317 PRO A O 1
ATOM 2371 N N . TYR A 1 318 ? -7.233 1.718 -19.282 1.00 60.03 318 TYR A N 1
ATOM 2372 C CA . TYR A 1 318 ? -8.048 2.933 -19.288 1.00 60.03 318 TYR A CA 1
ATOM 2373 C C . TYR A 1 318 ? -7.187 4.132 -19.710 1.00 60.03 318 TYR A C 1
ATOM 2375 O O . TYR A 1 318 ? -5.975 4.123 -19.474 1.00 60.03 318 TYR A O 1
ATOM 2383 N N . ASP A 1 319 ? -7.811 5.138 -20.327 1.00 56.81 319 ASP A N 1
ATOM 2384 C CA . ASP A 1 319 ? -7.119 6.348 -20.769 1.00 56.81 319 ASP A CA 1
ATOM 2385 C C . ASP A 1 319 ? -6.347 6.949 -19.592 1.00 56.81 319 ASP A C 1
ATOM 2387 O O . ASP A 1 319 ? -6.871 7.036 -18.475 1.00 56.81 319 ASP A O 1
ATOM 2391 N N . ALA A 1 320 ? -5.076 7.279 -19.815 1.00 56.69 320 ALA A N 1
ATOM 2392 C CA . ALA A 1 320 ? -4.233 7.822 -18.768 1.00 56.69 320 ALA A CA 1
ATOM 2393 C C . ALA A 1 320 ? -4.875 9.139 -18.328 1.00 56.69 320 ALA A C 1
ATOM 2395 O O . ALA A 1 320 ? -4.785 10.150 -19.022 1.00 56.69 320 ALA A O 1
ATOM 2396 N N . ALA A 1 321 ? -5.562 9.114 -17.181 1.00 56.44 321 ALA A N 1
ATOM 2397 C CA . ALA A 1 321 ? -6.051 10.313 -16.523 1.00 56.44 321 ALA A CA 1
ATOM 2398 C C . ALA A 1 321 ? -4.907 11.335 -16.416 1.00 56.44 321 ALA A C 1
ATOM 2400 O O . ALA A 1 321 ? -3.742 10.986 -16.605 1.00 56.44 321 ALA A O 1
ATOM 2401 N N . SER A 1 322 ? -5.231 12.591 -16.103 1.00 67.88 322 SER A N 1
ATOM 2402 C CA . SER A 1 322 ? -4.287 13.708 -15.937 1.00 67.88 322 SER A CA 1
ATOM 2403 C C . SER A 1 322 ? -3.263 13.476 -14.803 1.00 67.88 322 SER A C 1
ATOM 2405 O O . SER A 1 322 ? -3.247 14.190 -13.804 1.00 67.88 322 SER A O 1
ATOM 2407 N N . LEU A 1 323 ? -2.413 12.463 -14.948 1.00 83.94 323 LEU A N 1
ATOM 2408 C CA . LEU A 1 323 ? -1.292 12.139 -14.094 1.00 83.94 323 LEU A CA 1
ATOM 2409 C C . LEU A 1 323 ? -0.153 13.068 -14.481 1.00 83.94 323 LEU A C 1
ATOM 2411 O O . LEU A 1 323 ? 0.251 13.137 -15.649 1.00 83.94 323 LEU A O 1
ATOM 2415 N N . THR A 1 324 ? 0.374 13.764 -13.483 1.00 84.69 324 THR A N 1
ATOM 2416 C CA . THR A 1 324 ? 1.621 14.506 -13.621 1.00 84.69 324 THR A CA 1
ATOM 2417 C C . THR A 1 324 ? 2.721 13.524 -14.000 1.00 84.69 324 THR A C 1
ATOM 2419 O O . THR A 1 324 ? 2.924 12.524 -13.314 1.00 84.69 324 THR A O 1
ATOM 2422 N N . ALA A 1 325 ? 3.401 13.789 -15.114 1.00 89.50 325 ALA A N 1
ATOM 2423 C CA . ALA A 1 325 ? 4.551 12.992 -15.503 1.00 89.50 325 ALA A CA 1
ATOM 2424 C C . ALA A 1 325 ? 5.734 13.312 -14.586 1.00 89.50 325 ALA A C 1
ATOM 2426 O O . ALA A 1 325 ? 6.004 14.485 -14.321 1.00 89.50 325 ALA A O 1
ATOM 2427 N N . ILE A 1 326 ? 6.441 12.278 -14.146 1.00 93.44 326 ILE A N 1
ATOM 2428 C CA . ILE A 1 326 ? 7.719 12.412 -13.448 1.00 93.44 326 ILE A CA 1
ATOM 2429 C C . ILE A 1 326 ? 8.862 12.020 -14.382 1.00 93.44 326 ILE A C 1
ATOM 2431 O O . ILE A 1 326 ? 8.689 11.178 -15.266 1.00 93.44 326 ILE A O 1
ATOM 2435 N N . ASP A 1 327 ? 10.025 12.638 -14.205 1.00 93.81 327 ASP A N 1
ATOM 2436 C CA . ASP A 1 327 ? 11.227 12.206 -14.914 1.00 93.81 327 ASP A CA 1
ATOM 2437 C C . ASP A 1 327 ? 11.702 10.850 -14.369 1.00 93.81 327 ASP A C 1
ATOM 2439 O O . ASP A 1 327 ? 11.571 10.584 -13.170 1.00 93.81 327 ASP A O 1
ATOM 2443 N N . LYS A 1 328 ? 12.237 9.984 -15.236 1.00 92.38 328 LYS A N 1
ATOM 2444 C CA . LYS A 1 328 ? 12.697 8.643 -14.856 1.00 92.38 328 LYS A CA 1
ATOM 2445 C C . LYS A 1 328 ? 13.717 8.672 -13.720 1.00 92.38 328 LYS A C 1
ATOM 2447 O O . LYS A 1 328 ? 13.654 7.796 -12.858 1.00 92.38 328 LYS A O 1
ATOM 2452 N N . GLU A 1 329 ? 14.571 9.694 -13.663 1.00 90.94 329 GLU A N 1
ATOM 2453 C CA . GLU A 1 329 ? 15.588 9.834 -12.616 1.00 90.94 329 GLU A CA 1
ATOM 2454 C C . GLU A 1 329 ? 14.976 10.177 -11.250 1.00 90.94 329 GLU A C 1
ATOM 2456 O O . GLU A 1 329 ? 15.592 9.930 -10.221 1.00 90.94 329 GLU A O 1
ATOM 2461 N N . ALA A 1 330 ? 13.742 10.692 -11.218 1.00 91.06 330 ALA A N 1
ATOM 2462 C CA . ALA A 1 330 ? 13.003 10.989 -9.990 1.00 91.06 330 ALA A CA 1
ATOM 2463 C C . ALA A 1 330 ? 12.117 9.819 -9.512 1.00 91.06 330 ALA A C 1
ATOM 2465 O O . ALA A 1 330 ? 11.386 9.954 -8.528 1.00 91.06 330 ALA A O 1
ATOM 2466 N N . THR A 1 331 ? 12.135 8.676 -10.203 1.00 90.88 331 THR A N 1
ATOM 2467 C CA . THR A 1 331 ? 11.350 7.488 -9.827 1.00 90.88 331 THR A CA 1
ATOM 2468 C C . THR A 1 331 ? 11.705 7.029 -8.413 1.00 90.88 331 THR A C 1
ATOM 2470 O O . THR A 1 331 ? 12.878 6.855 -8.100 1.00 90.88 331 THR A O 1
ATOM 2473 N N . GLY A 1 332 ? 10.696 6.829 -7.559 1.00 85.06 332 GLY A N 1
ATOM 2474 C CA . GLY A 1 332 ? 10.894 6.451 -6.154 1.00 85.06 332 GLY A CA 1
ATOM 2475 C C . GLY A 1 332 ? 11.234 7.612 -5.210 1.00 85.06 332 GLY A C 1
ATOM 2476 O O . GLY A 1 332 ? 11.080 7.458 -4.004 1.00 85.06 332 GLY A O 1
ATOM 2477 N N . GLU A 1 333 ? 11.607 8.784 -5.736 1.00 87.62 333 GLU A N 1
ATOM 2478 C CA . GLU A 1 333 ? 11.976 9.970 -4.946 1.00 87.62 333 GLU A CA 1
ATOM 2479 C C . GLU A 1 333 ? 11.081 11.191 -5.216 1.00 87.62 333 GLU A C 1
ATOM 2481 O O . GLU A 1 333 ? 11.184 12.213 -4.534 1.00 87.62 333 GLU A O 1
ATOM 2486 N N . ALA A 1 334 ? 10.199 11.129 -6.214 1.00 91.00 3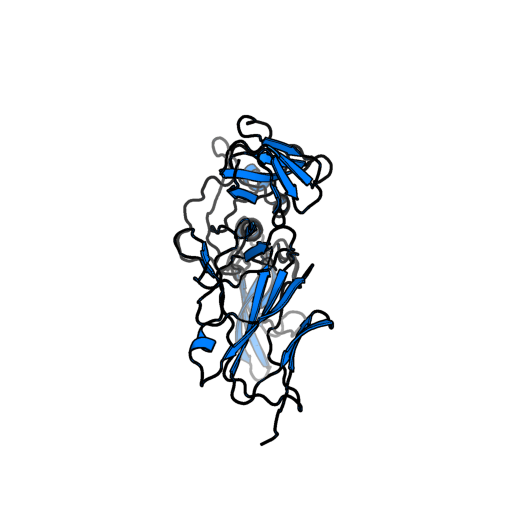34 ALA A N 1
ATOM 2487 C CA . ALA A 1 334 ? 9.356 12.255 -6.617 1.00 91.00 334 ALA A CA 1
ATOM 2488 C C . ALA A 1 334 ? 8.345 12.685 -5.537 1.00 91.00 334 ALA A C 1
ATOM 2490 O O . ALA A 1 334 ? 7.879 13.827 -5.547 1.00 91.00 334 ALA A O 1
ATOM 2491 N N . PHE A 1 335 ? 8.018 11.788 -4.607 1.00 92.69 335 PHE A N 1
ATOM 2492 C CA . PHE A 1 335 ? 6.999 11.988 -3.584 1.00 92.69 335 PHE A CA 1
ATOM 2493 C C . PHE A 1 335 ? 7.565 11.749 -2.190 1.00 92.69 335 PHE A C 1
ATOM 2495 O O . PHE A 1 335 ? 8.497 10.969 -2.004 1.00 92.69 335 PHE A O 1
ATOM 2502 N N . MET A 1 336 ? 6.974 12.425 -1.211 1.00 92.94 336 MET A N 1
ATOM 2503 C CA . MET A 1 336 ? 7.205 12.119 0.195 1.00 92.94 336 MET A CA 1
ATOM 2504 C C . MET A 1 336 ? 6.396 10.901 0.642 1.00 92.94 336 MET A C 1
ATOM 2506 O O . MET A 1 336 ? 5.424 10.524 -0.014 1.00 92.94 336 MET A O 1
ATOM 2510 N N . GLU A 1 337 ? 6.771 10.337 1.790 1.00 90.88 337 GLU A N 1
ATOM 2511 C CA . GLU A 1 337 ? 5.970 9.321 2.476 1.00 90.88 337 GLU A CA 1
ATOM 2512 C C . GLU A 1 337 ? 4.563 9.850 2.795 1.00 90.88 337 GLU A C 1
ATOM 2514 O O . GLU A 1 337 ? 4.349 11.056 2.951 1.00 90.88 337 GLU A O 1
ATOM 2519 N N . ASP A 1 338 ? 3.585 8.962 2.902 1.00 91.88 338 ASP A N 1
ATOM 2520 C CA . ASP A 1 338 ? 2.216 9.349 3.237 1.00 91.88 338 ASP A CA 1
ATOM 2521 C C . ASP A 1 338 ? 2.016 9.441 4.759 1.00 91.88 338 ASP A C 1
A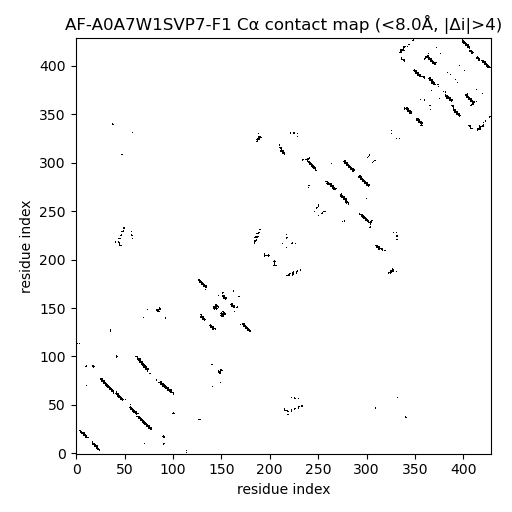TOM 2523 O O . ASP A 1 338 ? 2.762 8.867 5.551 1.00 91.88 338 ASP A O 1
ATOM 2527 N N . LEU A 1 339 ? 1.006 10.197 5.195 1.00 94.44 339 LEU A N 1
ATOM 2528 C CA . LEU A 1 339 ? 0.688 10.389 6.616 1.00 94.44 339 LEU A CA 1
ATOM 2529 C C . LEU A 1 339 ? -0.266 9.291 7.110 1.00 94.44 339 LEU A C 1
ATOM 2531 O O . LEU A 1 339 ? -1.389 9.576 7.530 1.00 94.44 339 LEU A O 1
ATOM 2535 N N . THR A 1 340 ? 0.150 8.028 7.009 1.00 91.12 340 THR A N 1
ATOM 2536 C CA . THR A 1 340 ? -0.712 6.859 7.278 1.00 91.12 340 THR A CA 1
ATOM 2537 C C . THR A 1 340 ? -1.051 6.652 8.752 1.00 91.12 340 THR A C 1
ATOM 2539 O O . THR A 1 340 ? -2.036 5.984 9.055 1.00 91.12 340 THR A O 1
ATOM 2542 N N . ALA A 1 341 ? -0.282 7.265 9.652 1.00 90.88 341 ALA A N 1
ATOM 2543 C CA . ALA A 1 341 ? -0.498 7.245 11.097 1.00 90.88 341 ALA A CA 1
ATOM 2544 C C . ALA A 1 341 ? -1.144 8.534 11.646 1.00 90.88 341 ALA A C 1
ATOM 2546 O O . ALA A 1 341 ? -1.180 8.716 12.858 1.00 90.88 341 ALA A O 1
ATOM 2547 N N . ALA A 1 342 ? -1.610 9.454 10.789 1.00 94.62 342 ALA A N 1
ATOM 2548 C CA . ALA A 1 342 ? -2.243 10.674 11.282 1.00 94.62 342 ALA A CA 1
ATOM 2549 C C . ALA A 1 342 ? -3.622 10.386 11.897 1.00 94.62 342 ALA A C 1
ATOM 2551 O O . ALA A 1 342 ? -4.455 9.715 11.286 1.00 94.62 342 ALA A O 1
ATOM 2552 N N . GLU A 1 343 ? -3.876 10.941 13.079 1.00 93.62 343 GLU A N 1
ATOM 2553 C CA . GLU A 1 343 ? -5.083 10.692 13.866 1.00 93.62 343 GLU A CA 1
ATOM 2554 C C . GLU A 1 343 ? -5.569 11.949 14.599 1.00 93.62 343 GLU A C 1
ATOM 2556 O O . GLU A 1 343 ? -4.811 12.885 14.873 1.00 93.62 343 GLU A O 1
ATOM 2561 N N . VAL A 1 344 ? -6.864 11.977 14.917 1.00 94.44 344 VAL A N 1
ATOM 2562 C CA . VAL A 1 344 ? -7.451 12.998 15.791 1.00 94.44 344 VAL A CA 1
ATOM 2563 C C . VAL A 1 344 ? -7.263 12.530 17.228 1.00 94.44 344 VAL A C 1
ATOM 2565 O O . VAL A 1 344 ? -7.810 11.508 17.613 1.00 94.44 344 VAL A O 1
ATOM 2568 N N . THR A 1 345 ? -6.502 13.275 18.024 1.00 93.12 345 THR A N 1
ATOM 2569 C CA . THR A 1 345 ? -6.171 12.890 19.406 1.00 93.12 345 THR A CA 1
ATOM 2570 C C . THR A 1 345 ? -7.070 13.544 20.446 1.00 93.12 345 THR A C 1
ATOM 2572 O O . THR A 1 345 ? -7.196 13.034 21.556 1.00 93.12 345 THR A O 1
ATOM 2575 N N . ASP A 1 346 ? -7.690 14.674 20.104 1.00 91.44 346 ASP A N 1
ATOM 2576 C CA . ASP A 1 346 ? -8.643 15.361 20.972 1.00 91.44 346 ASP A CA 1
ATOM 2577 C C . ASP A 1 346 ? -9.630 16.197 20.150 1.00 91.44 346 ASP A C 1
ATOM 2579 O O . ASP A 1 346 ? -9.293 16.728 19.086 1.00 91.44 346 ASP A O 1
ATOM 2583 N N . VAL A 1 347 ? -10.853 16.343 20.654 1.00 92.56 347 VAL A N 1
ATOM 2584 C CA . VAL A 1 347 ? -11.915 17.113 20.005 1.00 92.56 347 VAL A CA 1
ATOM 2585 C C . VAL A 1 347 ? -12.729 17.888 21.036 1.00 92.56 347 VAL A C 1
ATOM 2587 O O . VAL A 1 347 ? -13.216 17.354 22.027 1.00 92.56 347 VAL A O 1
ATOM 2590 N N . SER A 1 348 ? -12.914 19.178 20.772 1.00 91.12 348 SER A N 1
ATOM 2591 C CA . SER A 1 348 ? -13.761 20.073 21.556 1.00 91.12 348 SER A CA 1
ATOM 2592 C C . SER A 1 348 ? -14.858 20.680 20.684 1.00 91.12 348 SER A C 1
ATOM 2594 O O . SER A 1 348 ? -14.899 20.473 19.471 1.00 91.12 348 SER A O 1
ATOM 2596 N N . SER A 1 349 ? -15.730 21.492 21.278 1.00 88.81 349 SER A N 1
ATOM 2597 C CA . SER A 1 349 ? -16.735 22.286 20.558 1.00 88.81 349 SER A CA 1
ATOM 2598 C C . SER A 1 349 ? -16.150 23.213 19.487 1.00 88.81 349 SER A C 1
ATOM 2600 O O . SER A 1 349 ? -16.807 23.511 18.494 1.00 88.81 349 SER A O 1
ATOM 2602 N N . THR A 1 350 ? -14.910 23.679 19.670 1.00 93.06 350 THR A N 1
ATOM 2603 C CA . THR A 1 350 ? -14.315 24.747 18.843 1.00 93.06 350 THR A CA 1
ATOM 2604 C C . THR A 1 350 ? -12.995 24.366 18.186 1.00 93.06 350 THR A C 1
ATOM 2606 O O . THR A 1 350 ? -12.511 25.095 17.318 1.00 93.06 350 THR A O 1
ATOM 2609 N N . SER A 1 351 ? -12.408 23.228 18.549 1.00 94.38 351 SER A N 1
ATOM 2610 C CA . SER A 1 351 ? -11.115 22.785 18.033 1.00 94.38 351 SER A CA 1
ATOM 2611 C C . SER A 1 351 ? -11.027 21.268 17.915 1.00 94.38 351 SER A C 1
ATOM 2613 O O . SER A 1 351 ? -11.768 20.529 18.556 1.00 94.38 351 SER A O 1
ATOM 2615 N N . MET A 1 352 ? -10.095 20.815 17.088 1.00 95.12 352 MET A N 1
ATOM 2616 C CA . MET A 1 352 ? -9.596 19.447 17.078 1.00 95.12 352 MET A CA 1
ATOM 2617 C C . MET A 1 352 ? -8.074 19.469 17.133 1.00 95.12 352 MET A C 1
ATOM 2619 O O . MET A 1 352 ? -7.435 20.318 16.501 1.00 95.12 352 MET A O 1
ATOM 2623 N N . THR A 1 353 ? -7.510 18.534 17.882 1.00 96.56 353 THR A N 1
ATOM 2624 C CA . THR A 1 353 ? -6.077 18.278 17.935 1.00 96.56 353 THR A CA 1
ATOM 2625 C C . THR A 1 353 ? -5.782 17.056 17.085 1.00 96.56 353 THR A C 1
ATOM 2627 O O . THR A 1 353 ? -6.440 16.025 17.202 1.00 96.56 353 THR A O 1
ATOM 2630 N N . VAL A 1 354 ? -4.801 17.188 16.205 1.00 97.50 354 VAL A N 1
ATOM 2631 C CA . VAL A 1 354 ? -4.350 16.147 15.288 1.00 97.50 354 VAL A CA 1
ATOM 2632 C C . VAL A 1 354 ? -2.902 15.829 15.598 1.00 97.50 354 VAL A C 1
ATOM 2634 O O . VAL A 1 354 ? -2.085 16.743 15.722 1.00 97.50 354 VAL A O 1
ATOM 2637 N N . ASP A 1 355 ? -2.582 14.547 15.690 1.00 97.19 355 ASP A N 1
ATOM 2638 C CA . ASP A 1 355 ? -1.215 14.062 15.564 1.00 97.19 355 ASP A CA 1
ATOM 2639 C C . ASP A 1 355 ? -1.002 13.639 14.105 1.00 97.19 355 ASP A C 1
ATOM 2641 O O . ASP A 1 355 ? -1.744 12.816 13.582 1.00 97.19 355 ASP A O 1
ATOM 2645 N N . ALA A 1 356 ? -0.021 14.224 13.415 1.00 95.94 356 ALA A N 1
ATOM 2646 C CA . ALA A 1 356 ? 0.313 13.843 12.042 1.00 95.94 356 ALA A CA 1
ATOM 2647 C C . ALA A 1 356 ? 1.002 12.463 11.934 1.00 95.94 356 ALA A C 1
ATOM 2649 O O . ALA A 1 356 ? 1.300 12.018 10.827 1.00 95.94 356 ALA A O 1
ATOM 2650 N N . GLY A 1 357 ? 1.320 11.813 13.057 1.00 93.44 357 GLY A N 1
ATOM 2651 C CA . GLY A 1 357 ? 1.996 10.516 13.147 1.00 93.44 357 GLY A CA 1
ATOM 2652 C C . GLY A 1 357 ? 3.505 10.571 12.885 1.00 93.44 357 GLY A C 1
ATOM 2653 O O . GLY A 1 357 ? 4.236 9.637 13.205 1.00 93.44 357 GLY A O 1
ATOM 2654 N N . VAL A 1 358 ? 4.001 11.678 12.327 1.00 92.88 358 VAL A N 1
ATOM 2655 C CA . VAL A 1 358 ? 5.416 11.888 12.019 1.00 92.88 358 VAL A CA 1
ATOM 2656 C C . VAL A 1 358 ? 5.817 13.337 12.265 1.00 92.88 358 VAL A C 1
ATOM 2658 O O . VAL A 1 358 ? 5.042 14.279 12.072 1.00 92.88 358 VAL A O 1
ATOM 2661 N N . ARG A 1 359 ? 7.071 13.540 12.674 1.00 94.88 359 ARG A N 1
ATOM 2662 C CA . ARG A 1 359 ? 7.654 14.877 12.761 1.00 94.88 359 ARG A CA 1
ATOM 2663 C C . ARG A 1 359 ? 7.858 15.452 11.350 1.00 94.88 359 ARG A C 1
ATOM 2665 O O . ARG A 1 359 ? 8.505 14.790 10.540 1.00 94.88 359 ARG A O 1
ATOM 2672 N N . PRO A 1 360 ? 7.413 16.690 11.064 1.00 94.00 360 PRO A N 1
ATOM 2673 C CA . PRO A 1 360 ? 7.575 17.264 9.731 1.00 94.00 360 PRO A CA 1
ATOM 2674 C C . PRO A 1 360 ? 9.054 17.436 9.338 1.00 94.00 360 PRO A C 1
ATOM 2676 O O . PRO A 1 360 ? 9.885 17.743 10.205 1.00 94.00 360 PRO A O 1
ATOM 2679 N N . PRO A 1 361 ? 9.401 17.268 8.048 1.00 92.19 361 PRO A N 1
ATOM 2680 C CA . PRO A 1 361 ? 10.776 17.380 7.567 1.00 92.19 361 PRO A CA 1
ATOM 2681 C C . PRO A 1 361 ? 11.311 18.816 7.677 1.00 92.19 361 PRO A C 1
ATOM 2683 O O . PRO A 1 361 ? 10.572 19.800 7.596 1.00 92.19 361 PRO A O 1
ATOM 2686 N N . GLY A 1 362 ? 12.632 18.955 7.822 1.00 91.62 362 GLY A N 1
ATOM 2687 C CA . GLY A 1 362 ? 13.293 20.262 7.878 1.00 91.62 362 GLY A CA 1
ATOM 2688 C C . GLY A 1 362 ? 13.069 21.085 6.603 1.00 91.62 362 GLY A C 1
ATOM 2689 O O . GLY A 1 362 ? 13.241 20.585 5.495 1.00 91.62 362 GLY A O 1
ATOM 2690 N N . GLY A 1 363 ? 12.675 22.353 6.757 1.00 91.81 363 GLY A N 1
ATOM 2691 C CA . GLY A 1 363 ? 12.341 23.245 5.635 1.00 91.81 363 GLY A CA 1
ATOM 2692 C C . GLY A 1 363 ? 10.975 22.981 4.987 1.00 91.81 363 GLY A C 1
ATOM 2693 O O . GLY A 1 363 ? 10.547 23.783 4.160 1.00 91.81 363 GLY A O 1
ATOM 2694 N N . GLY A 1 364 ? 10.298 21.901 5.380 1.00 94.69 364 GLY A N 1
ATOM 2695 C CA . GLY A 1 364 ? 8.962 21.522 4.942 1.00 94.69 364 GLY A CA 1
ATOM 2696 C C . GLY A 1 364 ? 7.907 21.688 6.038 1.00 94.69 364 GLY A C 1
ATOM 2697 O O . GLY A 1 364 ? 8.038 22.536 6.926 1.00 94.69 364 GLY A O 1
ATOM 2698 N N . GLY A 1 365 ? 6.844 20.890 5.970 1.00 96.50 365 GLY A N 1
ATOM 2699 C CA . GLY A 1 365 ? 5.736 20.949 6.919 1.00 96.50 365 GLY A CA 1
ATOM 2700 C C . GLY A 1 365 ? 4.601 19.977 6.602 1.00 96.50 365 GLY A C 1
ATOM 2701 O O . GLY A 1 365 ? 4.689 19.164 5.685 1.00 96.50 365 GLY A O 1
ATOM 2702 N N . ILE A 1 366 ? 3.514 20.100 7.358 1.00 97.88 366 ILE A N 1
ATOM 2703 C CA . ILE A 1 366 ? 2.214 19.496 7.059 1.00 97.88 366 ILE A CA 1
ATOM 2704 C C . ILE A 1 366 ? 1.306 20.599 6.533 1.00 97.88 366 ILE A C 1
ATOM 2706 O O . ILE A 1 366 ? 1.034 21.577 7.234 1.00 97.88 366 ILE A O 1
ATOM 2710 N N . GLU A 1 367 ? 0.853 20.464 5.293 1.00 97.00 367 GLU A N 1
ATOM 2711 C CA . GLU A 1 367 ? -0.178 21.330 4.734 1.00 97.00 367 GLU A CA 1
ATOM 2712 C C . GLU A 1 367 ? -1.547 20.720 5.035 1.00 97.00 367 GLU A C 1
ATOM 2714 O O . GLU A 1 367 ? -1.790 19.546 4.754 1.00 97.00 367 GLU A O 1
ATOM 2719 N N . VAL A 1 368 ? -2.438 21.526 5.613 1.00 97.38 368 VAL A N 1
ATOM 2720 C CA . VAL A 1 368 ? -3.798 21.116 5.968 1.00 97.38 368 VAL A CA 1
ATOM 2721 C C . VAL A 1 368 ? -4.798 21.929 5.165 1.00 97.38 368 VAL A C 1
ATOM 2723 O O . VAL A 1 368 ? -4.717 23.162 5.105 1.00 97.38 368 VAL A O 1
ATOM 2726 N N . ARG A 1 369 ? -5.774 21.248 4.569 1.00 96.38 369 ARG A N 1
ATOM 2727 C CA . ARG A 1 369 ? -6.800 21.838 3.706 1.00 96.38 369 ARG A CA 1
ATOM 2728 C C . ARG A 1 369 ? -8.202 21.388 4.085 1.00 96.38 369 ARG A C 1
ATOM 2730 O O . ARG A 1 369 ? -8.371 20.362 4.729 1.00 96.38 369 ARG A O 1
ATOM 2737 N N . ARG A 1 370 ? -9.211 22.157 3.666 1.00 94.44 370 ARG A N 1
ATOM 2738 C CA . ARG A 1 370 ? -10.642 21.846 3.881 1.00 94.44 370 ARG A CA 1
ATOM 2739 C C . ARG A 1 370 ? -11.255 20.984 2.766 1.00 94.44 370 ARG A C 1
ATOM 2741 O O . ARG A 1 370 ? -12.402 20.576 2.861 1.00 94.44 370 ARG A O 1
ATOM 2748 N N . SER A 1 371 ? -10.504 20.734 1.696 1.00 93.56 371 SER A N 1
ATOM 2749 C CA . SER A 1 371 ? -10.832 19.811 0.602 1.00 93.56 371 SER A CA 1
ATOM 2750 C C . SER A 1 371 ? -9.543 19.263 -0.013 1.00 93.56 371 SER A C 1
ATOM 2752 O O . SER A 1 371 ? -8.500 19.919 0.078 1.00 93.56 371 SER A O 1
ATOM 2754 N N . ASP A 1 372 ? -9.600 18.103 -0.667 1.00 92.69 372 ASP A N 1
ATOM 2755 C CA . ASP A 1 372 ? -8.447 17.478 -1.335 1.00 92.69 372 ASP A CA 1
ATOM 2756 C C . ASP A 1 372 ? -8.114 18.134 -2.692 1.00 92.69 372 ASP A C 1
ATOM 2758 O O . ASP A 1 372 ? -8.104 17.496 -3.743 1.00 92.69 372 ASP A O 1
ATOM 2762 N N . TYR A 1 373 ? -7.908 19.454 -2.704 1.00 90.31 373 TYR A N 1
ATOM 2763 C CA . TYR A 1 373 ? -7.610 20.193 -3.931 1.00 90.31 373 TYR A CA 1
ATOM 2764 C C . TYR A 1 373 ? -6.731 21.433 -3.722 1.00 90.31 373 TYR A C 1
ATOM 2766 O O . TYR A 1 373 ? -6.749 22.107 -2.686 1.00 90.31 373 TYR A O 1
ATOM 2774 N N . GLY A 1 374 ? -6.001 21.795 -4.780 1.00 89.75 374 GLY A N 1
ATOM 2775 C CA . GLY A 1 374 ? -5.254 23.048 -4.865 1.00 89.75 374 GLY A CA 1
ATOM 2776 C C . GLY A 1 374 ? -3.967 23.080 -4.045 1.00 89.75 374 GLY A C 1
ATOM 2777 O O . GLY A 1 374 ? -3.534 24.175 -3.700 1.00 89.75 374 GLY A O 1
ATOM 2778 N N . TRP A 1 375 ? -3.404 21.912 -3.720 1.00 91.38 375 TRP A N 1
ATOM 2779 C CA . TRP A 1 375 ? -2.144 21.731 -2.991 1.00 91.38 375 TRP A CA 1
ATOM 2780 C C . TRP A 1 375 ? -1.022 22.659 -3.478 1.00 91.38 375 TRP A C 1
ATOM 2782 O O . TRP A 1 375 ? -0.904 22.938 -4.673 1.00 91.38 375 TRP A O 1
ATOM 2792 N N . GLY A 1 376 ? -0.197 23.140 -2.545 1.00 88.69 376 GLY A N 1
ATOM 2793 C CA . GLY A 1 376 ? 0.886 24.079 -2.837 1.00 88.69 376 GLY A CA 1
ATOM 2794 C C . GLY A 1 376 ? 0.539 25.552 -2.598 1.00 88.69 376 GLY A C 1
ATOM 2795 O O . GLY A 1 376 ? -0.522 25.909 -2.086 1.00 88.69 376 GLY A O 1
ATOM 2796 N N . GLN A 1 377 ? 1.472 26.434 -2.962 1.00 82.62 377 GLN A N 1
ATOM 2797 C CA . GLN A 1 377 ? 1.463 27.857 -2.579 1.00 82.62 377 GLN A CA 1
ATOM 2798 C C . GLN A 1 377 ? 0.461 28.734 -3.349 1.00 82.62 377 GLN A C 1
ATOM 2800 O O . GLN A 1 377 ? 0.300 29.902 -3.022 1.00 82.62 377 GLN A O 1
ATOM 2805 N N . VAL A 1 378 ? -0.186 28.212 -4.394 1.00 79.12 378 VAL A N 1
ATOM 2806 C CA . VAL A 1 378 ? -0.946 29.043 -5.348 1.00 79.12 378 VAL A CA 1
ATOM 2807 C C . VAL A 1 378 ? -2.404 29.254 -4.923 1.00 79.12 378 VAL A C 1
ATOM 2809 O O . VAL A 1 378 ? -3.007 30.267 -5.273 1.00 79.12 378 VAL A O 1
ATOM 2812 N N . ASN A 1 379 ? -2.996 28.321 -4.171 1.00 78.44 379 ASN A N 1
ATOM 2813 C CA . ASN A 1 379 ? -4.405 28.387 -3.778 1.00 78.44 379 ASN A CA 1
ATOM 2814 C C . ASN A 1 379 ? -4.578 28.326 -2.258 1.00 78.44 379 ASN A C 1
ATOM 2816 O O . ASN A 1 379 ? -4.719 27.244 -1.684 1.00 78.44 379 ASN A O 1
ATOM 2820 N N . ASP A 1 380 ? -4.656 29.500 -1.635 1.00 84.50 380 ASP A N 1
ATOM 2821 C CA . ASP A 1 380 ? -4.816 29.629 -0.185 1.00 84.50 380 ASP A CA 1
ATOM 2822 C C . ASP A 1 380 ? -6.284 29.669 0.280 1.00 84.50 380 ASP A C 1
ATOM 2824 O O . ASP A 1 380 ? -6.551 29.585 1.474 1.00 84.50 380 ASP A O 1
ATOM 2828 N N . ARG A 1 381 ? -7.275 29.730 -0.626 1.00 86.88 381 ARG A N 1
ATOM 2829 C CA . ARG A 1 381 ? -8.703 29.757 -0.224 1.00 86.88 381 ARG A CA 1
ATOM 2830 C C . ARG A 1 381 ? -9.130 28.483 0.505 1.00 86.88 381 ARG A C 1
ATOM 2832 O O . ARG A 1 381 ? -9.997 28.515 1.370 1.00 86.88 381 ARG A O 1
ATOM 2839 N N . ASN A 1 382 ? -8.519 27.365 0.131 1.00 91.31 382 ASN A N 1
ATOM 2840 C CA . ASN A 1 382 ? -8.760 26.057 0.726 1.00 91.31 382 ASN A CA 1
ATOM 2841 C C . ASN A 1 382 ? -7.816 25.754 1.910 1.00 91.31 382 ASN A C 1
ATOM 2843 O O . ASN A 1 382 ? -7.972 24.739 2.588 1.00 91.31 382 ASN A O 1
ATOM 2847 N N . LEU A 1 383 ? -6.832 26.619 2.171 1.00 95.12 383 LEU A N 1
ATOM 2848 C CA . LEU A 1 383 ? -5.807 26.382 3.178 1.00 95.12 383 LEU A CA 1
ATOM 2849 C C . LEU A 1 383 ? -6.385 26.556 4.586 1.00 95.12 383 LEU A C 1
ATOM 2851 O O . LEU A 1 383 ? -6.961 27.593 4.925 1.00 95.12 383 LEU A O 1
ATOM 2855 N N . ALA A 1 384 ? -6.234 25.527 5.414 1.00 94.44 384 ALA A N 1
ATOM 2856 C CA . ALA A 1 384 ? -6.489 25.613 6.846 1.00 94.44 384 ALA A CA 1
ATOM 2857 C C . ALA A 1 384 ? -5.234 26.084 7.590 1.00 94.44 384 ALA A C 1
ATOM 2859 O O . ALA A 1 384 ? -5.330 26.930 8.474 1.00 94.44 384 ALA A O 1
ATOM 2860 N N . GLY A 1 385 ? -4.062 25.591 7.186 1.00 94.88 385 GLY A N 1
ATOM 2861 C CA . GLY A 1 385 ? -2.776 26.037 7.709 1.00 94.88 385 GLY A CA 1
ATOM 2862 C C . GLY A 1 385 ? -1.607 25.216 7.172 1.00 94.88 385 GLY A C 1
ATOM 2863 O O . GLY A 1 385 ? -1.796 24.190 6.519 1.00 94.88 385 GLY A O 1
ATOM 2864 N N . ARG A 1 386 ? -0.391 25.688 7.454 1.00 95.56 386 ARG A N 1
ATOM 2865 C CA . ARG A 1 386 ? 0.861 24.951 7.257 1.00 95.56 386 ARG A CA 1
ATOM 2866 C C . ARG A 1 386 ? 1.562 24.866 8.600 1.00 95.56 386 ARG A C 1
ATOM 2868 O O . ARG A 1 386 ? 1.747 25.893 9.251 1.00 95.56 386 ARG A O 1
ATOM 2875 N N . PHE A 1 387 ? 1.925 23.662 9.008 1.00 96.88 387 PHE A N 1
ATOM 2876 C CA . PHE A 1 387 ? 2.413 23.396 10.353 1.00 96.88 387 PHE A CA 1
ATOM 2877 C C . PHE A 1 387 ? 3.789 22.749 10.300 1.00 96.88 387 PHE A C 1
ATOM 2879 O O . PHE A 1 387 ? 4.044 21.855 9.499 1.00 96.88 387 PHE A O 1
ATOM 2886 N N . THR A 1 388 ? 4.683 23.206 11.170 1.00 96.50 388 THR A N 1
ATOM 2887 C CA . THR A 1 388 ? 6.045 22.669 11.314 1.00 96.50 388 THR A CA 1
ATOM 2888 C C . THR A 1 388 ? 6.172 21.746 12.529 1.00 96.50 388 THR A C 1
ATOM 2890 O O . THR A 1 388 ? 7.276 21.371 12.919 1.00 96.50 388 THR A O 1
ATOM 2893 N N . THR A 1 389 ? 5.046 21.410 13.158 1.00 96.38 389 THR A N 1
ATOM 2894 C CA . THR A 1 389 ? 4.934 20.533 14.325 1.00 96.38 389 THR A CA 1
ATOM 2895 C C . THR A 1 389 ? 4.107 19.301 13.976 1.00 96.38 389 THR A C 1
ATOM 2897 O O . THR A 1 389 ? 3.247 19.358 13.102 1.00 96.38 389 THR A O 1
ATOM 2900 N N . GLN A 1 390 ? 4.384 18.192 14.663 1.00 96.94 390 GLN A N 1
ATOM 2901 C CA . GLN A 1 390 ? 3.629 16.943 14.526 1.00 96.94 390 GLN A CA 1
ATOM 2902 C C . GLN A 1 390 ? 2.204 17.091 15.070 1.00 96.94 390 GLN A C 1
ATOM 2904 O O . GLN A 1 390 ? 1.246 16.683 14.423 1.00 96.94 390 GLN A O 1
ATOM 2909 N N . THR A 1 391 ? 2.068 17.728 16.235 1.00 97.50 391 THR A N 1
ATOM 2910 C CA . THR A 1 391 ? 0.770 18.066 16.818 1.00 97.50 391 THR A CA 1
ATOM 2911 C C . THR A 1 391 ? 0.254 19.371 16.223 1.00 97.50 391 THR A C 1
ATOM 2913 O O . THR A 1 391 ? 0.962 20.386 16.208 1.00 97.50 391 THR A O 1
ATOM 2916 N N . ILE A 1 392 ? -0.981 19.340 15.736 1.00 97.62 392 ILE A N 1
ATOM 2917 C CA . ILE A 1 392 ? -1.640 20.419 15.009 1.00 97.62 392 ILE A CA 1
ATOM 2918 C C . ILE A 1 392 ? -2.989 20.691 15.671 1.00 97.62 392 ILE A C 1
ATOM 2920 O O . ILE A 1 392 ? -3.752 19.767 15.923 1.00 97.62 392 ILE A O 1
ATOM 2924 N N . MET A 1 393 ? -3.312 21.961 15.914 1.00 97.19 393 MET A N 1
ATOM 2925 C CA . MET A 1 393 ? -4.636 22.363 16.390 1.00 97.19 393 MET A CA 1
ATOM 2926 C C . MET A 1 393 ? -5.399 23.053 15.261 1.00 97.19 393 MET A C 1
ATOM 2928 O O . MET A 1 393 ? -4.916 24.027 14.680 1.00 97.19 393 MET A O 1
ATOM 2932 N N . LEU A 1 394 ? -6.591 22.548 14.952 1.00 96.56 394 LEU A N 1
ATOM 2933 C CA . LEU A 1 394 ? -7.437 23.022 13.861 1.00 96.56 394 LEU A CA 1
ATOM 2934 C C . LEU A 1 394 ? -8.780 23.513 14.416 1.00 96.56 394 LEU A C 1
ATOM 2936 O O . LEU A 1 394 ? -9.335 22.880 15.313 1.00 96.56 394 LEU A O 1
ATOM 2940 N N . PRO A 1 395 ? -9.317 24.640 13.921 1.00 94.25 395 PRO A N 1
ATOM 2941 C CA . PRO A 1 395 ? -10.589 25.171 14.399 1.00 94.25 395 PRO A CA 1
ATOM 2942 C C . PRO A 1 395 ? -11.765 24.341 13.882 1.00 94.25 395 PRO A C 1
ATOM 2944 O O . PRO A 1 395 ? -11.822 24.025 12.704 1.00 94.25 395 PRO A O 1
ATOM 2947 N N . ARG A 1 396 ? -12.771 24.065 14.707 1.00 93.81 396 ARG A N 1
ATOM 2948 C CA . ARG A 1 396 ? -14.020 23.447 14.245 1.00 93.81 396 ARG A CA 1
ATOM 2949 C C . ARG A 1 396 ? -15.052 24.525 13.953 1.00 93.81 396 ARG A C 1
ATOM 2951 O O . ARG A 1 396 ? -15.334 25.369 14.797 1.00 93.81 396 ARG A O 1
ATOM 2958 N N . LEU A 1 397 ? -15.585 24.512 12.731 1.00 90.56 397 LEU A N 1
ATOM 2959 C CA . LEU A 1 397 ? -16.566 25.501 12.263 1.00 90.56 397 LEU A CA 1
ATOM 2960 C C . LEU A 1 397 ? -17.982 24.932 12.170 1.00 90.56 397 LEU A C 1
ATOM 2962 O O . LEU A 1 397 ? -18.940 25.676 11.974 1.00 90.56 397 LEU A O 1
ATOM 2966 N N . SER A 1 398 ? -18.118 23.614 12.278 1.00 92.69 398 SER A N 1
ATOM 2967 C CA . SER A 1 398 ? -19.400 22.928 12.254 1.00 92.69 398 SER A CA 1
ATOM 2968 C C . SER A 1 398 ? -19.301 21.579 12.964 1.00 92.69 398 SER A C 1
ATOM 2970 O O . SER A 1 398 ? -18.202 21.103 13.260 1.00 92.69 398 SER A O 1
ATOM 2972 N N . ARG A 1 399 ? -20.462 20.978 13.251 1.00 93.44 399 ARG A N 1
ATOM 2973 C CA . ARG A 1 399 ? -20.563 19.647 13.862 1.00 93.44 399 ARG A CA 1
ATOM 2974 C C . ARG A 1 399 ? -19.770 18.604 13.066 1.00 93.44 399 ARG A C 1
ATOM 2976 O O . ARG A 1 399 ? -19.018 17.832 13.651 1.00 93.44 399 ARG A O 1
ATOM 2983 N N . THR A 1 400 ? -19.900 18.637 11.746 1.00 94.44 400 THR A N 1
ATOM 2984 C CA . THR A 1 400 ? -19.187 17.742 10.838 1.00 94.44 400 THR A CA 1
ATOM 2985 C C . THR A 1 400 ? -18.083 18.509 10.132 1.00 94.44 400 THR A C 1
ATOM 2987 O O . THR A 1 400 ? -18.368 19.452 9.404 1.00 94.44 400 THR A O 1
ATOM 2990 N N . GLN A 1 401 ? -16.828 18.124 10.328 1.00 94.44 401 GLN A N 1
ATOM 2991 C CA . GLN A 1 401 ? -15.691 18.830 9.756 1.00 94.44 401 GLN A CA 1
ATOM 2992 C C . GLN A 1 401 ? -14.712 17.854 9.112 1.00 94.44 401 GLN A C 1
ATOM 2994 O O . GLN A 1 401 ? -14.288 16.891 9.745 1.00 94.44 401 GLN A O 1
ATOM 2999 N N . ASP A 1 402 ? -14.313 18.179 7.882 1.00 95.56 402 ASP A N 1
ATOM 3000 C CA . ASP A 1 402 ? -13.287 17.455 7.140 1.00 95.56 402 ASP A CA 1
ATOM 3001 C C . ASP A 1 402 ? -11.999 18.269 7.040 1.00 95.56 402 ASP A C 1
ATOM 3003 O O . ASP A 1 402 ? -12.025 19.484 6.786 1.00 95.56 402 ASP A O 1
ATOM 3007 N N . TYR A 1 403 ? -10.877 17.573 7.193 1.00 97.06 403 TYR A N 1
ATOM 3008 C CA . TYR A 1 403 ? -9.541 18.078 6.923 1.00 97.06 403 TYR A CA 1
ATOM 3009 C C . TYR A 1 403 ? -8.724 17.085 6.114 1.00 97.06 403 TYR A C 1
ATOM 3011 O O . TYR A 1 403 ? -8.815 15.878 6.286 1.00 97.06 403 TYR A O 1
ATOM 3019 N N . PHE A 1 404 ? -7.885 17.622 5.242 1.00 97.25 404 PHE A N 1
ATOM 3020 C CA . PHE A 1 404 ? -7.042 16.866 4.333 1.00 97.25 404 PHE A CA 1
ATOM 3021 C C . PHE A 1 404 ? -5.597 17.260 4.577 1.00 97.25 404 PHE A C 1
ATOM 3023 O O . PHE A 1 404 ? -5.283 18.452 4.599 1.00 97.25 404 PHE A O 1
ATOM 3030 N N . LEU A 1 405 ? -4.735 16.272 4.787 1.00 97.88 405 LEU A N 1
ATOM 3031 C CA . LEU A 1 405 ? -3.345 16.460 5.172 1.00 97.88 405 LEU A CA 1
ATOM 3032 C C . LEU A 1 405 ? -2.415 15.874 4.112 1.00 97.88 405 LEU A C 1
ATOM 3034 O O . LEU A 1 405 ? -2.620 14.754 3.639 1.00 97.88 405 LEU A O 1
ATOM 3038 N N . ARG A 1 406 ? -1.358 16.621 3.794 1.00 96.94 406 ARG A N 1
ATOM 3039 C CA . ARG A 1 406 ? -0.173 16.116 3.094 1.00 96.94 406 ARG A CA 1
ATOM 3040 C C . ARG A 1 406 ? 1.078 16.685 3.733 1.00 96.94 406 ARG A C 1
ATOM 3042 O O . ARG A 1 406 ? 1.109 17.867 4.085 1.00 96.94 406 ARG A O 1
ATOM 3049 N N . GLN A 1 407 ? 2.119 15.866 3.838 1.00 97.06 407 GLN A N 1
ATOM 3050 C CA . GLN A 1 407 ? 3.441 16.387 4.169 1.00 97.06 407 GLN A CA 1
ATOM 3051 C C . GLN A 1 407 ? 4.138 16.912 2.922 1.00 97.06 407 GLN A C 1
ATOM 3053 O O . GLN A 1 407 ? 3.875 16.446 1.813 1.00 97.06 407 GLN A O 1
ATOM 3058 N N . TYR A 1 408 ? 5.016 17.886 3.117 1.00 95.94 408 TYR A N 1
ATOM 3059 C CA . TYR A 1 408 ? 5.863 18.426 2.068 1.00 95.94 408 TYR A CA 1
ATOM 3060 C C . TYR A 1 408 ? 7.258 18.755 2.592 1.00 95.94 408 TYR A C 1
ATOM 3062 O O . TYR A 1 408 ? 7.418 19.036 3.781 1.00 95.94 408 TYR A O 1
ATOM 3070 N N . ASP A 1 409 ? 8.258 18.750 1.710 1.00 95.00 409 ASP A N 1
ATOM 3071 C CA . ASP A 1 409 ? 9.648 19.085 2.040 1.00 95.00 409 ASP A CA 1
ATOM 3072 C C . ASP A 1 409 ? 10.024 20.539 1.688 1.00 95.00 409 ASP A C 1
ATOM 3074 O O . ASP A 1 409 ? 9.224 21.322 1.179 1.00 95.00 409 ASP A O 1
ATOM 3078 N N . GLY A 1 410 ? 11.269 20.925 1.977 1.00 92.38 410 GLY A N 1
ATOM 3079 C CA . GLY A 1 410 ? 11.799 22.257 1.663 1.00 92.38 410 GLY A CA 1
ATOM 3080 C C . GLY A 1 410 ? 12.320 22.438 0.233 1.00 92.38 410 GLY A C 1
ATOM 3081 O O . GLY A 1 410 ? 13.007 23.432 -0.029 1.00 92.38 410 GLY A O 1
ATOM 3082 N N . SER A 1 411 ? 12.072 21.489 -0.678 1.00 92.12 411 SER A N 1
ATOM 3083 C CA . SER A 1 411 ? 12.555 21.585 -2.059 1.00 92.12 411 SER A CA 1
ATOM 3084 C C . SER A 1 411 ? 11.820 22.682 -2.849 1.00 92.12 411 SER A C 1
ATOM 3086 O O . SER A 1 411 ? 10.839 23.275 -2.392 1.00 92.12 411 SER A O 1
ATOM 3088 N N . LYS A 1 412 ? 12.349 23.042 -4.025 1.00 89.06 412 LYS A N 1
ATOM 3089 C CA . LYS A 1 412 ? 11.793 24.099 -4.885 1.00 89.06 412 LYS A CA 1
ATOM 3090 C C . LYS A 1 412 ? 11.637 23.571 -6.316 1.00 89.06 412 LYS A C 1
ATOM 3092 O O . LYS A 1 412 ? 12.641 23.521 -7.025 1.00 89.06 412 LYS A O 1
ATOM 3097 N N . PRO A 1 413 ? 10.414 23.228 -6.759 1.00 88.88 413 PRO A N 1
ATOM 3098 C CA . PRO A 1 413 ? 9.148 23.261 -6.010 1.00 88.88 413 PRO A CA 1
ATOM 3099 C C . PRO A 1 413 ? 9.088 22.195 -4.895 1.00 88.88 413 PRO A C 1
ATOM 3101 O O . PRO A 1 413 ? 9.752 21.176 -5.046 1.00 88.88 413 PRO A O 1
ATOM 3104 N N . PRO A 1 414 ? 8.299 22.399 -3.819 1.00 91.88 414 PRO A N 1
ATOM 3105 C CA . PRO A 1 414 ? 8.162 21.411 -2.748 1.00 91.88 414 PRO A CA 1
ATOM 3106 C C . PRO A 1 414 ? 7.599 20.086 -3.260 1.00 91.88 414 PRO A C 1
ATOM 3108 O O . PRO A 1 414 ? 6.609 20.080 -4.001 1.00 91.88 414 PRO A O 1
ATOM 3111 N N . ARG A 1 415 ? 8.177 18.971 -2.813 1.00 93.06 415 ARG A N 1
ATOM 3112 C CA . ARG A 1 415 ? 7.607 17.636 -3.013 1.00 93.06 415 ARG A CA 1
ATOM 3113 C C . ARG A 1 415 ? 6.568 17.390 -1.937 1.00 93.06 415 ARG A C 1
ATOM 3115 O O . ARG A 1 415 ? 6.802 17.725 -0.782 1.00 93.06 415 ARG A O 1
ATOM 3122 N N . TYR A 1 416 ? 5.446 16.798 -2.322 1.00 94.81 416 TYR A N 1
ATOM 3123 C CA . TYR A 1 416 ? 4.363 16.429 -1.413 1.00 94.81 416 TYR A CA 1
ATOM 3124 C C . TYR A 1 416 ? 4.268 14.913 -1.284 1.00 94.81 416 TYR A C 1
ATOM 3126 O O . TYR A 1 416 ? 4.732 14.178 -2.161 1.00 94.81 416 TYR A O 1
ATOM 3134 N N . SER A 1 417 ? 3.616 14.448 -0.220 1.00 94.38 417 SER A N 1
ATOM 3135 C CA . SER A 1 417 ? 3.132 13.072 -0.161 1.00 94.38 417 SER A CA 1
ATOM 3136 C C . SER A 1 417 ? 2.188 12.803 -1.332 1.00 94.38 417 SER A C 1
ATOM 3138 O O . SER A 1 417 ? 1.466 13.702 -1.802 1.00 94.38 417 SER A O 1
ATOM 3140 N N . ARG A 1 418 ? 2.231 11.578 -1.864 1.00 89.50 418 ARG A N 1
ATOM 3141 C CA . ARG A 1 418 ? 1.436 11.236 -3.048 1.00 89.50 418 ARG A CA 1
ATOM 3142 C C . ARG A 1 418 ? -0.041 11.203 -2.690 1.00 89.50 418 ARG A C 1
ATOM 3144 O O . ARG A 1 418 ? -0.863 11.767 -3.423 1.00 89.50 418 ARG A O 1
ATOM 3151 N N . HIS A 1 419 ? -0.353 10.552 -1.578 1.00 90.25 419 HIS A N 1
ATOM 3152 C CA . HIS A 1 419 ? -1.703 10.353 -1.100 1.00 90.25 419 HIS A CA 1
ATOM 3153 C C . HIS A 1 419 ? -2.030 11.341 0.024 1.00 90.25 419 HIS A C 1
ATOM 3155 O O . HIS A 1 419 ? -1.169 11.824 0.766 1.00 90.25 419 HIS A O 1
ATOM 3161 N N . THR A 1 420 ? -3.308 11.702 0.075 1.00 94.25 420 THR A N 1
ATOM 3162 C CA . THR A 1 420 ? -3.872 12.599 1.080 1.00 94.25 420 THR A CA 1
ATOM 3163 C C . THR A 1 420 ? -4.418 11.769 2.230 1.00 94.25 420 THR A C 1
ATOM 3165 O O . THR A 1 420 ? -5.175 10.828 1.989 1.00 94.25 420 THR A O 1
ATOM 3168 N N . THR A 1 421 ? -4.128 12.169 3.465 1.00 95.62 421 THR A N 1
ATOM 3169 C CA . THR A 1 421 ? -4.847 11.645 4.631 1.00 95.62 421 THR A CA 1
ATOM 3170 C C . THR A 1 421 ? -6.064 12.517 4.900 1.00 95.62 421 THR A C 1
ATOM 3172 O O . THR A 1 421 ? -5.935 13.731 5.064 1.00 95.62 421 THR A O 1
ATOM 3175 N N . ALA A 1 422 ? -7.249 11.911 4.912 1.00 95.75 422 ALA A N 1
ATOM 3176 C CA . ALA A 1 422 ? -8.499 12.587 5.231 1.00 95.75 422 ALA A CA 1
ATOM 3177 C C . ALA A 1 422 ? -8.880 12.311 6.689 1.00 95.75 422 ALA A C 1
ATOM 3179 O O . ALA A 1 422 ? -8.916 11.161 7.117 1.00 95.75 422 ALA A O 1
ATOM 3180 N N . LEU A 1 423 ? -9.177 13.371 7.430 1.00 96.12 423 LEU A N 1
ATOM 3181 C CA . LEU A 1 423 ? -9.673 13.326 8.797 1.00 96.12 423 LEU A CA 1
ATOM 3182 C C . LEU A 1 423 ? -11.100 13.856 8.798 1.00 96.12 423 LEU A C 1
ATOM 3184 O O . LEU A 1 423 ? -11.338 14.994 8.392 1.00 96.12 423 LEU A O 1
ATOM 3188 N N . HIS A 1 424 ? -12.020 13.025 9.267 1.00 94.44 424 HIS A N 1
ATOM 3189 C CA . HIS A 1 424 ? -13.432 13.348 9.398 1.00 94.44 424 HIS A CA 1
ATOM 3190 C C . HIS A 1 424 ? -13.809 13.350 10.873 1.00 94.44 424 HIS A C 1
ATOM 3192 O O . HIS A 1 424 ? -13.520 12.395 11.592 1.00 94.44 424 HIS A O 1
ATOM 3198 N N . VAL A 1 425 ? -14.483 14.405 11.314 1.00 94.50 425 VAL A N 1
ATOM 3199 C CA . VAL A 1 425 ? -14.995 14.517 12.680 1.00 94.50 425 VAL A CA 1
ATOM 3200 C C . VAL A 1 425 ? -16.474 14.861 12.623 1.00 94.50 425 VAL A C 1
ATOM 3202 O O . VAL A 1 425 ? -16.827 15.926 12.125 1.00 94.50 425 VAL A O 1
ATOM 3205 N N . ASP A 1 426 ? -17.322 14.009 13.198 1.00 93.31 426 ASP A N 1
ATOM 3206 C CA . ASP A 1 426 ? -18.699 14.339 13.576 1.00 93.31 426 ASP A CA 1
ATOM 3207 C C . ASP A 1 426 ? -18.786 14.382 15.106 1.00 93.31 426 ASP A C 1
ATOM 3209 O O . ASP A 1 426 ? -18.787 13.350 15.773 1.00 93.31 426 ASP A O 1
ATOM 3213 N N . TYR A 1 427 ? -18.810 15.590 15.668 1.00 90.81 427 TYR A N 1
ATOM 3214 C CA . TYR A 1 427 ? -18.833 15.801 17.115 1.00 90.81 427 TYR A CA 1
ATOM 3215 C C . TYR A 1 427 ? -19.729 17.000 17.463 1.00 90.81 427 TYR A C 1
ATOM 3217 O O . TYR A 1 427 ? -19.747 17.976 16.707 1.00 90.81 427 TYR A O 1
ATOM 3225 N N . PRO A 1 428 ? -20.483 16.991 18.577 1.00 87.44 428 PRO A N 1
ATOM 3226 C CA . PRO A 1 428 ? -21.303 18.138 18.968 1.00 87.44 428 PRO A CA 1
ATOM 3227 C C . PRO A 1 428 ? -20.519 19.468 19.005 1.00 87.44 428 PRO A C 1
ATOM 3229 O O . PRO A 1 428 ? -19.310 19.490 19.258 1.00 87.44 428 PRO A O 1
ATOM 3232 N N . LEU A 1 429 ? -21.208 20.570 18.686 1.00 79.38 429 LEU A N 1
ATOM 3233 C CA . LEU A 1 429 ? -20.688 21.935 18.841 1.00 79.38 429 LEU A CA 1
ATOM 3234 C C . LEU A 1 429 ? -20.937 22.464 20.249 1.00 79.38 429 LEU A C 1
ATOM 3236 O O . LEU A 1 429 ? -21.947 22.057 20.864 1.00 79.38 429 LEU A O 1
#